Protein AF-0000000068417064 (afdb_homodimer)

Foldseek 3Di:
DQDDDDPDDDPPDPPPPPPPDCPPDDPDDDPDDPPPPPPPPPPPPPVVPVPVVVPFDDFQEKEAAQFFQVVVVVVVVLVVQQPVLQHFYEYLPDPVCVSVCVQAVHDSVQCLQWIKTGHHRNDIDTWQVRVLVSQCNGDPPSVVVNVCPVPDPVVRRVVRNVCSVCRCVVGHGHPDRPCLVVLVCLVRYPCNVVSVPPDD/DDDDDDDDDDDDDDDDDPPPDDDDDDPDDDDDDCPPPPPPPPPPPPVVPVPVVVPFDDFQEKEAAQFFQVVVVVVVVLVVQQPVLLHFYEYLPDPVCVSVCVQAVHDSVQCLQWIKTGHHRNDIDTWQVRVLVSQCNGDPPSVVVNVCPVPDPVVRRVVRNVCSVCRCVVGHGHPDRPCLVVLVCLVRYPCSVVSVPPDD

Secondary structure (DSSP, 8-state):
--------------------------------------------------------PPSSEEEE-TTBHHHHHHHHHHHHH-TT---EEEETTSGGGHHHHHHHT--HHHHHHS-EEEEETTEEEEHHHHHHHHHHTSPTTGGGGGGGGGS-HHHHHHHHHHHHHHHHHHH-B-SS-GGGG-GGGGGGBTTHHHHHTS--/--------------------------------------------------------PPSSEEEE-TTBHHHHHHHHHHHHH-TT---EEEETTSGGGHHHHHHHT--HHHHHHS-EEEEETTEEEEHHHHHHHHHHTSPTTGGGGGGGGGS-HHHHHHHHHHHHHHHHHHH-B-SS-GGGG-GGGGGGBTTHHHHHTS--

pLDDT: mean 75.97, std 31.96, range [15.4, 98.88]

Nearest PDB structures (foldseek):
  6g0i-assembly1_A  TM=4.050E-01  e=8.017E+00  Homo sapiens
  4or9-assembly1_A  TM=4.115E-01  e=8.017E+00  Homo sapiens
  6g0i-assembly1_A  TM=4.052E-01  e=6.468E+00  Homo sapiens
  4or9-assembly1_A  TM=4.111E-01  e=7.369E+00  Homo sapiens
  6ghm-assembly2_B  TM=3.878E-01  e=9.566E+00  Homo sapiens

InterPro domains:
  IPR007263 DCC1-like thiol-disulfide oxidoreductase family [PF04134] (62-173)
  IPR052927 DCC thiol-disulfide oxidoreductase [PTHR33639] (28-198)

Structure (mmCIF, N/CA/C/O backbone):
data_AF-0000000068417064-model_v1
#
loop_
_entity.id
_entity.type
_entity.pdbx_description
1 polymer 'Uncharacterized protein LOC101489149'
#
loop_
_atom_site.group_PDB
_atom_site.id
_atom_site.type_symbol
_atom_site.label_atom_id
_atom_site.label_alt_id
_atom_site.label_comp_id
_atom_site.label_asym_id
_atom_site.label_entity_id
_atom_site.label_seq_id
_atom_site.pdbx_PDB_ins_code
_atom_site.Cartn_x
_atom_site.Cartn_y
_atom_site.Cartn_z
_atom_site.occupancy
_atom_site.B_iso_or_equiv
_atom_site.auth_seq_id
_atom_site.auth_comp_id
_atom_site.auth_asym_id
_atom_site.auth_atom_id
_atom_site.pdbx_PDB_model_num
ATOM 1 N N . MET A 1 1 ? -15.055 -17.312 43.969 1 18.42 1 MET A N 1
ATOM 2 C CA . MET A 1 1 ? -16.125 -18.203 44.438 1 18.42 1 MET A CA 1
ATOM 3 C C . MET A 1 1 ? -16.391 -19.297 43.406 1 18.42 1 MET A C 1
ATOM 5 O O . MET A 1 1 ? -16.312 -19.047 42.188 1 18.42 1 MET A O 1
ATOM 9 N N . ASN A 1 2 ? -16.594 -20.656 43.812 1 17.2 2 ASN A N 1
ATOM 10 C CA . ASN A 1 2 ? -16.469 -22.062 43.469 1 17.2 2 ASN A CA 1
ATOM 11 C C . ASN A 1 2 ? -17.609 -22.5 42.531 1 17.2 2 ASN A C 1
ATOM 13 O O . ASN A 1 2 ? -18.047 -23.656 42.594 1 17.2 2 ASN A O 1
ATOM 17 N N . ILE A 1 3 ? -18.484 -21.641 42 1 18.42 3 ILE A N 1
ATOM 18 C CA . ILE A 1 3 ? -19.766 -22.266 41.75 1 18.42 3 ILE A CA 1
ATOM 19 C C . ILE A 1 3 ? -19.562 -23.516 40.875 1 18.42 3 ILE A C 1
ATOM 21 O O . ILE A 1 3 ? -18.969 -23.438 39.812 1 18.42 3 ILE A O 1
ATOM 25 N N . ILE A 1 4 ? -19.984 -24.609 41.281 1 17.22 4 ILE A N 1
ATOM 26 C CA . ILE A 1 4 ? -20.047 -26.062 41.406 1 17.22 4 ILE A CA 1
ATOM 27 C C . ILE A 1 4 ? -20.578 -26.641 40.094 1 17.22 4 ILE A C 1
ATOM 29 O O . ILE A 1 4 ? -20.359 -26.078 39 1 17.22 4 ILE A O 1
ATOM 33 N N . MET A 1 5 ? -21.844 -27.328 40.094 1 16.08 5 MET A N 1
ATOM 34 C CA . MET A 1 5 ? -22.172 -28.734 40.219 1 16.08 5 MET A CA 1
ATOM 35 C C . MET A 1 5 ? -22.609 -29.328 38.875 1 16.08 5 MET A C 1
ATOM 37 O O . MET A 1 5 ? -22.781 -28.609 37.906 1 16.08 5 MET A O 1
ATOM 41 N N . MET A 1 6 ? -23.875 -29.984 38.781 1 15.4 6 MET A N 1
ATOM 42 C CA . MET A 1 6 ? -24.344 -31.359 38.719 1 15.4 6 MET A CA 1
ATOM 43 C C . MET A 1 6 ? -25.016 -31.656 37.375 1 15.4 6 MET A C 1
ATOM 45 O O . MET A 1 6 ? -25.594 -32.719 37.188 1 15.4 6 MET A O 1
ATOM 49 N N . LYS A 1 7 ? -25.062 -30.781 36.375 1 18.84 7 LYS A N 1
ATOM 50 C CA . LYS A 1 7 ? -26.297 -31.094 35.656 1 18.84 7 LYS A CA 1
ATOM 51 C C . LYS A 1 7 ? -26.344 -32.562 35.25 1 18.84 7 LYS A C 1
ATOM 53 O O . LYS A 1 7 ? -25.438 -33.031 34.562 1 18.84 7 LYS A O 1
ATOM 58 N N . THR A 1 8 ? -27.312 -33.375 35.781 1 17.42 8 THR A N 1
ATOM 59 C CA . THR A 1 8 ? -27.797 -34.75 35.875 1 17.42 8 THR A CA 1
ATOM 60 C C . THR A 1 8 ? -27.984 -35.375 34.5 1 17.42 8 THR A C 1
ATOM 62 O O . THR A 1 8 ? -27.953 -34.656 33.5 1 17.42 8 THR A O 1
ATOM 65 N N . GLY A 1 9 ? -29.047 -36.281 34.344 1 16.02 9 GLY A N 1
ATOM 66 C CA . GLY A 1 9 ? -29.25 -37.719 34.312 1 16.02 9 GLY A CA 1
ATOM 67 C C . GLY A 1 9 ? -29.688 -38.25 32.969 1 16.02 9 GLY A C 1
ATOM 68 O O . GLY A 1 9 ? -29.312 -39.375 32.562 1 16.02 9 GLY A O 1
ATOM 69 N N . PHE A 1 10 ? -30.766 -37.531 32.219 1 17.59 10 PHE A N 1
ATOM 70 C CA . PHE A 1 10 ? -31.875 -38.438 31.906 1 17.59 10 PHE A CA 1
ATOM 71 C C . PHE A 1 10 ? -31.516 -39.312 30.703 1 17.59 10 PHE A C 1
ATOM 73 O O . PHE A 1 10 ? -31.062 -38.812 29.672 1 17.59 10 PHE A O 1
ATOM 80 N N . ALA A 1 11 ? -31.438 -40.688 30.922 1 16.89 11 ALA A N 1
ATOM 81 C CA . ALA A 1 11 ? -31.172 -42.031 30.391 1 16.89 11 ALA A CA 1
ATOM 82 C C . ALA A 1 11 ? -32.188 -42.406 29.312 1 16.89 11 ALA A C 1
ATOM 84 O O . ALA A 1 11 ? -32.156 -43.531 28.797 1 16.89 11 ALA A O 1
ATOM 85 N N . ARG A 1 12 ? -33.125 -41.469 28.797 1 18.03 12 ARG A N 1
ATOM 86 C CA . ARG A 1 12 ? -34.25 -42.281 28.391 1 18.03 12 ARG A CA 1
ATOM 87 C C . ARG A 1 12 ? -33.844 -43.344 27.359 1 18.03 12 ARG A C 1
ATOM 89 O O . ARG A 1 12 ? -33.094 -43.031 26.422 1 18.03 12 ARG A O 1
ATOM 96 N N . SER A 1 13 ? -34.188 -44.719 27.531 1 16.8 13 SER A N 1
ATOM 97 C CA . SER A 1 13 ? -34.031 -46.125 27.234 1 16.8 13 SER A CA 1
ATOM 98 C C . SER A 1 13 ? -34.656 -46.5 25.906 1 16.8 13 SER A C 1
ATOM 100 O O . SER A 1 13 ? -34.5 -47.625 25.438 1 16.8 13 SER A O 1
ATOM 102 N N . LEU A 1 14 ? -35.281 -45.5 25.031 1 19.38 14 LEU A N 1
ATOM 103 C CA . LEU A 1 14 ? -36.344 -46.25 24.359 1 19.38 14 LEU A CA 1
ATOM 104 C C . LEU A 1 14 ? -35.75 -47.344 23.453 1 19.38 14 LEU A C 1
ATOM 106 O O . LEU A 1 14 ? -34.844 -47.062 22.656 1 19.38 14 LEU A O 1
ATOM 110 N N . SER A 1 15 ? -35.969 -48.594 23.828 1 17 15 SER A N 1
ATOM 111 C CA . SER A 1 15 ? -35.625 -50 23.5 1 17 15 SER A CA 1
ATOM 112 C C . SER A 1 15 ? -36.188 -50.406 22.141 1 17 15 SER A C 1
ATOM 114 O O . SER A 1 15 ? -35.844 -51.438 21.609 1 17 15 SER A O 1
ATOM 116 N N . ASP A 1 16 ? -37.156 -49.625 21.438 1 18.23 16 ASP A N 1
ATOM 117 C CA . ASP A 1 16 ? -38.125 -50.594 20.875 1 18.23 16 ASP A CA 1
ATOM 118 C C . ASP A 1 16 ? -37.438 -51.438 19.781 1 18.23 16 ASP A C 1
ATOM 120 O O . ASP A 1 16 ? -36.656 -50.906 18.984 1 18.23 16 ASP A O 1
ATOM 124 N N . THR A 1 17 ? -37.5 -52.75 19.906 1 18.3 17 THR A N 1
ATOM 125 C CA . THR A 1 17 ? -37 -54 19.391 1 18.3 17 THR A CA 1
ATOM 126 C C . THR A 1 17 ? -37.562 -54.312 18.016 1 18.3 17 THR A C 1
ATOM 128 O O . THR A 1 17 ? -37.781 -55.469 17.672 1 18.3 17 THR A O 1
ATOM 131 N N . ALA A 1 18 ? -37.875 -53.25 17.156 1 19.83 18 ALA A N 1
ATOM 132 C CA . ALA A 1 18 ? -38.781 -53.781 16.109 1 19.83 18 ALA A CA 1
ATOM 133 C C . ALA A 1 18 ? -38.125 -54.938 15.391 1 19.83 18 ALA A C 1
ATOM 135 O O . ALA A 1 18 ? -36.938 -54.906 15.047 1 19.83 18 ALA A O 1
ATOM 136 N N . THR A 1 19 ? -38.75 -56.156 15.531 1 18.34 19 THR A N 1
ATOM 137 C CA . THR A 1 19 ? -38.594 -57.562 15.156 1 18.34 19 THR A CA 1
ATOM 138 C C . THR A 1 19 ? -38.594 -57.719 13.633 1 18.34 19 THR A C 1
ATOM 140 O O . THR A 1 19 ? -39.625 -57.469 12.984 1 18.34 19 THR A O 1
ATOM 143 N N . ILE A 1 20 ? -37.656 -57.094 12.898 1 19.92 20 ILE A N 1
ATOM 144 C CA . ILE A 1 20 ? -37.719 -57.219 11.445 1 19.92 20 ILE A CA 1
ATOM 145 C C . ILE A 1 20 ? -37.719 -58.719 11.078 1 19.92 20 ILE A C 1
ATOM 147 O O . ILE A 1 20 ? -36.781 -59.438 11.461 1 19.92 20 ILE A O 1
ATOM 151 N N . ARG A 1 21 ? -38.906 -59.156 10.906 1 18.64 21 ARG A N 1
ATOM 152 C CA . ARG A 1 21 ? -39.312 -60.5 10.516 1 18.64 21 ARG A CA 1
ATOM 153 C C . ARG A 1 21 ? -38.531 -60.969 9.289 1 18.64 21 ARG A C 1
ATOM 155 O O . ARG A 1 21 ? -38.312 -60.188 8.352 1 18.64 21 ARG A O 1
ATOM 162 N N . SER A 1 22 ? -37.75 -62.156 9.297 1 19.31 22 SER A N 1
ATOM 163 C CA . SER A 1 22 ? -36.781 -62.969 8.609 1 19.31 22 SER A CA 1
ATOM 164 C C . SER A 1 22 ? -37.344 -63.594 7.34 1 19.31 22 SER A C 1
ATOM 166 O O . SER A 1 22 ? -36.688 -64.375 6.672 1 19.31 22 SER A O 1
ATOM 168 N N . SER A 1 23 ? -38.469 -62.938 6.711 1 21.02 23 SER A N 1
ATOM 169 C CA . SER A 1 23 ? -39.062 -64 5.93 1 21.02 23 SER A CA 1
ATOM 170 C C . SER A 1 23 ? -38.094 -64.562 4.922 1 21.02 23 SER A C 1
ATOM 172 O O . SER A 1 23 ? -37.5 -63.844 4.125 1 21.02 23 SER A O 1
ATOM 174 N N . SER A 1 24 ? -37.5 -65.875 5.082 1 20.75 24 SER A N 1
ATOM 175 C CA . SER A 1 24 ? -36.406 -66.688 4.586 1 20.75 24 SER A CA 1
ATOM 176 C C . SER A 1 24 ? -36.688 -67.25 3.178 1 20.75 24 SER A C 1
ATOM 178 O O . SER A 1 24 ? -35.781 -67.688 2.479 1 20.75 24 SER A O 1
ATOM 180 N N . LEU A 1 25 ? -38 -67.125 2.602 1 21.88 25 LEU A N 1
ATOM 181 C CA . LEU A 1 25 ? -38.312 -68.438 2.047 1 21.88 25 LEU A CA 1
ATOM 182 C C . LEU A 1 25 ? -37.344 -68.812 0.926 1 21.88 25 LEU A C 1
ATOM 184 O O . LEU A 1 25 ? -36.719 -67.938 0.343 1 21.88 25 LEU A O 1
ATOM 188 N N . SER A 1 26 ? -37.688 -70 0.114 1 20.12 26 SER A N 1
ATOM 189 C CA . SER A 1 26 ? -37.281 -71.312 -0.386 1 20.12 26 SER A CA 1
ATOM 190 C C . SER A 1 26 ? -36.812 -71.25 -1.832 1 20.12 26 SER A C 1
ATOM 192 O O . SER A 1 26 ? -36.25 -72.188 -2.363 1 20.12 26 SER A O 1
ATOM 194 N N . LEU A 1 27 ? -37 -70.125 -2.596 1 23.16 27 LEU A N 1
ATOM 195 C CA . LEU A 1 27 ? -37.312 -70.562 -3.949 1 23.16 27 LEU A CA 1
ATOM 196 C C . LEU A 1 27 ? -36.062 -71.125 -4.629 1 23.16 27 LEU A C 1
ATOM 198 O O . LEU A 1 27 ? -35.125 -70.375 -4.941 1 23.16 27 LEU A O 1
ATOM 202 N N . LEU A 1 28 ? -35.688 -72.375 -4.379 1 21.8 28 LEU A N 1
ATOM 203 C CA . LEU A 1 28 ? -34.469 -73.125 -4.684 1 21.8 28 LEU A CA 1
ATOM 204 C C . LEU A 1 28 ? -34.281 -73.25 -6.188 1 21.8 28 LEU A C 1
ATOM 206 O O . LEU A 1 28 ? -33.156 -73.125 -6.68 1 21.8 28 LEU A O 1
ATOM 210 N N . ARG A 1 29 ? -35.375 -73.625 -6.906 1 20.84 29 ARG A N 1
ATOM 211 C CA . ARG A 1 29 ? -35.094 -74.875 -7.625 1 20.84 29 ARG A CA 1
ATOM 212 C C . ARG A 1 29 ? -34.188 -74.625 -8.828 1 20.84 29 ARG A C 1
ATOM 214 O O . ARG A 1 29 ? -33.25 -75.375 -9.086 1 20.84 29 ARG A O 1
ATOM 221 N N . LEU A 1 30 ? -34.719 -73.938 -9.844 1 23.5 30 LEU A N 1
ATOM 222 C CA . LEU A 1 30 ? -34.688 -74.562 -11.172 1 23.5 30 LEU A CA 1
ATOM 223 C C . LEU A 1 30 ? -33.375 -74.312 -11.875 1 23.5 30 LEU A C 1
ATOM 225 O O . LEU A 1 30 ? -33.062 -73.125 -12.227 1 23.5 30 LEU A O 1
ATOM 229 N N . LEU A 1 31 ? -32.312 -75.125 -11.695 1 25.39 31 LEU A N 1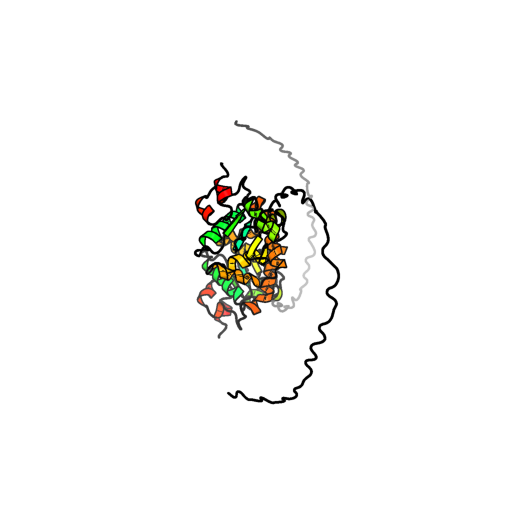
ATOM 230 C CA . LEU A 1 31 ? -30.891 -75.062 -11.961 1 25.39 31 LEU A CA 1
ATOM 231 C C . LEU A 1 31 ? -30.609 -75.25 -13.453 1 25.39 31 LEU A C 1
ATOM 233 O O . LEU A 1 31 ? -29.453 -75.312 -13.859 1 25.39 31 LEU A O 1
ATOM 237 N N . SER A 1 32 ? -31.688 -75.375 -14.336 1 24.66 32 SER A N 1
ATOM 238 C CA . SER A 1 32 ? -31.219 -76.25 -15.406 1 24.66 32 SER A CA 1
ATOM 239 C C . SER A 1 32 ? -30.016 -75.688 -16.125 1 24.66 32 SER A C 1
ATOM 241 O O . SER A 1 32 ? -29.75 -74.5 -16.047 1 24.66 32 SER A O 1
ATOM 243 N N . SER A 1 33 ? -29.375 -76.562 -17.062 1 27.64 33 SER A N 1
ATOM 244 C CA . SER A 1 33 ? -28.078 -76.938 -17.641 1 27.64 33 SER A CA 1
ATOM 245 C C . SER A 1 33 ? -27.703 -75.938 -18.766 1 27.64 33 SER A C 1
ATOM 247 O O . SER A 1 33 ? -26.703 -76.188 -19.453 1 27.64 33 SER A O 1
ATOM 249 N N . THR A 1 34 ? -28.344 -74.812 -18.938 1 28.25 34 THR A N 1
ATOM 250 C CA . THR A 1 34 ? -28.188 -74.312 -20.297 1 28.25 34 THR A CA 1
ATOM 251 C C . THR A 1 34 ? -26.719 -74.125 -20.625 1 28.25 34 THR A C 1
ATOM 253 O O . THR A 1 34 ? -26 -73.438 -19.859 1 28.25 34 THR A O 1
ATOM 256 N N . SER A 1 35 ? -26.156 -75 -21.469 1 29.91 35 SER A N 1
ATOM 257 C CA . SER A 1 35 ? -24.812 -75.062 -22.047 1 29.91 35 SER A CA 1
ATOM 258 C C . SER A 1 35 ? -24.391 -73.75 -22.688 1 29.91 35 SER A C 1
ATOM 260 O O . SER A 1 35 ? -24.969 -73.312 -23.688 1 29.91 35 SER A O 1
ATOM 262 N N . THR A 1 36 ? -24.469 -72.688 -22.016 1 28.81 36 THR A N 1
ATOM 263 C CA . THR A 1 36 ? -24.25 -71.375 -22.703 1 28.81 36 THR A CA 1
ATOM 264 C C . THR A 1 36 ? -22.859 -71.312 -23.312 1 28.81 36 THR A C 1
ATOM 266 O O . THR A 1 36 ? -21.859 -71.5 -22.609 1 28.81 36 THR A O 1
ATOM 269 N N . THR A 1 37 ? -22.781 -71.812 -24.594 1 33.38 37 THR A N 1
ATOM 270 C CA . THR A 1 37 ? -21.562 -71.625 -25.375 1 33.38 37 THR A CA 1
ATOM 271 C C . THR A 1 37 ? -21.016 -70.25 -25.188 1 33.38 37 THR A C 1
ATOM 273 O O . THR A 1 37 ? -21.703 -69.25 -25.469 1 33.38 37 THR A O 1
ATOM 276 N N . VAL A 1 38 ? -20.219 -70.062 -24.156 1 30.94 38 VAL A N 1
ATOM 277 C CA . VAL A 1 38 ? -19.656 -68.75 -23.828 1 30.94 38 VAL A CA 1
ATOM 278 C C . VAL A 1 38 ? -18.781 -68.25 -24.969 1 30.94 38 VAL A C 1
ATOM 280 O O . VAL A 1 38 ? -17.797 -68.938 -25.344 1 30.94 38 VAL A O 1
ATOM 283 N N . ALA A 1 39 ? -19.5 -67.875 -26.125 1 33.12 39 ALA A N 1
ATOM 284 C CA . ALA A 1 39 ? -18.703 -67.062 -27.078 1 33.12 39 ALA A CA 1
ATOM 285 C C . ALA A 1 39 ? -17.688 -66.188 -26.375 1 33.12 39 ALA A C 1
ATOM 287 O O . ALA A 1 39 ? -17.984 -65.625 -25.344 1 33.12 39 ALA A O 1
ATOM 288 N N . ASP A 1 40 ? -16.406 -66.625 -26.422 1 29.89 40 ASP A N 1
ATOM 289 C CA . ASP A 1 40 ? -15.242 -65.875 -25.938 1 29.89 40 ASP A CA 1
ATOM 290 C C . ASP A 1 40 ? -15.328 -64.375 -26.281 1 29.89 40 ASP A C 1
ATOM 292 O O . ASP A 1 40 ? -15.273 -64 -27.453 1 29.89 40 ASP A O 1
ATOM 296 N N . VAL A 1 41 ? -16.391 -63.719 -25.859 1 31.09 41 VAL A N 1
ATOM 297 C CA . VAL A 1 41 ? -16.344 -62.281 -26.078 1 31.09 41 VAL A CA 1
ATOM 298 C C . VAL A 1 41 ? -14.945 -61.75 -25.75 1 31.09 41 VAL A C 1
ATOM 300 O O . VAL A 1 41 ? -14.352 -62.125 -24.75 1 31.09 41 VAL A O 1
ATOM 303 N N . ASP A 1 42 ? -14.156 -61.594 -26.812 1 32.81 42 ASP A N 1
ATOM 304 C CA . ASP A 1 42 ? -12.914 -60.812 -26.719 1 32.81 42 ASP A CA 1
ATOM 305 C C . ASP A 1 42 ? -13.023 -59.719 -25.672 1 32.81 42 ASP A C 1
ATOM 307 O O . ASP A 1 42 ? -14.055 -59.062 -25.562 1 32.81 42 ASP A O 1
ATOM 311 N N . GLY A 1 43 ? -12.453 -60 -24.5 1 31.12 43 GLY A N 1
ATOM 312 C CA . GLY A 1 43 ? -12.391 -59.062 -23.391 1 31.12 43 GLY A CA 1
ATOM 313 C C . GLY A 1 43 ? -12.18 -57.625 -23.844 1 31.12 43 GLY A C 1
ATOM 314 O O . GLY A 1 43 ? -11.219 -57.344 -24.562 1 31.12 43 GLY A O 1
ATOM 315 N N . SER A 1 44 ? -13.281 -57 -24.359 1 30.72 44 SER A N 1
ATOM 316 C CA . SER A 1 44 ? -13.141 -55.562 -24.438 1 30.72 44 SER A CA 1
ATOM 317 C C . SER A 1 44 ? -12.203 -55.031 -23.359 1 30.72 44 SER A C 1
ATOM 319 O O . SER A 1 44 ? -12.414 -55.281 -22.172 1 30.72 44 SER A O 1
ATOM 321 N N . ALA A 1 45 ? -10.891 -55.094 -23.688 1 35.09 45 ALA A N 1
ATOM 322 C CA . ALA A 1 45 ? -9.969 -54.312 -22.859 1 35.09 45 ALA A CA 1
ATOM 323 C C . ALA A 1 45 ? -10.664 -53.125 -22.219 1 35.09 45 ALA A C 1
ATOM 325 O O . ALA A 1 45 ? -11.148 -52.219 -22.922 1 35.09 45 ALA A O 1
ATOM 326 N N . SER A 1 46 ? -11.641 -53.469 -21.312 1 33.81 46 SER A N 1
ATOM 327 C CA . SER A 1 46 ? -11.992 -52.281 -20.531 1 33.81 46 SER A CA 1
ATOM 328 C C . SER A 1 46 ? -10.812 -51.312 -20.422 1 33.81 46 SER A C 1
ATOM 330 O O . SER A 1 46 ? -9.742 -51.688 -19.953 1 33.81 46 SER A O 1
ATOM 332 N N . SER A 1 47 ? -10.625 -50.594 -21.484 1 35.56 47 SER A N 1
ATOM 333 C CA . SER A 1 47 ? -9.68 -49.5 -21.312 1 35.56 47 SER A CA 1
ATOM 334 C C . SER A 1 47 ? -9.758 -48.938 -19.891 1 35.56 47 SER A C 1
ATOM 336 O O . SER A 1 47 ? -10.789 -48.375 -19.5 1 35.56 47 SER A O 1
ATOM 338 N N . VAL A 1 48 ? -9.367 -49.719 -18.969 1 35.47 48 VAL A N 1
ATOM 3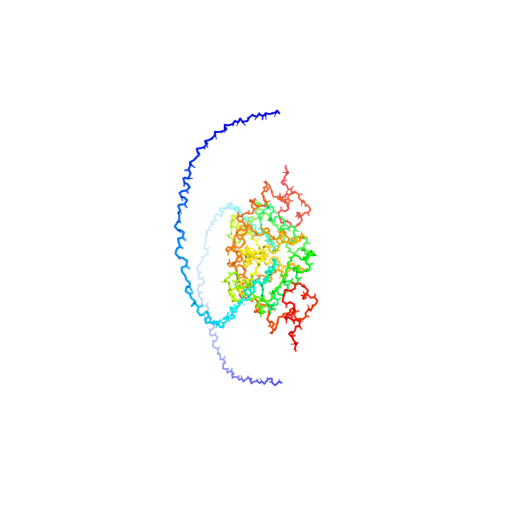39 C CA . VAL A 1 48 ? -9.148 -49.031 -17.688 1 35.47 48 VAL A CA 1
ATOM 340 C C . VAL A 1 48 ? -8.68 -47.625 -17.938 1 35.47 48 VAL A C 1
ATOM 342 O O . VAL A 1 48 ? -7.574 -47.375 -18.438 1 35.47 48 VAL A O 1
ATOM 345 N N . VAL A 1 49 ? -9.578 -46.844 -18.578 1 36.28 49 VAL A N 1
ATOM 346 C CA . VAL A 1 49 ? -9.227 -45.438 -18.391 1 36.28 49 VAL A CA 1
ATOM 347 C C . VAL A 1 49 ? -8.531 -45.25 -17.047 1 36.28 49 VAL A C 1
ATOM 349 O O . VAL A 1 49 ? -9.102 -45.562 -16 1 36.28 49 VAL A O 1
ATOM 352 N N . LYS A 1 50 ? -7.32 -45.75 -16.891 1 36.38 50 LYS A N 1
ATOM 353 C CA . LYS A 1 50 ? -6.574 -45.25 -15.742 1 36.38 50 LYS A CA 1
ATOM 354 C C . LYS A 1 50 ? -7.094 -43.906 -15.297 1 36.38 50 LYS A C 1
ATOM 356 O O . LYS A 1 50 ? -6.922 -42.906 -16 1 36.38 50 LYS A O 1
ATOM 361 N N . VAL A 1 51 ? -8.32 -43.938 -14.812 1 36 51 VAL A N 1
ATOM 362 C CA . VAL A 1 51 ? -8.609 -42.688 -14.109 1 36 51 VAL A CA 1
ATOM 363 C C . VAL A 1 51 ? -7.336 -42.156 -13.469 1 36 51 VAL A C 1
ATOM 365 O O . VAL A 1 51 ? -6.801 -42.75 -12.531 1 36 51 VAL A O 1
ATOM 368 N N . VAL A 1 52 ? -6.312 -41.844 -14.266 1 34.62 52 VAL A N 1
ATOM 369 C CA . VAL A 1 52 ? -5.289 -41.062 -13.602 1 34.62 52 VAL A CA 1
ATOM 370 C C . VAL A 1 52 ? -5.902 -40.312 -12.414 1 34.62 52 VAL A C 1
ATOM 372 O O . VAL A 1 52 ? -6.816 -39.5 -12.586 1 34.62 52 VAL A O 1
ATOM 375 N N . ILE A 1 53 ? -6.32 -41.094 -11.43 1 40.72 53 ILE A N 1
ATOM 376 C CA . ILE A 1 53 ? -6.598 -40.281 -10.25 1 40.72 53 ILE A CA 1
ATOM 377 C C . ILE A 1 53 ? -5.871 -38.938 -10.359 1 40.72 53 ILE A C 1
ATOM 379 O O . ILE A 1 53 ? -4.652 -38.906 -10.539 1 40.72 53 ILE A O 1
ATOM 383 N N . PRO A 1 54 ? -6.531 -37.938 -11 1 43.75 54 PRO A N 1
ATOM 384 C CA . PRO A 1 54 ? -5.816 -36.656 -11.133 1 43.75 54 PRO A CA 1
ATOM 385 C C . PRO A 1 54 ? -4.672 -36.531 -10.133 1 43.75 54 PRO A C 1
ATOM 387 O O . PRO A 1 54 ? -4.84 -36.812 -8.945 1 43.75 54 PRO A O 1
ATOM 390 N N . LYS A 1 55 ? -3.416 -36.938 -10.398 1 52.38 55 LYS A N 1
ATOM 391 C CA . LYS A 1 55 ? -2.246 -36.594 -9.594 1 52.38 55 LYS A CA 1
ATOM 392 C C . LYS A 1 55 ? -2.586 -35.531 -8.555 1 52.38 55 LYS A C 1
ATOM 394 O O . LYS A 1 55 ? -3.322 -34.562 -8.844 1 52.38 55 LYS A O 1
ATOM 399 N N . LEU A 1 56 ? -2.627 -35.844 -7.262 1 71.94 56 LEU A N 1
ATOM 400 C CA . LEU A 1 56 ? -2.885 -35.062 -6.047 1 71.94 56 LEU A CA 1
ATOM 401 C C . LEU A 1 56 ? -2.35 -33.656 -6.176 1 71.94 56 LEU A C 1
ATOM 403 O O . LEU A 1 56 ? -1.146 -33.438 -6.352 1 71.94 56 LEU A O 1
ATOM 407 N N . LEU A 1 57 ? -3.238 -32.844 -6.586 1 87.06 57 LEU A N 1
ATOM 408 C CA . LEU A 1 57 ? -2.865 -31.422 -6.656 1 87.06 57 LEU A CA 1
ATOM 409 C C . LEU A 1 57 ? -2.158 -30.984 -5.379 1 87.06 57 LEU A C 1
ATOM 411 O O . LEU A 1 57 ? -2.564 -31.359 -4.277 1 87.06 57 LEU A O 1
ATOM 415 N N . GLN A 1 58 ? -0.987 -30.453 -5.602 1 92.62 58 GLN A N 1
ATOM 416 C CA . GLN A 1 58 ? -0.273 -29.922 -4.445 1 92.62 58 GLN A CA 1
ATOM 417 C C . GLN A 1 58 ? -0.993 -28.703 -3.859 1 92.62 58 GLN A C 1
ATOM 419 O O . GLN A 1 58 ? -1.566 -27.906 -4.598 1 92.62 58 GLN A O 1
ATOM 424 N N . PRO A 1 59 ? -1.038 -28.656 -2.535 1 94.81 59 PRO A N 1
ATOM 425 C CA . PRO A 1 59 ? -1.67 -27.484 -1.919 1 94.81 59 PRO A CA 1
ATOM 426 C C . PRO A 1 59 ? -0.771 -26.25 -1.939 1 94.81 59 PRO A C 1
ATOM 428 O O . PRO A 1 59 ? 0.44 -26.359 -2.139 1 94.81 59 PRO A O 1
ATOM 431 N N . ARG A 1 60 ? -1.371 -25.094 -1.739 1 98.06 60 ARG A N 1
ATOM 432 C CA . ARG A 1 60 ? -0.691 -23.797 -1.61 1 98.06 60 ARG A CA 1
ATOM 433 C C . ARG A 1 60 ? 0.135 -23.484 -2.854 1 98.06 60 ARG A C 1
ATOM 435 O O . ARG A 1 60 ? 1.328 -23.203 -2.756 1 98.06 60 ARG A O 1
ATOM 442 N N . VAL A 1 61 ? -0.534 -23.547 -3.951 1 98.5 61 VAL A N 1
ATOM 443 C CA . VAL A 1 61 ? 0.069 -23.25 -5.246 1 98.5 61 VAL A CA 1
ATOM 444 C C . VAL A 1 61 ? -0.502 -21.938 -5.801 1 98.5 61 VAL A C 1
ATOM 446 O O . VAL A 1 61 ? -1.722 -21.766 -5.867 1 98.5 61 VAL A O 1
ATOM 449 N N . VAL A 1 62 ? 0.353 -21.031 -6.113 1 98.88 62 VAL A N 1
ATOM 450 C CA . VAL A 1 62 ? -0.016 -19.797 -6.781 1 98.88 62 VAL A CA 1
ATOM 451 C C . VAL A 1 62 ? 0.102 -19.969 -8.297 1 98.88 62 VAL A C 1
ATOM 453 O O . VAL A 1 62 ? 1.182 -20.266 -8.812 1 98.88 62 VAL A O 1
ATOM 456 N N . LEU A 1 63 ? -0.976 -19.891 -8.992 1 98.81 63 LEU A N 1
ATOM 457 C CA . LEU A 1 63 ? -0.978 -19.797 -10.453 1 98.81 63 LEU A CA 1
ATOM 458 C C . LEU A 1 63 ? -0.998 -18.344 -10.914 1 98.81 63 LEU A C 1
ATOM 460 O O . LEU A 1 63 ? -1.906 -17.594 -10.555 1 98.81 63 LEU A O 1
ATOM 464 N N . TYR A 1 64 ? -0.058 -17.938 -11.688 1 98.81 64 TYR A N 1
ATOM 465 C CA . TYR A 1 64 ? 0.067 -16.531 -12.023 1 98.81 64 TYR A CA 1
ATOM 466 C C . TYR A 1 64 ? 0.579 -16.344 -13.445 1 98.81 64 TYR A C 1
ATOM 468 O O . TYR A 1 64 ? 0.895 -17.328 -14.125 1 98.81 64 TYR A O 1
ATOM 476 N N . ASP A 1 65 ? 0.586 -15.109 -13.867 1 98.75 65 ASP A N 1
ATOM 477 C CA . ASP A 1 65 ? 1.083 -14.734 -15.188 1 98.75 65 ASP A CA 1
ATOM 478 C C . ASP A 1 65 ? 2.609 -14.719 -15.219 1 98.75 65 ASP A C 1
ATOM 480 O O . ASP A 1 65 ? 3.234 -13.719 -14.867 1 98.75 65 ASP A O 1
ATOM 484 N N . GLY A 1 66 ? 3.18 -15.797 -15.812 1 98.44 66 GLY A N 1
ATOM 485 C CA . GLY A 1 66 ? 4.613 -16.031 -15.75 1 98.44 66 GLY A CA 1
ATOM 486 C C . GLY A 1 66 ? 5.406 -15.117 -16.656 1 98.44 66 GLY A C 1
ATOM 487 O O . GLY A 1 66 ? 6.629 -15.016 -16.531 1 98.44 66 GLY A O 1
ATOM 488 N N . VAL A 1 67 ? 4.762 -14.398 -17.547 1 98.38 67 VAL A N 1
ATOM 489 C CA . VAL A 1 67 ? 5.484 -13.57 -18.5 1 98.38 67 VAL A CA 1
ATOM 490 C C . VAL A 1 67 ? 5.438 -12.109 -18.047 1 98.38 67 VAL A C 1
ATOM 492 O O . VAL A 1 67 ? 6.008 -11.234 -18.703 1 98.38 67 VAL A O 1
ATOM 495 N N . CYS A 1 68 ? 4.762 -11.805 -17.016 1 98.62 68 CYS A N 1
ATOM 496 C CA . CYS A 1 68 ? 4.617 -10.453 -16.484 1 98.62 68 CYS A CA 1
ATOM 497 C C . CYS A 1 68 ? 5.75 -10.117 -15.523 1 98.62 68 CYS A C 1
ATOM 499 O O . CYS A 1 68 ? 5.977 -10.836 -14.547 1 98.62 68 CYS A O 1
ATOM 501 N N . HIS A 1 69 ? 6.32 -8.977 -15.695 1 98.56 69 HIS A N 1
ATOM 502 C CA . HIS A 1 69 ? 7.465 -8.602 -14.875 1 98.56 69 HIS A CA 1
ATOM 503 C C . HIS A 1 69 ? 7.035 -8.273 -13.445 1 98.56 69 HIS A C 1
ATOM 505 O O . HIS A 1 69 ? 7.73 -8.617 -12.492 1 98.56 69 HIS A O 1
ATOM 511 N N . LEU A 1 70 ? 5.93 -7.582 -13.305 1 97.81 70 LEU A N 1
ATOM 512 C CA . LEU A 1 70 ? 5.441 -7.266 -11.969 1 97.81 70 LEU A CA 1
ATOM 513 C C . LEU A 1 70 ? 5.129 -8.539 -11.188 1 97.81 70 LEU A C 1
ATOM 515 O O . LEU A 1 70 ? 5.504 -8.656 -10.023 1 97.81 70 LEU A O 1
ATOM 519 N N . CYS A 1 71 ? 4.453 -9.438 -11.82 1 98.56 71 CYS A N 1
ATOM 520 C CA . CYS A 1 71 ? 4.094 -10.695 -11.172 1 98.56 71 CYS A CA 1
ATOM 521 C C . CYS A 1 71 ? 5.336 -11.469 -10.75 1 98.56 71 CYS A C 1
ATOM 523 O O . CYS A 1 71 ? 5.398 -12.008 -9.641 1 98.56 71 CYS A O 1
ATOM 525 N N . HIS A 1 72 ? 6.277 -11.516 -11.648 1 98.5 72 HIS A N 1
ATOM 526 C CA . HIS A 1 72 ? 7.504 -12.25 -11.367 1 98.5 72 HIS A CA 1
ATOM 527 C C . HIS A 1 72 ? 8.258 -11.641 -10.188 1 98.5 72 HIS A C 1
ATOM 529 O O . HIS A 1 72 ? 8.805 -12.367 -9.352 1 98.5 72 HIS A O 1
ATOM 535 N N . ARG A 1 73 ? 8.305 -10.359 -10.156 1 97.75 73 ARG A N 1
ATOM 536 C CA . ARG A 1 73 ? 8.922 -9.688 -9.016 1 97.75 73 ARG A CA 1
ATOM 537 C C . ARG A 1 73 ? 8.203 -10.047 -7.719 1 97.75 73 ARG A C 1
ATOM 539 O O . ARG A 1 73 ? 8.844 -10.258 -6.688 1 97.75 73 ARG A O 1
ATOM 546 N N . GLY A 1 74 ? 6.848 -10.047 -7.789 1 97.75 74 GLY A N 1
ATOM 547 C CA . GLY A 1 74 ? 6.074 -10.461 -6.625 1 97.75 74 GLY A CA 1
ATOM 548 C C . GLY A 1 74 ? 6.391 -11.867 -6.168 1 97.75 74 GLY A C 1
ATOM 549 O O . GLY A 1 74 ? 6.574 -12.117 -4.977 1 97.75 74 GLY A O 1
ATOM 550 N N . VAL A 1 75 ? 6.488 -12.742 -7.043 1 98.44 75 VAL A N 1
ATOM 551 C CA . VAL A 1 75 ? 6.801 -14.141 -6.758 1 98.44 75 VAL A CA 1
ATOM 552 C C . VAL A 1 75 ? 8.18 -14.242 -6.102 1 98.44 75 VAL A C 1
ATOM 554 O O . VAL A 1 75 ? 8.352 -14.945 -5.109 1 98.44 75 VAL A O 1
ATOM 557 N N . LYS A 1 76 ? 9.125 -13.523 -6.625 1 98.12 76 LYS A N 1
ATOM 558 C CA . LYS A 1 76 ? 10.469 -13.539 -6.055 1 98.12 76 LYS A CA 1
ATOM 559 C C . LYS A 1 76 ? 10.461 -13.039 -4.613 1 98.12 76 LYS A C 1
ATOM 561 O O . LYS A 1 76 ? 11.164 -13.578 -3.76 1 98.12 76 LYS A O 1
ATOM 566 N N . LEU A 1 77 ? 9.719 -12.023 -4.402 1 97.25 77 LEU A N 1
ATOM 567 C CA . LEU A 1 77 ? 9.594 -11.5 -3.047 1 97.25 77 LEU A CA 1
ATOM 568 C C . LEU A 1 77 ? 9.031 -12.562 -2.107 1 97.25 77 LEU A C 1
ATOM 570 O O . LEU A 1 77 ? 9.516 -12.727 -0.987 1 97.25 77 LEU A O 1
ATOM 574 N N . VAL A 1 78 ? 8 -13.258 -2.525 1 98.44 78 VAL A N 1
ATOM 575 C CA . VAL A 1 78 ? 7.387 -14.289 -1.701 1 98.44 78 VAL A CA 1
ATOM 576 C C . VAL A 1 78 ? 8.391 -15.406 -1.436 1 98.44 78 VAL A C 1
ATOM 578 O O . VAL A 1 78 ? 8.508 -15.883 -0.306 1 98.44 78 VAL A O 1
ATOM 581 N N . ILE A 1 79 ? 9.109 -15.797 -2.459 1 98.12 79 ILE A N 1
ATOM 582 C CA . ILE A 1 79 ? 10.078 -16.875 -2.328 1 98.12 79 ILE A CA 1
ATOM 583 C C . ILE A 1 79 ? 11.148 -16.484 -1.305 1 98.12 79 ILE A C 1
ATOM 585 O O . ILE A 1 79 ? 11.516 -17.297 -0.451 1 98.12 79 ILE A O 1
ATOM 589 N N . LYS A 1 80 ? 11.617 -15.297 -1.361 1 97.19 80 LYS A N 1
ATOM 590 C CA . LYS A 1 80 ? 12.641 -14.812 -0.439 1 97.19 80 LYS A CA 1
ATOM 591 C C . LYS A 1 80 ? 12.109 -14.758 0.99 1 97.19 80 LYS A C 1
ATOM 593 O O . LYS A 1 80 ? 12.828 -15.078 1.938 1 97.19 80 LYS A O 1
ATOM 598 N N . ALA A 1 81 ? 10.922 -14.414 1.095 1 97.38 81 ALA A N 1
ATOM 599 C CA . ALA A 1 81 ? 10.32 -14.25 2.416 1 97.38 81 ALA A CA 1
ATOM 600 C C . ALA A 1 81 ? 9.914 -15.602 3.002 1 97.38 81 ALA A C 1
ATOM 602 O O . ALA A 1 81 ? 9.938 -15.789 4.223 1 97.38 81 ALA A O 1
ATOM 603 N N . ASP A 1 82 ? 9.469 -16.453 2.205 1 97.56 82 ASP A N 1
ATOM 604 C CA . ASP A 1 82 ? 8.914 -17.734 2.607 1 97.56 82 ASP A CA 1
ATOM 605 C C . ASP A 1 82 ? 10.023 -18.75 2.918 1 97.56 82 ASP A C 1
ATOM 607 O O . ASP A 1 82 ? 10.148 -19.766 2.238 1 97.56 82 ASP A O 1
ATOM 611 N N . LYS A 1 83 ? 10.602 -18.609 4.027 1 93.69 83 LYS A N 1
ATOM 612 C CA . LYS A 1 83 ? 11.742 -19.438 4.402 1 93.69 83 LYS A CA 1
ATOM 613 C C . LYS A 1 83 ? 11.32 -20.875 4.652 1 93.69 83 LYS A C 1
ATOM 615 O O . LYS A 1 83 ? 12.094 -21.812 4.422 1 93.69 83 LYS A O 1
ATOM 620 N N . ASP A 1 84 ? 10.148 -21.109 5.008 1 95.31 84 ASP A N 1
ATOM 621 C CA . ASP A 1 84 ? 9.656 -22.453 5.305 1 95.31 84 ASP A CA 1
ATOM 622 C C . ASP A 1 84 ? 9.148 -23.141 4.039 1 95.31 84 ASP A C 1
ATOM 624 O O . ASP A 1 84 ? 8.641 -24.266 4.098 1 95.31 84 ASP A O 1
ATOM 628 N N . ARG A 1 85 ? 9.203 -22.453 2.92 1 96.5 85 ARG A N 1
ATOM 629 C CA . ARG A 1 85 ? 8.875 -23 1.61 1 96.5 85 ARG A CA 1
ATOM 630 C C . ARG A 1 85 ? 7.457 -23.547 1.593 1 96.5 85 ARG A C 1
ATOM 632 O O . ARG A 1 85 ? 7.23 -24.688 1.164 1 96.5 85 ARG A O 1
ATOM 639 N N . LYS A 1 86 ? 6.551 -22.766 2.08 1 97.38 86 LYS A N 1
ATOM 640 C CA . LYS A 1 86 ? 5.16 -23.188 2.227 1 97.38 86 LYS A CA 1
ATOM 641 C C . LYS A 1 86 ? 4.395 -23.031 0.916 1 97.38 86 LYS A C 1
ATOM 643 O O . LYS A 1 86 ? 3.404 -23.719 0.68 1 97.38 86 LYS A O 1
ATOM 648 N N . ILE A 1 87 ? 4.805 -22.156 0.137 1 98.38 87 ILE A N 1
ATOM 649 C CA . ILE A 1 87 ? 4.043 -21.797 -1.053 1 98.38 87 ILE A CA 1
ATOM 650 C C . ILE A 1 87 ? 4.801 -22.234 -2.305 1 98.38 87 ILE A C 1
ATOM 652 O O . ILE A 1 87 ? 6.02 -22.047 -2.396 1 98.38 87 ILE A O 1
ATOM 656 N N . LYS A 1 88 ? 4.082 -22.797 -3.221 1 98.44 88 LYS A N 1
ATOM 657 C CA . LYS A 1 88 ? 4.617 -23.188 -4.527 1 98.44 88 LYS A CA 1
ATOM 658 C C . LYS A 1 88 ? 3.992 -22.344 -5.641 1 98.44 88 LYS A C 1
ATOM 660 O O . LYS A 1 88 ? 2.982 -21.672 -5.426 1 98.44 88 LYS A O 1
ATOM 665 N N . PHE A 1 89 ? 4.633 -22.469 -6.801 1 98.69 89 PHE A N 1
ATOM 666 C CA . PHE A 1 89 ? 4.23 -21.578 -7.883 1 98.69 89 PHE A CA 1
ATOM 667 C C . PHE A 1 89 ? 4.078 -22.344 -9.188 1 98.69 89 PHE A C 1
ATOM 669 O O . PHE A 1 89 ? 4.652 -23.422 -9.352 1 98.69 89 PHE A O 1
ATOM 676 N N . CYS A 1 90 ? 3.291 -21.75 -10.086 1 98.44 90 CYS A N 1
ATOM 677 C CA . CYS A 1 90 ? 3.074 -22.297 -11.422 1 98.44 90 CYS A CA 1
ATOM 678 C C . CYS A 1 90 ? 2.705 -21.188 -12.406 1 98.44 90 CYS A C 1
ATOM 680 O O . CYS A 1 90 ? 1.846 -20.359 -12.117 1 98.44 90 CYS A O 1
ATOM 682 N N . CYS A 1 91 ? 3.449 -21.203 -13.508 1 98.38 91 CYS A N 1
ATOM 683 C CA . CYS A 1 91 ? 3.047 -20.281 -14.562 1 98.38 91 CYS A CA 1
ATOM 684 C C . CYS A 1 91 ? 1.762 -20.75 -15.234 1 98.38 91 CYS A C 1
ATOM 686 O O . CYS A 1 91 ? 1.642 -21.922 -15.602 1 98.38 91 CYS A O 1
ATOM 688 N N . VAL A 1 92 ? 0.864 -19.812 -15.406 1 98.56 92 VAL A N 1
ATOM 689 C CA . VAL A 1 92 ? -0.422 -20.188 -15.977 1 98.56 92 VAL A CA 1
ATOM 690 C C . VAL A 1 92 ? -0.232 -20.641 -17.422 1 98.56 92 VAL A C 1
ATOM 692 O O . VAL A 1 92 ? -1.062 -21.375 -17.969 1 98.56 92 VAL A O 1
ATOM 695 N N . GLN A 1 93 ? 0.841 -20.219 -18.031 1 97.06 93 GLN A N 1
ATOM 696 C CA . GLN A 1 93 ? 1.176 -20.562 -19.406 1 97.06 93 GLN A CA 1
ATOM 697 C C . GLN A 1 93 ? 1.578 -22.031 -19.531 1 97.06 93 GLN A C 1
ATOM 699 O O . GLN A 1 93 ? 1.625 -22.578 -20.641 1 97.06 93 GLN A O 1
ATOM 704 N N . SER A 1 94 ? 1.883 -22.719 -18.453 1 96.12 94 SER A N 1
ATOM 705 C CA . SER A 1 94 ? 2.379 -24.094 -18.469 1 96.12 94 SER A CA 1
ATOM 706 C C . SER A 1 94 ? 1.23 -25.094 -18.531 1 96.12 94 SER A C 1
ATOM 708 O O . SER A 1 94 ? 0.118 -24.797 -18.094 1 96.12 94 SER A O 1
ATOM 710 N N . ASN A 1 95 ? 1.592 -26.328 -19.047 1 95.75 95 ASN A N 1
ATOM 711 C CA . ASN A 1 95 ? 0.638 -27.422 -19.031 1 95.75 95 ASN A CA 1
ATOM 712 C C . ASN A 1 95 ? 0.328 -27.891 -17.609 1 95.75 95 ASN A C 1
ATOM 714 O O . ASN A 1 95 ? -0.776 -28.359 -17.344 1 95.75 95 ASN A O 1
ATOM 718 N N . ALA A 1 96 ? 1.258 -27.672 -16.75 1 96.06 96 ALA A N 1
ATOM 719 C CA . ALA A 1 96 ? 1.102 -28.094 -15.367 1 96.06 96 ALA A CA 1
ATOM 720 C C . ALA A 1 96 ? -0.033 -27.344 -14.688 1 96.06 96 ALA A C 1
ATOM 722 O O . ALA A 1 96 ? -0.507 -27.75 -13.625 1 96.06 96 ALA A O 1
ATOM 723 N N . ALA A 1 97 ? -0.474 -26.25 -15.312 1 97.5 97 ALA A N 1
ATOM 724 C CA . ALA A 1 97 ? -1.554 -25.453 -14.742 1 97.5 97 ALA A CA 1
ATOM 725 C C . ALA A 1 97 ? -2.912 -26.094 -15 1 97.5 97 ALA A C 1
ATOM 727 O O . ALA A 1 97 ? -3.883 -25.812 -14.289 1 97.5 97 ALA A O 1
ATOM 728 N N . GLU A 1 98 ? -2.992 -26.953 -15.961 1 97.12 98 GLU A N 1
ATOM 729 C CA . GLU A 1 98 ? -4.258 -27.453 -16.484 1 97.12 98 GLU A CA 1
ATOM 730 C C . GLU A 1 98 ? -5.047 -28.188 -15.414 1 97.12 98 GLU A C 1
ATOM 732 O O . GLU A 1 98 ? -6.238 -27.938 -15.227 1 97.12 98 GLU A O 1
ATOM 737 N N . PRO A 1 99 ? -4.398 -29.141 -14.688 1 95.75 99 PRO A N 1
ATOM 738 C CA . PRO A 1 99 ? -5.176 -29.828 -13.664 1 95.75 99 PRO A CA 1
ATOM 739 C C . PRO A 1 99 ? -5.754 -28.891 -12.609 1 95.75 99 PRO A C 1
ATOM 741 O O . PRO A 1 99 ? -6.848 -29.125 -12.094 1 95.75 99 PRO A O 1
ATOM 744 N N . TYR A 1 100 ? -5.078 -27.828 -12.266 1 96.56 100 TYR A N 1
ATOM 745 C CA . TYR A 1 100 ? -5.559 -26.859 -11.289 1 96.56 100 TYR A CA 1
ATOM 746 C C . TYR A 1 100 ? -6.727 -26.047 -11.852 1 96.56 100 TYR A C 1
ATOM 748 O O . TYR A 1 100 ? -7.707 -25.797 -11.141 1 96.56 100 TYR A O 1
ATOM 756 N N . LEU A 1 101 ? -6.605 -25.656 -13.094 1 97.31 101 LEU A N 1
ATOM 757 C CA . LEU A 1 101 ? -7.684 -24.938 -13.758 1 97.31 101 LEU A CA 1
ATOM 758 C C . LEU A 1 101 ? -8.945 -25.797 -13.836 1 97.31 101 LEU A C 1
ATOM 760 O O . LEU A 1 101 ? -10.039 -25.312 -13.547 1 97.31 101 LEU A O 1
ATOM 764 N N . ARG A 1 102 ? -8.758 -27.031 -14.156 1 95.5 102 ARG A N 1
ATOM 765 C CA . ARG A 1 102 ? -9.891 -27.938 -14.227 1 95.5 102 ARG A CA 1
ATOM 766 C C . ARG A 1 102 ? -10.539 -28.125 -12.859 1 95.5 102 ARG A C 1
ATOM 768 O O . ARG A 1 102 ? -11.773 -28.109 -12.742 1 95.5 102 ARG A O 1
ATOM 775 N N . ALA A 1 103 ? -9.711 -28.25 -11.875 1 94.62 103 ALA A N 1
ATOM 776 C CA . ALA A 1 103 ? -10.211 -28.484 -10.523 1 94.62 103 ALA A CA 1
ATOM 777 C C . ALA A 1 103 ? -11.008 -27.297 -10.016 1 94.62 103 ALA A C 1
ATOM 779 O O . ALA A 1 103 ? -11.938 -27.438 -9.219 1 94.62 103 ALA A O 1
ATOM 780 N N . THR A 1 104 ? -10.734 -26.094 -10.492 1 96.06 104 THR A N 1
ATOM 781 C CA . THR A 1 104 ? -11.375 -24.875 -9.977 1 96.06 104 THR A CA 1
ATOM 782 C C . THR A 1 104 ? -12.469 -24.406 -10.93 1 96.06 104 THR A C 1
ATOM 784 O O . THR A 1 104 ? -13.258 -23.531 -10.578 1 96.06 104 THR A O 1
ATOM 787 N N . GLY A 1 105 ? -12.523 -24.891 -12.055 1 96.5 105 GLY A N 1
ATOM 788 C CA . GLY A 1 105 ? -13.5 -24.484 -13.047 1 96.5 105 GLY A CA 1
ATOM 789 C C . GLY A 1 105 ? -13.164 -23.156 -13.695 1 96.5 105 GLY A C 1
ATOM 790 O O . GLY A 1 105 ? -14.039 -22.5 -14.273 1 96.5 105 GLY A O 1
ATOM 791 N N . LEU A 1 106 ? -11.93 -22.781 -13.523 1 97.75 106 LEU A N 1
ATOM 792 C CA . LEU A 1 106 ? -11.484 -21.516 -14.086 1 97.75 106 LEU A CA 1
ATOM 793 C C . LEU A 1 106 ? -10.734 -21.734 -15.391 1 97.75 106 LEU A C 1
ATOM 795 O O . LEU A 1 106 ? -10.242 -22.828 -15.656 1 97.75 106 LEU A O 1
ATOM 799 N N . GLU A 1 107 ? -10.727 -20.641 -16.188 1 98.31 107 GLU A N 1
ATOM 800 C CA . GLU A 1 107 ? -9.945 -20.625 -17.422 1 98.31 107 GLU A CA 1
ATOM 801 C C . GLU A 1 107 ? -8.656 -19.828 -17.234 1 98.31 107 GLU A C 1
ATOM 803 O O . GLU A 1 107 ? -8.516 -19.078 -16.281 1 98.31 107 GLU A O 1
ATOM 808 N N . ARG A 1 108 ? -7.727 -20.062 -18.188 1 98.44 108 ARG A N 1
ATOM 809 C CA . ARG A 1 108 ? -6.449 -19.359 -18.141 1 98.44 108 ARG A CA 1
ATOM 810 C C . ARG A 1 108 ? -6.656 -17.859 -18.125 1 98.44 108 ARG A C 1
ATOM 812 O O . ARG A 1 108 ? -5.941 -17.125 -17.438 1 98.44 108 ARG A O 1
ATOM 819 N N . GLU A 1 109 ? -7.625 -17.391 -18.844 1 98.19 109 GLU A N 1
ATOM 820 C CA . GLU A 1 109 ? -7.91 -15.953 -18.922 1 98.19 109 GLU A CA 1
ATOM 821 C C . GLU A 1 109 ? -8.336 -15.398 -17.578 1 98.19 109 GLU A C 1
ATOM 823 O O . GLU A 1 109 ? -8.031 -14.25 -17.25 1 98.19 109 GLU A O 1
ATOM 828 N N . ASP A 1 110 ? -9.055 -16.188 -16.875 1 98.5 110 ASP A N 1
ATOM 829 C CA . ASP A 1 110 ? -9.461 -15.773 -15.531 1 98.5 110 ASP A CA 1
ATOM 830 C C . ASP A 1 110 ? -8.242 -15.539 -14.633 1 98.5 110 ASP A C 1
ATOM 832 O O . ASP A 1 110 ? -8.211 -14.578 -13.867 1 98.5 110 ASP A O 1
ATOM 836 N N . VAL A 1 111 ? -7.293 -16.438 -14.797 1 98.69 111 VAL A N 1
ATOM 837 C CA . VAL A 1 111 ? -6.086 -16.344 -13.977 1 98.69 111 VAL A CA 1
ATOM 838 C C . VAL A 1 111 ? -5.242 -15.156 -14.43 1 98.69 111 VAL A C 1
ATOM 840 O O . VAL A 1 111 ? -4.598 -14.5 -13.609 1 98.69 111 VAL A O 1
ATOM 843 N N . LEU A 1 112 ? -5.273 -14.875 -15.727 1 98.5 112 LEU A N 1
ATOM 844 C CA . LEU A 1 112 ? -4.551 -13.711 -16.234 1 98.5 112 LEU A CA 1
ATOM 845 C C . LEU A 1 112 ? -5.168 -12.422 -15.719 1 98.5 112 LEU A C 1
ATOM 847 O O . LEU A 1 112 ? -4.465 -11.43 -15.516 1 98.5 112 LEU A O 1
ATOM 851 N N . ARG A 1 113 ? -6.398 -12.453 -15.461 1 98.31 113 ARG A N 1
ATOM 852 C CA . ARG A 1 113 ? -7.074 -11.289 -14.906 1 98.31 113 ARG A CA 1
ATOM 853 C C . ARG A 1 113 ? -6.812 -11.172 -13.406 1 98.31 113 ARG A C 1
ATOM 855 O O . ARG A 1 113 ? -6.539 -10.086 -12.898 1 98.31 113 ARG A O 1
ATOM 862 N N . ARG A 1 114 ? -7 -12.227 -12.734 1 98.75 114 ARG A N 1
ATOM 863 C CA . ARG A 1 114 ? -6.75 -12.352 -11.305 1 98.75 114 ARG A CA 1
ATOM 864 C C . ARG A 1 114 ? -6.016 -13.656 -10.992 1 98.75 114 ARG A C 1
ATOM 866 O O . ARG A 1 114 ? -6.531 -14.742 -11.25 1 98.75 114 ARG A O 1
ATOM 873 N N . PHE A 1 115 ? -4.777 -13.492 -10.422 1 98.81 115 PHE A N 1
ATOM 874 C CA . PHE A 1 115 ? -4.035 -14.719 -10.188 1 98.81 115 PHE A CA 1
ATOM 875 C C . PHE A 1 115 ? -4.762 -15.609 -9.18 1 98.81 115 PHE A C 1
ATOM 877 O O . PHE A 1 115 ? -5.645 -15.141 -8.461 1 98.81 115 PHE A O 1
ATOM 884 N N . LEU A 1 116 ? -4.402 -16.844 -9.195 1 98.81 116 LEU A N 1
ATOM 885 C CA . LEU A 1 116 ? -5.117 -17.891 -8.453 1 98.81 116 LEU A CA 1
ATOM 886 C C . LEU A 1 116 ? -4.223 -18.5 -7.379 1 98.81 116 LEU A C 1
ATOM 888 O O . LEU A 1 116 ? -3.053 -18.797 -7.633 1 98.81 116 LEU A O 1
ATOM 892 N N . PHE A 1 117 ? -4.766 -18.547 -6.203 1 98.88 117 PHE A N 1
ATOM 893 C CA . PHE A 1 117 ? -4.09 -19.25 -5.109 1 98.88 117 PHE A CA 1
ATOM 894 C C . PHE A 1 117 ? -4.922 -20.422 -4.629 1 98.88 117 PHE A C 1
ATOM 896 O O . PHE A 1 117 ? -6.031 -20.25 -4.129 1 98.88 117 PHE A O 1
ATOM 903 N N . ILE A 1 118 ? -4.34 -21.625 -4.762 1 98.25 118 ILE A N 1
ATOM 904 C CA . ILE A 1 118 ? -5.02 -22.844 -4.352 1 98.25 118 ILE A CA 1
ATOM 905 C C . ILE A 1 118 ? -4.426 -23.344 -3.039 1 98.25 118 ILE A C 1
ATOM 907 O O . ILE A 1 118 ? -3.264 -23.766 -2.992 1 98.25 118 ILE A O 1
ATOM 911 N N . GLU A 1 119 ? -5.168 -23.312 -2.047 1 97.19 119 GLU A N 1
ATOM 912 C CA . GLU A 1 119 ? -4.691 -23.719 -0.725 1 97.19 119 GLU A CA 1
ATOM 913 C C . GLU A 1 119 ? -4.984 -25.188 -0.455 1 97.19 119 GLU A C 1
ATOM 915 O O . GLU A 1 119 ? -4.297 -25.828 0.348 1 97.19 119 GLU A O 1
ATOM 920 N N . GLY A 1 120 ? -6.012 -25.688 -1.072 1 91.12 120 GLY A N 1
ATOM 921 C CA . GLY A 1 120 ? -6.441 -27.078 -0.959 1 91.12 120 GLY A CA 1
ATOM 922 C C . GLY A 1 120 ? -7.566 -27.422 -1.913 1 91.12 120 GLY A C 1
ATOM 923 O O . GLY A 1 120 ? -7.863 -26.672 -2.84 1 91.12 120 GLY A O 1
ATOM 924 N N . LEU A 1 121 ? -8.016 -28.656 -1.69 1 85.31 121 LEU A N 1
ATOM 925 C CA . LEU A 1 121 ? -9.102 -29.109 -2.561 1 85.31 121 LEU A CA 1
ATOM 926 C C . LEU A 1 121 ? -10.328 -28.219 -2.4 1 85.31 121 LEU A C 1
ATOM 928 O O . LEU A 1 121 ? -10.859 -28.078 -1.295 1 85.31 121 LEU A O 1
ATOM 932 N N . ASN A 1 122 ? -10.703 -27.562 -3.387 1 87.38 122 ASN A N 1
ATOM 933 C CA . ASN A 1 122 ? -11.875 -26.703 -3.479 1 87.38 122 ASN A CA 1
ATOM 934 C C . ASN A 1 122 ? -11.719 -25.453 -2.609 1 87.38 122 ASN A C 1
ATOM 936 O O . ASN A 1 122 ? -12.711 -24.859 -2.188 1 87.38 122 ASN A O 1
ATOM 940 N N . VAL A 1 123 ? -10.609 -25.234 -2.096 1 96.38 123 VAL A N 1
ATOM 941 C CA . VAL A 1 123 ? -10.305 -24.016 -1.353 1 96.38 123 VAL A CA 1
ATOM 942 C C . VAL A 1 123 ? -9.32 -23.156 -2.146 1 96.38 123 VAL A C 1
ATOM 944 O O . VAL A 1 123 ? -8.125 -23.453 -2.193 1 96.38 123 VAL A O 1
ATOM 947 N N . PHE A 1 124 ? -9.891 -22.141 -2.789 1 98 124 PHE A N 1
ATOM 948 C CA . PHE A 1 124 ? -9.039 -21.281 -3.604 1 98 124 PHE A CA 1
ATOM 949 C C . PHE A 1 124 ? -9.562 -19.859 -3.604 1 98 124 PHE A C 1
ATOM 951 O O . PHE A 1 124 ? -10.711 -19.609 -3.234 1 98 124 PHE A O 1
ATOM 958 N N . SER A 1 125 ? -8.711 -18.922 -3.838 1 98.5 125 SER A N 1
ATOM 959 C CA . SER A 1 125 ? -9.023 -17.5 -3.916 1 98.5 125 SER A CA 1
ATOM 960 C C . SER A 1 125 ? -8.344 -16.844 -5.117 1 98.5 125 SER A C 1
ATOM 962 O O . SER A 1 125 ? -7.426 -17.422 -5.707 1 98.5 125 SER A O 1
ATOM 964 N N . GLN A 1 126 ? -8.836 -15.664 -5.512 1 98.56 126 GLN A N 1
ATOM 965 C CA . GLN A 1 126 ? -8.273 -14.922 -6.629 1 98.56 126 GLN A CA 1
ATOM 966 C C . GLN A 1 126 ? -8.039 -13.461 -6.254 1 98.56 126 GLN A C 1
ATOM 968 O O . GLN A 1 126 ? -8.594 -12.969 -5.27 1 98.56 126 GLN A O 1
ATOM 973 N N . GLY A 1 127 ? -7.211 -12.852 -7.02 1 98.19 127 GLY A N 1
ATOM 974 C CA . GLY A 1 127 ? -7.051 -11.414 -6.938 1 98.19 127 GLY A CA 1
ATOM 975 C C . GLY A 1 127 ? -6.531 -10.945 -5.59 1 98.19 127 GLY A C 1
ATOM 976 O O . GLY A 1 127 ? -5.559 -11.5 -5.066 1 98.19 127 GLY A O 1
ATOM 977 N N . SER A 1 128 ? -7.223 -9.906 -5.141 1 98.06 128 SER A N 1
ATOM 978 C CA . SER A 1 128 ? -6.77 -9.297 -3.893 1 98.06 128 SER A CA 1
ATOM 979 C C . SER A 1 128 ? -6.906 -10.266 -2.725 1 98.06 128 SER A C 1
ATOM 981 O O . SER A 1 128 ? -6.066 -10.281 -1.822 1 98.06 128 SER A O 1
ATOM 983 N N . THR A 1 129 ? -7.93 -11.055 -2.709 1 98.38 129 THR A N 1
ATOM 984 C CA . THR A 1 129 ? -8.125 -12.039 -1.65 1 98.38 129 THR A CA 1
ATOM 985 C C . THR A 1 129 ? -7.008 -13.07 -1.659 1 98.38 129 THR A C 1
ATOM 987 O O . THR A 1 129 ? -6.477 -13.43 -0.605 1 98.38 129 THR A O 1
ATOM 990 N N . ALA A 1 130 ? -6.648 -13.438 -2.854 1 98.75 130 ALA A N 1
ATOM 991 C CA . ALA A 1 130 ? -5.539 -14.383 -2.982 1 98.75 130 ALA A CA 1
ATOM 992 C C . ALA A 1 130 ? -4.238 -13.773 -2.465 1 98.75 130 ALA A C 1
ATOM 994 O O . ALA A 1 130 ? -3.475 -14.43 -1.76 1 98.75 130 ALA A O 1
ATOM 995 N N . ALA A 1 131 ? -4.023 -12.555 -2.824 1 98.44 131 ALA A N 1
ATOM 996 C CA . ALA A 1 131 ? -2.82 -11.867 -2.371 1 98.44 131 ALA A CA 1
ATOM 997 C C . ALA A 1 131 ? -2.748 -11.828 -0.847 1 98.44 131 ALA A C 1
ATOM 999 O O . ALA A 1 131 ? -1.703 -12.125 -0.261 1 98.44 131 ALA A O 1
ATOM 1000 N N . LEU A 1 132 ? -3.83 -11.508 -0.21 1 97.88 132 LEU A N 1
ATOM 1001 C CA . LEU A 1 132 ? -3.857 -11.43 1.246 1 97.88 132 LEU A CA 1
ATOM 1002 C C . LEU A 1 132 ? -3.68 -12.805 1.873 1 97.88 132 LEU A C 1
ATOM 1004 O O . LEU A 1 132 ? -3.027 -12.938 2.912 1 97.88 132 LEU A O 1
ATOM 1008 N N . ARG A 1 133 ? -4.234 -13.812 1.271 1 97.88 133 ARG A N 1
ATOM 1009 C CA . ARG A 1 133 ? -4.07 -15.172 1.765 1 97.88 133 ARG A CA 1
ATOM 1010 C C . ARG A 1 133 ? -2.617 -15.625 1.659 1 97.88 133 ARG A C 1
ATOM 1012 O O . ARG A 1 133 ? -2.078 -16.219 2.594 1 97.88 133 ARG A O 1
ATOM 1019 N N . VAL A 1 134 ? -2.002 -15.312 0.579 1 98.44 134 VAL A N 1
ATOM 1020 C CA . VAL A 1 134 ? -0.585 -15.625 0.418 1 98.44 134 VAL A CA 1
ATOM 1021 C C . VAL A 1 134 ? 0.223 -14.953 1.526 1 98.44 134 VAL A C 1
ATOM 1023 O O . VAL A 1 134 ? 1.04 -15.602 2.186 1 98.44 134 VAL A O 1
ATOM 1026 N N . LEU A 1 135 ? -0.066 -13.695 1.729 1 97.62 135 LEU A N 1
ATOM 1027 C CA . LEU A 1 135 ? 0.66 -12.922 2.729 1 97.62 135 LEU A CA 1
ATOM 1028 C C . LEU A 1 135 ? 0.485 -13.523 4.117 1 97.62 135 LEU A C 1
ATOM 1030 O O . LEU A 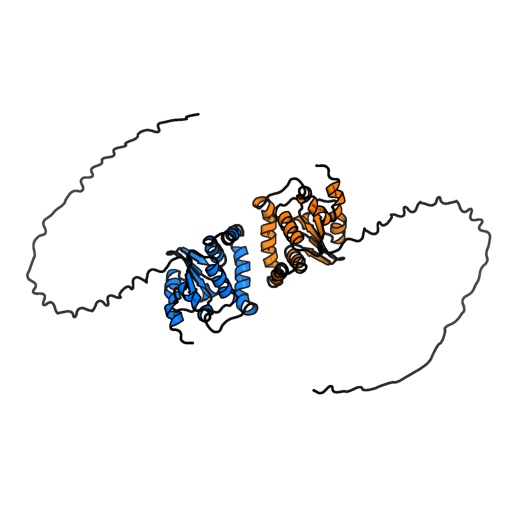1 135 ? 1.397 -13.469 4.945 1 97.62 135 LEU A O 1
ATOM 1034 N N . SER A 1 136 ? -0.636 -14.117 4.371 1 96.12 136 SER A N 1
ATOM 1035 C CA . SER A 1 136 ? -0.935 -14.656 5.691 1 96.12 136 SER A CA 1
ATOM 1036 C C . SER A 1 136 ? -0.055 -15.867 6.004 1 96.12 136 SER A C 1
ATOM 1038 O O . SER A 1 136 ? 0.081 -16.25 7.168 1 96.12 136 SER A O 1
ATOM 1040 N N . TYR A 1 137 ? 0.559 -16.422 5.012 1 96.75 137 TYR A N 1
ATOM 1041 C CA . TYR A 1 137 ? 1.426 -17.578 5.207 1 96.75 137 TYR A CA 1
ATOM 1042 C C . TYR A 1 137 ? 2.869 -17.156 5.438 1 96.75 137 TYR A C 1
ATOM 1044 O O . TYR A 1 137 ? 3.723 -17.969 5.781 1 96.75 137 TYR A O 1
ATOM 1052 N N . LEU A 1 138 ? 3.207 -15.93 5.254 1 97.19 138 LEU A N 1
ATOM 1053 C CA . LEU A 1 138 ? 4.574 -15.438 5.352 1 97.19 138 LEU A CA 1
ATOM 1054 C C . LEU A 1 138 ? 4.879 -14.945 6.762 1 97.19 138 LEU A C 1
ATOM 1056 O O . LEU A 1 138 ? 3.963 -14.633 7.523 1 97.19 138 LEU A O 1
ATOM 1060 N N . PRO A 1 139 ? 6.129 -14.945 7.086 1 95.75 139 PRO A N 1
ATOM 1061 C CA . PRO A 1 139 ? 6.473 -14.43 8.414 1 95.75 139 PRO A CA 1
ATOM 1062 C C . PRO A 1 139 ? 6.336 -12.914 8.508 1 95.75 139 PRO A C 1
ATOM 1064 O O . PRO A 1 139 ? 6.207 -12.234 7.484 1 95.75 139 PRO A O 1
ATOM 1067 N N . PHE A 1 140 ? 6.441 -12.547 9.82 1 91.94 140 PHE A N 1
ATOM 1068 C CA . PHE A 1 140 ? 6.48 -11.102 10.023 1 91.94 140 PHE A CA 1
ATOM 1069 C C . PHE A 1 140 ? 7.699 -10.492 9.344 1 91.94 140 PHE A C 1
ATOM 1071 O O . PHE A 1 140 ? 8.773 -11.094 9.336 1 91.94 140 PHE A O 1
ATOM 10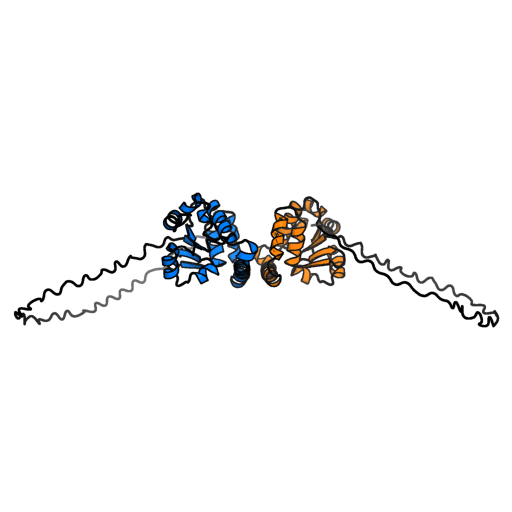78 N N . PRO A 1 141 ? 7.469 -9.297 8.688 1 91.88 141 PRO A N 1
ATOM 1079 C CA . PRO A 1 141 ? 6.383 -8.32 8.75 1 91.88 141 PRO A CA 1
ATOM 1080 C C . PRO A 1 141 ? 5.375 -8.484 7.609 1 91.88 141 PRO A C 1
ATOM 1082 O O . PRO A 1 141 ? 4.359 -7.781 7.574 1 91.88 141 PRO A O 1
ATOM 1085 N N . TYR A 1 142 ? 5.555 -9.414 6.762 1 92.69 142 TYR A N 1
ATOM 1086 C CA . TYR A 1 142 ? 4.711 -9.539 5.578 1 92.69 142 TYR A CA 1
ATOM 1087 C C . TYR A 1 142 ? 3.295 -9.953 5.961 1 92.69 142 TYR A C 1
ATOM 1089 O O . TYR A 1 142 ? 2.324 -9.492 5.352 1 92.69 142 TYR A O 1
ATOM 1097 N N . SER A 1 143 ? 3.27 -10.734 6.965 1 92.38 143 SER A N 1
ATOM 1098 C CA . SER A 1 143 ? 1.952 -11.211 7.383 1 92.38 143 SER A CA 1
ATOM 1099 C C . SER A 1 143 ? 1.104 -10.062 7.926 1 92.38 143 SER A C 1
ATOM 1101 O O . SER A 1 143 ? -0.126 -10.141 7.922 1 92.38 143 SER A O 1
ATOM 1103 N N . ALA A 1 144 ? 1.741 -8.992 8.422 1 90 144 ALA A N 1
ATOM 1104 C CA . ALA A 1 144 ? 1.009 -7.844 8.945 1 90 144 ALA A CA 1
ATOM 1105 C C . ALA A 1 144 ? 0.206 -7.16 7.84 1 90 144 ALA A C 1
ATOM 1107 O O . ALA A 1 144 ? -0.834 -6.551 8.109 1 90 144 ALA A O 1
ATOM 1108 N N . LEU A 1 145 ? 0.659 -7.281 6.633 1 90.75 145 LEU A N 1
ATOM 1109 C CA . LEU A 1 145 ? -0.036 -6.676 5.5 1 90.75 145 LEU A CA 1
ATOM 1110 C C . LEU A 1 145 ? -1.364 -7.375 5.242 1 90.75 145 LEU A C 1
ATOM 1112 O O . LEU A 1 145 ? -2.23 -6.836 4.551 1 90.75 145 LEU A O 1
ATOM 1116 N N . SER A 1 146 ? -1.427 -8.508 5.797 1 89.12 146 SER A N 1
ATOM 1117 C CA . SER A 1 146 ? -2.695 -9.219 5.66 1 89.12 146 SER A CA 1
ATOM 1118 C C . SER A 1 146 ? -3.807 -8.523 6.438 1 89.12 146 SER A C 1
ATOM 1120 O O . SER A 1 146 ? -4.988 -8.797 6.227 1 89.12 146 SER A O 1
ATOM 1122 N N . SER A 1 147 ? -3.461 -7.504 7.25 1 87.19 147 SER A N 1
ATOM 1123 C CA . SER A 1 147 ? -4.461 -6.711 7.957 1 87.19 147 SER A CA 1
ATOM 1124 C C . SER A 1 147 ? -5.289 -5.875 6.988 1 87.19 147 SER A C 1
ATOM 1126 O O . SER A 1 147 ? -6.332 -5.336 7.363 1 87.19 147 SER A O 1
ATOM 1128 N N . LEU A 1 148 ? -4.898 -5.859 5.797 1 92.44 148 LEU A N 1
ATOM 1129 C CA . LEU A 1 148 ? -5.664 -5.148 4.777 1 92.44 148 LEU A CA 1
ATOM 1130 C C . LEU A 1 148 ? -6.996 -5.848 4.516 1 92.44 148 LEU A C 1
ATOM 1132 O O . LEU A 1 148 ? -7.816 -5.352 3.742 1 92.44 148 LEU A O 1
ATOM 1136 N N . TRP A 1 149 ? -7.199 -6.906 5.262 1 92.31 149 TRP A N 1
ATOM 1137 C CA . TRP A 1 149 ? -8.484 -7.59 5.238 1 92.31 149 TRP A CA 1
ATOM 1138 C C . TRP A 1 149 ? -9.609 -6.641 5.645 1 92.31 149 TRP A C 1
ATOM 1140 O O . TRP A 1 149 ? -10.766 -6.84 5.266 1 92.31 149 TRP A O 1
ATOM 1150 N N . VAL A 1 150 ? -9.258 -5.621 6.371 1 91.75 150 VAL A N 1
ATOM 1151 C CA . VAL A 1 150 ? -10.25 -4.691 6.895 1 91.75 150 VAL A CA 1
ATOM 1152 C C . VAL A 1 150 ? -10.828 -3.855 5.754 1 91.75 150 VAL A C 1
ATOM 1154 O O . VAL A 1 150 ? -11.914 -3.283 5.887 1 91.75 150 VAL A O 1
ATOM 1157 N N . ILE A 1 151 ? -10.102 -3.742 4.648 1 94.44 151 ILE A N 1
ATOM 1158 C CA . ILE A 1 151 ? -10.609 -3.035 3.477 1 94.44 151 ILE A CA 1
ATOM 1159 C C . ILE A 1 151 ? -11.555 -3.943 2.695 1 94.44 151 ILE A C 1
ATOM 1161 O O . ILE A 1 151 ? -11.203 -5.07 2.348 1 94.44 151 ILE A O 1
ATOM 1165 N N . PRO A 1 152 ? -12.672 -3.41 2.412 1 96.62 152 PRO A N 1
ATOM 1166 C CA . PRO A 1 152 ? -13.648 -4.242 1.705 1 96.62 152 PRO A CA 1
ATOM 1167 C C . PRO A 1 152 ? -13.133 -4.738 0.355 1 96.62 152 PRO A C 1
ATOM 1169 O O . PRO A 1 152 ? -12.422 -4.012 -0.34 1 96.62 152 PRO A O 1
ATOM 1172 N N . THR A 1 153 ? -13.539 -5.93 -0.004 1 97.38 153 THR A N 1
ATOM 1173 C CA . THR A 1 153 ? -13.055 -6.633 -1.188 1 97.38 153 THR A CA 1
ATOM 1174 C C . THR A 1 153 ? -13.289 -5.797 -2.443 1 97.38 153 THR A C 1
ATOM 1176 O O . THR A 1 153 ? -12.398 -5.676 -3.289 1 97.38 153 THR A O 1
ATOM 1179 N N . PRO A 1 154 ? -14.461 -5.133 -2.598 1 97.31 154 PRO A N 1
ATOM 1180 C CA . PRO A 1 154 ? -14.648 -4.371 -3.834 1 97.31 154 PRO A CA 1
ATOM 1181 C C . PRO A 1 154 ? -13.625 -3.252 -4 1 97.31 154 PRO A C 1
ATOM 1183 O O . PRO A 1 154 ? -13.227 -2.941 -5.125 1 97.31 154 PRO A O 1
ATOM 1186 N N . ILE A 1 155 ? -13.234 -2.723 -2.914 1 95.69 155 ILE A N 1
ATOM 1187 C CA . ILE A 1 155 ? -12.242 -1.65 -2.975 1 95.69 155 ILE A CA 1
ATOM 1188 C C . ILE A 1 155 ? -10.867 -2.232 -3.279 1 95.69 155 ILE A C 1
ATOM 1190 O O . ILE A 1 155 ? -10.148 -1.729 -4.145 1 95.69 155 ILE A O 1
ATOM 1194 N N . ARG A 1 156 ? -10.609 -3.252 -2.574 1 96.75 156 ARG A N 1
ATOM 1195 C CA . ARG A 1 156 ? -9.336 -3.916 -2.842 1 96.75 156 ARG A CA 1
ATOM 1196 C C . ARG A 1 156 ? -9.258 -4.391 -4.289 1 96.75 156 ARG A C 1
ATOM 1198 O O . ARG A 1 156 ? -8.234 -4.215 -4.953 1 96.75 156 ARG A O 1
ATOM 1205 N N . ASP A 1 157 ? -10.297 -4.93 -4.73 1 97.56 157 ASP A N 1
ATOM 1206 C CA . ASP A 1 157 ? -10.312 -5.496 -6.078 1 97.56 157 ASP A CA 1
ATOM 1207 C C . ASP A 1 157 ? -10.258 -4.398 -7.137 1 97.56 157 ASP A C 1
ATOM 1209 O O . ASP A 1 157 ? -9.711 -4.602 -8.219 1 97.56 157 ASP A O 1
ATOM 1213 N N . ALA A 1 158 ? -10.789 -3.295 -6.801 1 96.38 158 ALA A N 1
ATOM 1214 C CA . ALA A 1 158 ? -10.68 -2.188 -7.746 1 96.38 158 ALA A CA 1
ATOM 1215 C C . ALA A 1 158 ? -9.227 -1.798 -7.973 1 96.38 158 ALA A C 1
ATOM 1217 O O . ALA A 1 158 ? -8.805 -1.583 -9.117 1 96.38 158 ALA A O 1
ATOM 1218 N N . VAL A 1 159 ? -8.5 -1.685 -6.902 1 96.31 159 VAL A N 1
ATOM 1219 C CA . VAL A 1 159 ? -7.078 -1.379 -6.992 1 96.31 159 VAL A CA 1
ATOM 1220 C C . VAL A 1 159 ? -6.359 -2.494 -7.746 1 96.31 159 VAL A C 1
ATOM 1222 O O . VAL A 1 159 ? -5.582 -2.229 -8.672 1 96.31 159 VAL A O 1
ATOM 1225 N N . TYR A 1 160 ? -6.66 -3.686 -7.383 1 97.5 160 TYR A N 1
ATOM 1226 C CA . TYR A 1 160 ? -6.031 -4.848 -8 1 97.5 160 TYR A CA 1
ATOM 1227 C C . TYR A 1 160 ? -6.27 -4.859 -9.508 1 97.5 160 TYR A C 1
ATOM 1229 O O . TYR A 1 160 ? -5.328 -4.98 -10.289 1 97.5 160 TYR A O 1
ATOM 1237 N N . ASP A 1 161 ? -7.484 -4.758 -9.844 1 98.25 161 ASP A N 1
ATOM 1238 C CA . ASP A 1 161 ? -7.867 -4.855 -11.242 1 98.25 161 ASP A CA 1
ATOM 1239 C C . ASP A 1 161 ? -7.23 -3.736 -12.07 1 98.25 161 ASP A C 1
ATOM 1241 O O . ASP A 1 161 ? -6.852 -3.943 -13.219 1 98.25 161 ASP A O 1
ATOM 1245 N N . TYR A 1 162 ? -7.168 -2.627 -11.453 1 97.5 162 TYR A N 1
ATOM 1246 C CA . TYR A 1 162 ? -6.547 -1.51 -12.156 1 97.5 162 TYR A CA 1
ATOM 1247 C C . TYR A 1 162 ? -5.082 -1.797 -12.453 1 97.5 162 TYR A C 1
ATOM 1249 O O . TYR A 1 162 ? -4.605 -1.561 -13.57 1 97.5 162 TYR A O 1
ATOM 1257 N N . ILE A 1 163 ? -4.367 -2.242 -11.508 1 97 163 ILE A N 1
ATOM 1258 C CA . ILE A 1 163 ? -2.961 -2.586 -11.68 1 97 163 ILE A CA 1
ATOM 1259 C C . ILE A 1 163 ? -2.828 -3.721 -12.695 1 97 163 ILE A C 1
ATOM 1261 O O . ILE A 1 163 ? -1.987 -3.662 -13.594 1 97 163 ILE A O 1
ATOM 1265 N N . ALA A 1 164 ? -3.672 -4.699 -12.484 1 98.25 164 ALA A N 1
ATOM 1266 C CA . ALA A 1 164 ? -3.641 -5.863 -13.375 1 98.25 164 ALA A CA 1
ATOM 1267 C C . ALA A 1 164 ? -3.855 -5.453 -14.828 1 98.25 164 ALA A C 1
ATOM 1269 O O . ALA A 1 164 ? -3.191 -5.969 -15.727 1 98.25 164 ALA A O 1
ATOM 1270 N N . LYS A 1 165 ? -4.734 -4.59 -15.055 1 97.62 165 LYS A N 1
ATOM 1271 C CA . LYS A 1 165 ? -5.082 -4.145 -16.391 1 97.62 165 LYS A CA 1
ATOM 1272 C C . LYS A 1 165 ? -3.92 -3.395 -17.047 1 97.62 165 LYS A C 1
ATOM 1274 O O . LYS A 1 165 ? -3.744 -3.445 -18.266 1 97.62 165 LYS A O 1
ATOM 1279 N N . ASN A 1 166 ? -3.105 -2.746 -16.266 1 97.19 166 ASN A N 1
ATOM 1280 C CA . ASN A 1 166 ? -2.059 -1.88 -16.797 1 97.19 166 ASN A CA 1
ATOM 1281 C C . ASN A 1 166 ? -0.674 -2.494 -16.609 1 97.19 166 ASN A C 1
ATOM 1283 O O . ASN A 1 166 ? 0.336 -1.865 -16.922 1 97.19 166 ASN A O 1
ATOM 1287 N N . ARG A 1 167 ? -0.581 -3.645 -16.188 1 97.75 167 ARG A N 1
ATOM 1288 C CA . ARG A 1 167 ? 0.657 -4.277 -15.742 1 97.75 167 ARG A CA 1
ATOM 1289 C C . ARG A 1 167 ? 1.668 -4.363 -16.875 1 97.75 167 ARG A C 1
ATOM 1291 O O . ARG A 1 167 ? 2.863 -4.145 -16.672 1 97.75 167 ARG A O 1
ATOM 1298 N N . TYR A 1 168 ? 1.224 -4.672 -18.031 1 97.94 168 TYR A N 1
ATOM 1299 C CA . TYR A 1 168 ? 2.139 -4.824 -19.156 1 97.94 168 TYR A CA 1
ATOM 1300 C C . TYR A 1 168 ? 2.684 -3.471 -19.594 1 97.94 168 TYR A C 1
ATOM 1302 O O . TYR A 1 168 ? 3.869 -3.344 -19.906 1 97.94 168 TYR A O 1
ATOM 1310 N N . GLU A 1 169 ? 1.85 -2.477 -19.625 1 96.75 169 GLU A N 1
ATOM 1311 C CA . GLU A 1 169 ? 2.266 -1.133 -20.016 1 96.75 169 GLU A CA 1
ATOM 1312 C C . GLU A 1 169 ? 3.262 -0.552 -19.016 1 96.75 169 GLU A C 1
ATOM 1314 O O . GLU A 1 169 ? 4.207 0.14 -19.391 1 96.75 169 GLU A O 1
ATOM 1319 N N . TRP A 1 170 ? 3.066 -0.903 -17.812 1 95.19 170 TRP A N 1
ATOM 1320 C CA . TRP A 1 170 ? 3.85 -0.27 -16.75 1 95.19 170 TRP A CA 1
ATOM 1321 C C . TRP A 1 170 ? 5.133 -1.052 -16.484 1 95.19 170 TRP A C 1
ATOM 1323 O O . TRP A 1 170 ? 6.184 -0.462 -16.219 1 95.19 170 TRP A O 1
ATOM 1333 N N . PHE A 1 171 ? 5.078 -2.299 -16.562 1 96.44 171 PHE A N 1
ATOM 1334 C CA . PHE A 1 171 ? 6.191 -3.072 -16.016 1 96.44 171 PHE A CA 1
ATOM 1335 C C . PHE A 1 171 ? 6.805 -3.957 -17.094 1 96.44 171 PHE A C 1
ATOM 1337 O O . PHE A 1 171 ? 7.895 -4.504 -16.906 1 96.44 171 PHE A O 1
ATOM 1344 N N . GLY A 1 172 ? 6.059 -4.191 -18.125 1 97.38 172 GLY A N 1
ATOM 1345 C CA . GLY A 1 172 ? 6.594 -4.957 -19.234 1 97.38 172 GLY A CA 1
ATOM 1346 C C . GLY A 1 172 ? 6.121 -6.398 -19.25 1 97.38 172 GLY A C 1
ATOM 1347 O O . GLY A 1 172 ? 5.652 -6.914 -18.234 1 97.38 172 GLY A O 1
ATOM 1348 N N . LYS A 1 173 ? 6.258 -6.98 -20.422 1 98.12 173 LYS A N 1
ATOM 1349 C CA . LYS A 1 173 ? 5.898 -8.359 -20.719 1 98.12 173 LYS A CA 1
ATOM 1350 C C . LYS A 1 173 ? 7.051 -9.094 -21.406 1 98.12 173 LYS A C 1
ATOM 1352 O O . LYS A 1 173 ? 7.625 -8.594 -22.375 1 98.12 173 LYS A O 1
ATOM 1357 N N . ALA A 1 174 ? 7.348 -10.258 -20.859 1 97.75 174 ALA A N 1
ATOM 1358 C CA . ALA A 1 174 ? 8.398 -11.062 -21.469 1 97.75 174 ALA A CA 1
ATOM 1359 C C . ALA A 1 174 ? 7.82 -11.961 -22.562 1 97.75 174 ALA A C 1
ATOM 1361 O O . ALA A 1 174 ? 6.605 -12.156 -22.641 1 97.75 174 ALA A O 1
ATOM 1362 N N . ASN A 1 175 ? 8.719 -12.484 -23.391 1 95.75 175 ASN A N 1
ATOM 1363 C CA . ASN A 1 175 ? 8.305 -13.375 -24.469 1 95.75 175 ASN A CA 1
ATOM 1364 C C . ASN A 1 175 ? 8.031 -14.781 -23.953 1 95.75 175 ASN A C 1
ATOM 1366 O O . ASN A 1 175 ? 7.344 -15.562 -24.609 1 95.75 175 ASN A O 1
ATOM 1370 N N . ASP A 1 176 ? 8.711 -15.062 -22.859 1 96 176 ASP A N 1
ATOM 1371 C CA . ASP A 1 176 ? 8.531 -16.344 -22.188 1 96 176 ASP A CA 1
ATOM 1372 C C . ASP A 1 176 ? 8.531 -16.172 -20.672 1 96 176 ASP A C 1
ATOM 1374 O O . ASP A 1 176 ? 8.812 -15.086 -20.172 1 96 176 ASP A O 1
ATOM 1378 N N . CYS A 1 177 ? 8.156 -17.312 -20 1 96.75 177 CYS A N 1
ATOM 1379 C CA . CYS A 1 177 ? 8.102 -17.25 -18.547 1 96.75 177 CYS A CA 1
ATOM 1380 C C . CYS A 1 177 ? 9.422 -16.75 -17.969 1 96.75 177 CYS A C 1
ATOM 1382 O O . CYS A 1 177 ? 10.484 -17.297 -18.281 1 96.75 177 CYS A O 1
ATOM 1384 N N . LEU A 1 178 ? 9.367 -15.828 -17.094 1 96.12 178 LEU A N 1
ATOM 1385 C CA . LEU A 1 178 ? 10.539 -15.117 -16.594 1 96.12 178 LEU A CA 1
ATOM 1386 C C . LEU A 1 178 ? 11.383 -16.016 -15.695 1 96.12 178 LEU A C 1
ATOM 1388 O O . LEU A 1 178 ? 12.586 -15.812 -15.562 1 96.12 178 LEU A O 1
ATOM 1392 N N . VAL A 1 179 ? 10.719 -17.047 -15.141 1 95.94 179 VAL A N 1
ATOM 1393 C CA . VAL A 1 179 ? 11.43 -17.938 -14.227 1 95.94 179 VAL A CA 1
ATOM 1394 C C . VAL A 1 179 ? 12.5 -18.703 -14.992 1 95.94 179 VAL A C 1
ATOM 1396 O O . VAL A 1 179 ? 13.461 -19.203 -14.398 1 95.94 179 VAL A O 1
ATOM 1399 N N . LEU A 1 180 ? 12.336 -18.812 -16.266 1 93.44 180 LEU A N 1
ATOM 1400 C CA . LEU A 1 180 ? 13.305 -19.5 -17.109 1 93.44 180 LEU A CA 1
ATOM 1401 C C . LEU A 1 180 ? 14.656 -18.797 -17.078 1 93.44 180 LEU A C 1
ATOM 1403 O O . LEU A 1 180 ? 15.688 -19.391 -17.391 1 93.44 180 LEU A O 1
ATOM 1407 N N . GLN A 1 181 ? 14.68 -17.531 -16.734 1 93.31 181 GLN A N 1
ATOM 1408 C CA . GLN A 1 181 ? 15.898 -16.734 -16.641 1 93.31 181 GLN A CA 1
ATOM 1409 C C . GLN A 1 181 ? 16.547 -16.875 -15.266 1 93.31 181 GLN A C 1
ATOM 1411 O O . GLN A 1 181 ? 17.656 -16.391 -15.047 1 93.31 181 GLN A O 1
ATOM 1416 N N . GLU A 1 182 ? 15.906 -17.484 -14.375 1 94.25 182 GLU A N 1
ATOM 1417 C CA . GLU A 1 182 ? 16.391 -17.688 -13.008 1 94.25 182 GLU A CA 1
ATOM 1418 C C . GLU A 1 182 ? 16.125 -19.109 -12.539 1 94.25 182 GLU A C 1
ATOM 1420 O O . GLU A 1 182 ? 15.359 -19.344 -11.609 1 94.25 182 GLU A O 1
ATOM 1425 N N . LYS A 1 183 ? 16.859 -19.984 -13.016 1 89.75 183 LYS A N 1
ATOM 1426 C CA . LYS A 1 183 ? 16.594 -21.422 -12.891 1 89.75 183 LYS A CA 1
ATOM 1427 C C . LYS A 1 183 ? 16.703 -21.875 -11.438 1 89.75 183 LYS A C 1
ATOM 1429 O O . LYS A 1 183 ? 16.125 -22.891 -11.047 1 89.75 183 LYS A O 1
ATOM 1434 N N . GLU A 1 184 ? 17.406 -21.141 -10.578 1 93.38 184 GLU A N 1
ATOM 1435 C CA . GLU A 1 184 ? 17.531 -21.484 -9.164 1 93.38 184 GLU A CA 1
ATOM 1436 C C . GLU A 1 184 ? 16.188 -21.406 -8.461 1 93.38 184 GLU A C 1
ATOM 1438 O O . GLU A 1 184 ? 15.992 -22.031 -7.41 1 93.38 184 GLU A O 1
ATOM 1443 N N . LEU A 1 185 ? 15.281 -20.734 -9.039 1 96.38 185 LEU A N 1
ATOM 1444 C CA . LEU A 1 185 ? 13.969 -20.562 -8.438 1 96.38 185 LEU A CA 1
ATOM 1445 C C . LEU A 1 185 ? 13.055 -21.734 -8.773 1 96.38 185 LEU A C 1
ATOM 1447 O O . LEU A 1 185 ? 12.016 -21.922 -8.148 1 96.38 185 LEU A O 1
ATOM 1451 N N . LEU A 1 186 ? 13.414 -22.609 -9.734 1 95.5 186 LEU A N 1
ATOM 1452 C CA . LEU A 1 186 ? 12.531 -23.609 -10.305 1 95.5 186 LEU A CA 1
ATOM 1453 C C . LEU A 1 186 ? 12.195 -24.688 -9.273 1 95.5 186 LEU A C 1
ATOM 1455 O O . LEU A 1 186 ? 11.188 -25.391 -9.406 1 95.5 186 LEU A O 1
ATOM 1459 N N . GLU A 1 187 ? 12.977 -24.75 -8.234 1 95.44 187 GLU A N 1
ATOM 1460 C CA . GLU A 1 187 ? 12.695 -25.734 -7.184 1 95.44 187 GLU A CA 1
ATOM 1461 C C . GLU A 1 187 ? 11.367 -25.422 -6.492 1 95.44 187 GLU A C 1
ATOM 1463 O O . GLU A 1 187 ? 10.758 -26.312 -5.891 1 95.44 187 GLU A O 1
ATOM 1468 N N . ARG A 1 188 ? 10.93 -24.188 -6.547 1 97.56 188 ARG A N 1
ATOM 1469 C CA . ARG A 1 188 ? 9.688 -23.781 -5.906 1 97.56 188 ARG A CA 1
ATOM 1470 C C . ARG A 1 188 ? 8.516 -23.875 -6.879 1 97.56 188 ARG A C 1
ATOM 1472 O O . ARG A 1 188 ? 7.371 -23.609 -6.504 1 97.56 188 ARG A O 1
ATOM 1479 N N . PHE A 1 189 ? 8.781 -24.297 -8.055 1 97.62 189 PHE A N 1
ATOM 1480 C CA . PHE A 1 189 ? 7.762 -24.328 -9.102 1 97.62 189 PHE A CA 1
ATOM 1481 C C . PHE A 1 189 ? 7.305 -25.75 -9.383 1 97.62 189 PHE A C 1
ATOM 1483 O O . PHE A 1 189 ? 8.125 -26.641 -9.625 1 97.62 189 PHE A O 1
ATOM 1490 N N . ILE A 1 190 ? 5.973 -25.938 -9.453 1 95.88 190 ILE A N 1
ATOM 1491 C CA . ILE A 1 190 ? 5.449 -27.281 -9.688 1 95.88 190 ILE A CA 1
ATOM 1492 C C . ILE A 1 190 ? 5.645 -27.656 -11.148 1 95.88 190 ILE A C 1
ATOM 1494 O O . ILE A 1 190 ? 5.578 -28.844 -11.5 1 95.88 190 ILE A O 1
ATOM 1498 N N . ASP A 1 191 ? 5.832 -26.641 -11.938 1 92.88 191 ASP A N 1
ATOM 1499 C CA . ASP A 1 191 ? 6.043 -26.906 -13.359 1 92.88 191 ASP A CA 1
ATOM 1500 C C . ASP A 1 191 ? 7.531 -26.938 -13.695 1 92.88 191 ASP A C 1
ATOM 1502 O O . ASP A 1 191 ? 7.922 -26.734 -14.844 1 92.88 191 ASP A O 1
ATOM 1506 N N . ARG A 1 192 ? 8.328 -27.203 -12.781 1 93.88 192 ARG A N 1
ATOM 1507 C CA . ARG A 1 192 ? 9.781 -27.188 -12.945 1 93.88 192 ARG A CA 1
ATOM 1508 C C . ARG A 1 192 ? 10.227 -28.109 -14.062 1 93.88 192 ARG A C 1
ATOM 1510 O O . ARG A 1 192 ? 11.062 -27.75 -14.891 1 93.88 192 ARG A O 1
ATOM 1517 N N . ASP A 1 193 ? 9.703 -29.312 -14.156 1 90.94 193 ASP A N 1
ATOM 1518 C CA . ASP A 1 193 ? 10.125 -30.281 -15.164 1 90.94 193 ASP A CA 1
ATOM 1519 C C . ASP A 1 193 ? 9.789 -29.797 -16.578 1 90.94 193 ASP A C 1
ATOM 1521 O O . ASP A 1 193 ? 10.602 -29.938 -17.484 1 90.94 193 ASP A O 1
ATOM 1525 N N . GLU A 1 194 ? 8.664 -29.297 -16.656 1 91.88 194 GLU A N 1
ATOM 1526 C CA . GLU A 1 194 ? 8.266 -28.734 -17.938 1 91.88 194 GLU A CA 1
ATOM 1527 C C . GLU A 1 194 ? 9.156 -27.562 -18.344 1 91.88 194 GLU A C 1
ATOM 1529 O O . GLU A 1 194 ? 9.555 -27.453 -19.5 1 91.88 194 GLU A O 1
ATOM 1534 N N . MET A 1 195 ? 9.469 -26.688 -17.391 1 89.25 195 MET A N 1
ATOM 1535 C CA . MET A 1 195 ? 10.289 -25.516 -17.641 1 89.25 195 MET A CA 1
ATOM 1536 C C . MET A 1 195 ? 11.719 -25.906 -18 1 89.25 195 MET A C 1
ATOM 1538 O O . MET A 1 195 ? 12.336 -25.297 -18.875 1 89.25 195 MET A O 1
ATOM 1542 N N . MET A 1 196 ? 12.195 -26.875 -17.344 1 87.5 196 MET A N 1
ATOM 1543 C CA . MET A 1 196 ? 13.562 -27.328 -17.578 1 87.5 196 MET A CA 1
ATOM 1544 C C . MET A 1 196 ? 13.703 -27.938 -18.969 1 87.5 196 MET A C 1
ATOM 1546 O O . MET A 1 196 ? 14.789 -27.906 -19.562 1 87.5 196 MET A O 1
ATOM 1550 N N . ASN A 1 197 ? 12.68 -28.5 -19.438 1 83.56 197 ASN A N 1
ATOM 1551 C CA . ASN A 1 197 ? 12.727 -29.156 -20.734 1 83.56 197 ASN A CA 1
ATOM 1552 C C . ASN A 1 197 ? 12.469 -28.172 -21.875 1 83.56 197 ASN A C 1
ATOM 1554 O O . ASN A 1 197 ? 12.562 -28.516 -23.047 1 83.56 197 ASN A O 1
ATOM 1558 N N . ARG A 1 198 ? 12.07 -27.031 -21.531 1 75.31 198 ARG A N 1
ATOM 1559 C CA . ARG A 1 198 ? 11.828 -26 -22.547 1 75.31 198 ARG A CA 1
ATOM 1560 C C . ARG A 1 198 ? 13.141 -25.375 -23.016 1 75.31 198 ARG A C 1
ATOM 1562 O O . ARG A 1 198 ? 14.016 -25.078 -22.188 1 75.31 198 ARG A O 1
ATOM 1569 N N . ASP A 1 199 ? 13.883 -26 -23.906 1 57.19 199 ASP A N 1
ATOM 1570 C CA . ASP A 1 199 ? 15.125 -25.516 -24.5 1 57.19 199 ASP A CA 1
ATOM 1571 C C . ASP A 1 199 ? 15.023 -24.047 -24.859 1 57.19 199 ASP A C 1
ATOM 1573 O O . ASP A 1 199 ? 14.023 -23.609 -25.438 1 57.19 199 ASP A O 1
ATOM 1577 N N . PRO A 1 200 ? 15.898 -23.141 -24.312 1 49.66 200 PRO A N 1
ATOM 1578 C CA . PRO A 1 200 ? 15.844 -21.844 -25 1 49.66 200 PRO A CA 1
ATOM 1579 C C . PRO A 1 200 ? 15.922 -21.984 -26.516 1 49.66 200 PRO A C 1
ATOM 1581 O O . PRO A 1 200 ? 16.469 -22.953 -27.031 1 49.66 200 PRO A O 1
ATOM 1584 N N . MET B 1 1 ? 21.531 16.719 -40.281 1 18.16 1 MET B N 1
ATOM 1585 C CA . MET B 1 1 ? 22.312 17.938 -40.375 1 18.16 1 MET B CA 1
ATOM 1586 C C . MET B 1 1 ? 21.406 19.156 -40.469 1 18.16 1 MET B C 1
ATOM 1588 O O . MET B 1 1 ? 21.562 20.125 -39.719 1 18.16 1 MET B O 1
ATOM 1592 N N . ASN B 1 2 ? 20.984 19.578 -41.688 1 16.33 2 ASN B N 1
ATOM 1593 C CA . ASN B 1 2 ? 20.859 20.938 -42.156 1 16.33 2 ASN B CA 1
ATOM 1594 C C . ASN B 1 2 ? 19.594 21.609 -41.656 1 16.33 2 ASN B C 1
ATOM 1596 O O . ASN B 1 2 ? 18.516 21 -41.656 1 16.33 2 ASN B O 1
ATOM 1600 N N . ILE B 1 3 ? 19.656 22.953 -41.125 1 18.5 3 ILE B N 1
ATOM 1601 C CA . ILE B 1 3 ? 19.422 24.219 -40.438 1 18.5 3 ILE B CA 1
ATOM 1602 C C . ILE B 1 3 ? 18.422 25.062 -41.219 1 18.5 3 ILE B C 1
ATOM 1604 O O . ILE B 1 3 ? 18.125 26.203 -40.812 1 18.5 3 ILE B O 1
ATOM 1608 N N . ILE B 1 4 ? 17.953 24.625 -42.344 1 16.69 4 ILE B N 1
ATOM 1609 C CA . ILE B 1 4 ? 17.859 25.719 -43.312 1 16.69 4 ILE B CA 1
ATOM 1610 C C . ILE B 1 4 ? 16.906 26.797 -42.781 1 16.69 4 ILE B C 1
ATOM 1612 O O . ILE B 1 4 ? 15.945 26.484 -42.062 1 16.69 4 ILE B O 1
ATOM 1616 N N . MET B 1 5 ? 16.5 27.906 -43.5 1 15.9 5 MET B N 1
ATOM 1617 C CA . MET B 1 5 ? 16.781 29.312 -43.781 1 15.9 5 MET B CA 1
ATOM 1618 C C . MET B 1 5 ? 15.578 30.188 -43.469 1 15.9 5 MET B C 1
ATOM 1620 O O . MET B 1 5 ? 15.711 31.219 -42.812 1 15.9 5 MET B O 1
ATOM 1624 N N . MET B 1 6 ? 14.398 30.219 -44.25 1 16.28 6 MET B N 1
ATOM 1625 C CA . MET B 1 6 ? 14.266 31.453 -45.031 1 16.28 6 MET B CA 1
ATOM 1626 C C . MET B 1 6 ? 13.539 32.5 -44.219 1 16.28 6 MET B C 1
ATOM 1628 O O . MET B 1 6 ? 12.547 32.219 -43.531 1 16.28 6 MET B O 1
ATOM 1632 N N . LYS B 1 7 ? 13.992 33.844 -44.156 1 18.3 7 LYS B N 1
ATOM 1633 C CA . LYS B 1 7 ? 14.211 35.188 -43.625 1 18.3 7 LYS B CA 1
ATOM 1634 C C . LYS B 1 7 ? 13.008 36.062 -43.906 1 18.3 7 LYS B C 1
ATOM 1636 O O . LYS B 1 7 ? 12.875 37.156 -43.281 1 18.3 7 LYS B O 1
ATOM 1641 N N . THR B 1 8 ? 12.156 35.969 -45.062 1 17.69 8 THR B N 1
ATOM 1642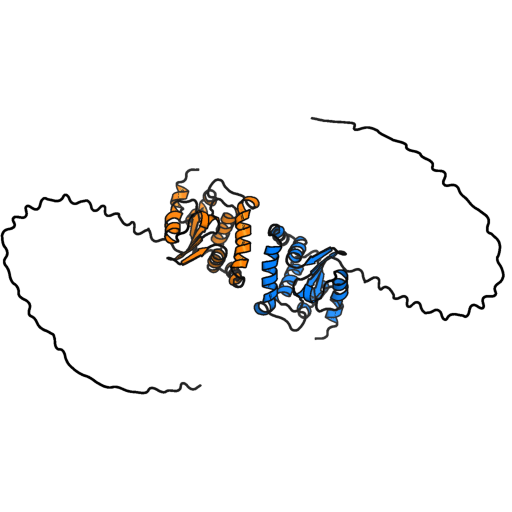 C CA . THR B 1 8 ? 12.102 37.219 -45.781 1 17.69 8 THR B CA 1
ATOM 1643 C C . THR B 1 8 ? 11.391 38.312 -44.969 1 17.69 8 THR B C 1
ATOM 1645 O O . THR B 1 8 ? 10.68 38 -44 1 17.69 8 THR B O 1
ATOM 1648 N N . GLY B 1 9 ? 10.734 39.406 -45.656 1 15.66 9 GLY B N 1
ATOM 1649 C CA . GLY B 1 9 ? 10.992 40.812 -45.938 1 15.66 9 GLY B CA 1
ATOM 1650 C C . GLY B 1 9 ? 10.141 41.781 -45.156 1 15.66 9 GLY B C 1
ATOM 1651 O O . GLY B 1 9 ? 10.664 42.719 -44.531 1 15.66 9 GLY B O 1
ATOM 1652 N N . PHE B 1 10 ? 8.82 42.188 -45.625 1 16.66 10 PHE B N 1
ATOM 1653 C CA . PHE B 1 10 ? 8.609 43.531 -46.188 1 16.66 10 PHE B CA 1
ATOM 1654 C C . PHE B 1 10 ? 8.242 44.5 -45.094 1 16.66 10 PHE B C 1
ATOM 1656 O O . PHE B 1 10 ? 7.492 44.156 -44.156 1 16.66 10 PHE B O 1
ATOM 1663 N N . ALA B 1 11 ? 8.625 45.844 -45.281 1 16.05 11 ALA B N 1
ATOM 1664 C CA . ALA B 1 11 ? 9.055 47.156 -44.75 1 16.05 11 ALA B CA 1
ATOM 1665 C C . ALA B 1 11 ? 7.867 47.969 -44.219 1 16.05 11 ALA B C 1
ATOM 1667 O O . ALA B 1 11 ? 7.934 48.531 -43.156 1 16.05 11 ALA B O 1
ATOM 1668 N N . ARG B 1 12 ? 6.902 48.438 -45.188 1 16.06 12 ARG B N 1
ATOM 1669 C CA . ARG B 1 12 ? 7.055 49.875 -45.469 1 16.06 12 ARG B CA 1
ATOM 1670 C C . ARG B 1 12 ? 6.539 50.719 -44.312 1 16.06 12 ARG B C 1
ATOM 1672 O O . ARG B 1 12 ? 7.25 51.594 -43.812 1 16.06 12 ARG B O 1
ATOM 1679 N N . SER B 1 13 ? 5.379 51.625 -44.562 1 16.16 13 SER B N 1
ATOM 1680 C CA . SER B 1 13 ? 5.336 53.094 -44.656 1 16.16 13 SER B CA 1
ATOM 1681 C C . SER B 1 13 ? 4.996 53.719 -43.312 1 16.16 13 SER B C 1
ATOM 1683 O O . SER B 1 13 ? 4.367 53.094 -42.469 1 16.16 13 SER B O 1
ATOM 1685 N N . LEU B 1 14 ? 5.223 55.094 -43.219 1 17.7 14 LEU B N 1
ATOM 1686 C CA . LEU B 1 14 ? 5.789 56.188 -42.469 1 17.7 14 LEU B CA 1
ATOM 1687 C C . LEU B 1 14 ? 4.75 56.781 -41.531 1 17.7 14 LEU B C 1
ATOM 1689 O O . LEU B 1 14 ? 5.012 56.938 -40.312 1 17.7 14 LEU B O 1
ATOM 1693 N N . SER B 1 15 ? 3.768 57.594 -42.125 1 16.47 15 SER B N 1
ATOM 1694 C CA . SER B 1 15 ? 3.857 59 -41.844 1 16.47 15 SER B CA 1
ATOM 1695 C C . SER B 1 15 ? 3.23 59.375 -40.5 1 16.47 15 SER B C 1
ATOM 1697 O O . SER B 1 15 ? 2.568 58.531 -39.875 1 16.47 15 SER B O 1
ATOM 1699 N N . ASP B 1 16 ? 2.352 60.5 -40.531 1 16.33 16 ASP B N 1
ATOM 1700 C CA . ASP B 1 16 ? 2.527 61.875 -40.125 1 16.33 16 ASP B CA 1
ATOM 1701 C C . ASP B 1 16 ? 1.858 62.156 -38.781 1 16.33 16 ASP B C 1
ATOM 1703 O O . ASP B 1 16 ? 2.482 62.75 -37.906 1 16.33 16 ASP B O 1
ATOM 1707 N N . THR B 1 17 ? 0.471 62.406 -38.812 1 18.59 17 THR B N 1
ATOM 1708 C CA . THR B 1 17 ? -0.026 63.75 -38.469 1 18.59 17 THR B CA 1
ATOM 1709 C C . THR B 1 17 ? -0.324 63.812 -36.969 1 18.59 17 THR B C 1
ATOM 1711 O O . THR B 1 17 ? -1.054 63 -36.438 1 18.59 17 THR B O 1
ATOM 1714 N N . ALA B 1 18 ? 0.492 64.688 -36.25 1 20.86 18 ALA B N 1
ATOM 1715 C CA . ALA B 1 18 ? 0.719 65.062 -34.875 1 20.86 18 ALA B CA 1
ATOM 1716 C C . ALA B 1 18 ? -0.502 65.812 -34.312 1 20.86 18 ALA B C 1
ATOM 1718 O O . ALA B 1 18 ? -0.51 66.188 -33.156 1 20.86 18 ALA B O 1
ATOM 1719 N N . THR B 1 19 ? -1.679 65.875 -35.125 1 19.14 19 THR B N 1
ATOM 1720 C CA . THR B 1 19 ? -2.32 67.125 -34.75 1 19.14 19 THR B CA 1
ATOM 1721 C C . THR B 1 19 ? -2.715 67.125 -33.281 1 19.14 19 THR B C 1
ATOM 1723 O O . THR B 1 19 ? -3.521 66.312 -32.844 1 19.14 19 THR B O 1
ATOM 1726 N N . ILE B 1 20 ? -1.828 67.688 -32.469 1 20.06 20 ILE B N 1
ATOM 1727 C CA . ILE B 1 20 ? -1.896 67.938 -31.047 1 20.06 20 ILE B CA 1
ATOM 1728 C C . ILE B 1 20 ? -3.098 68.812 -30.734 1 20.06 20 ILE B C 1
ATOM 1730 O O . ILE B 1 20 ? -3.152 70 -31.172 1 20.06 20 ILE B O 1
ATOM 1734 N N . ARG B 1 21 ? -4.203 68.188 -30.984 1 18.31 21 ARG B N 1
ATOM 1735 C CA . ARG B 1 21 ? -5.406 69 -30.781 1 18.31 21 ARG B CA 1
ATOM 1736 C C . ARG B 1 21 ? -5.277 69.875 -29.547 1 18.31 21 ARG B C 1
ATOM 1738 O O . ARG B 1 21 ? -4.621 69.5 -28.578 1 18.31 21 ARG B O 1
ATOM 1745 N N . SER B 1 22 ? -5.965 71 -29.594 1 17.53 22 SER B N 1
ATOM 1746 C CA . SER B 1 22 ? -6.133 72.375 -29.125 1 17.53 22 SER B CA 1
ATOM 1747 C C . SER B 1 22 ? -6.418 72.438 -27.625 1 17.53 22 SER B C 1
ATOM 1749 O O . SER B 1 22 ? -6.953 71.438 -27.062 1 17.53 22 SER B O 1
ATOM 1751 N N . SER B 1 23 ? -5.895 73.562 -27 1 20.16 23 SER B N 1
ATOM 1752 C CA . SER B 1 23 ? -5.449 74.375 -25.875 1 20.16 23 SER B CA 1
ATOM 1753 C C . SER B 1 23 ? -6.625 74.812 -25.016 1 20.16 23 SER B C 1
ATOM 1755 O O . SER B 1 23 ? -6.43 75.375 -23.922 1 20.16 23 SER B O 1
ATOM 1757 N N . SER B 1 24 ? -7.98 74.75 -25.531 1 18.36 24 SER B N 1
ATOM 1758 C CA . SER B 1 24 ? -8.5 76.125 -25.188 1 18.36 24 SER B CA 1
ATOM 1759 C C . SER B 1 24 ? -8.805 76.188 -23.703 1 18.36 24 SER B C 1
ATOM 1761 O O . SER B 1 24 ? -8.539 77.25 -23.078 1 18.36 24 SER B O 1
ATOM 1763 N N . LEU B 1 25 ? -9.672 75.312 -23.109 1 22.12 25 LEU B N 1
ATOM 1764 C CA . LEU B 1 25 ? -10.867 76 -22.578 1 22.12 25 LEU B CA 1
ATOM 1765 C C . LEU B 1 25 ? -10.523 76.812 -21.344 1 22.12 25 LEU B C 1
ATOM 1767 O O . LEU B 1 25 ? -9.586 76.5 -20.609 1 22.12 25 LEU B O 1
ATOM 1771 N N . SER B 1 26 ? -11.469 77.875 -21.016 1 19.7 26 SER B N 1
ATOM 1772 C CA . SER B 1 26 ? -11.727 79.125 -20.375 1 19.7 26 SER B CA 1
ATOM 1773 C C . SER B 1 26 ? -11.703 79 -18.844 1 19.7 26 SER B C 1
ATOM 1775 O O . SER B 1 26 ? -12.297 78.062 -18.297 1 19.7 26 SER B O 1
ATOM 1777 N N . LEU B 1 27 ? -10.758 79.75 -18.125 1 22.34 27 LEU B N 1
ATOM 1778 C CA . LEU B 1 27 ? -10.141 80 -16.828 1 22.34 27 LEU B CA 1
ATOM 1779 C C . LEU B 1 27 ? -11.172 80.562 -15.836 1 22.34 27 LEU B C 1
ATOM 1781 O O . LEU B 1 27 ? -10.805 81.062 -14.766 1 22.34 27 LEU B O 1
ATOM 1785 N N . LEU B 1 28 ? -12.5 80.625 -16.172 1 20.52 28 LEU B N 1
ATOM 1786 C CA . LEU B 1 28 ? -13.055 81.875 -15.57 1 20.52 28 LEU B CA 1
ATOM 1787 C C . LEU B 1 28 ? -12.891 81.812 -14.055 1 20.52 28 LEU B C 1
ATOM 1789 O O . LEU B 1 28 ? -12.383 82.75 -13.461 1 20.52 28 LEU B O 1
ATOM 1793 N N . ARG B 1 29 ? -14.125 81.875 -13.391 1 21.16 29 ARG B N 1
ATOM 1794 C CA . ARG B 1 29 ? -14.648 82.875 -12.484 1 21.16 29 ARG B CA 1
ATOM 1795 C C . ARG B 1 29 ? -14.117 82.688 -11.062 1 21.16 29 ARG B C 1
ATOM 1797 O O . ARG B 1 29 ? -13.844 81.562 -10.656 1 21.16 29 ARG B O 1
ATOM 1804 N N . LEU B 1 30 ? -13.953 83.75 -10.305 1 21.56 30 LEU B N 1
ATOM 1805 C CA . LEU B 1 30 ? -13.367 84.438 -9.156 1 21.56 30 LEU B CA 1
ATOM 1806 C C . LEU B 1 30 ? -13.703 83.75 -7.863 1 21.56 30 LEU B C 1
ATOM 1808 O O . LEU B 1 30 ? -14.734 83.062 -7.773 1 21.56 30 LEU B O 1
ATOM 1812 N N . LEU B 1 31 ? -13.086 84 -6.688 1 24.86 31 LEU B N 1
ATOM 1813 C CA . LEU B 1 31 ? -12.344 83.625 -5.488 1 24.86 31 LEU B CA 1
ATOM 1814 C C . LEU B 1 31 ? -13.242 83.688 -4.258 1 24.86 31 LEU B C 1
ATOM 1816 O O . LEU B 1 31 ? -12.797 83.375 -3.143 1 24.86 31 LEU B O 1
ATOM 1820 N N . SER B 1 32 ? -14.539 84.188 -4.328 1 23.25 32 SER B N 1
ATOM 1821 C CA . SER B 1 32 ? -14.703 85 -3.109 1 23.25 32 SER B CA 1
ATOM 1822 C C . SER B 1 32 ? -14.562 84.125 -1.865 1 23.25 32 SER B C 1
ATOM 1824 O O . SER B 1 32 ? -14.523 82.875 -1.963 1 23.25 32 SER B O 1
ATOM 1826 N N . SER B 1 33 ? -15.398 84.5 -0.741 1 27.73 33 SER B N 1
ATOM 1827 C CA . SER B 1 33 ? -15.242 84.812 0.665 1 27.73 33 SER B CA 1
ATOM 1828 C C . SER B 1 33 ? -15.438 83.625 1.569 1 27.73 33 SER B C 1
ATOM 1830 O O . SER B 1 33 ? -15.484 83.75 2.793 1 27.73 33 SER B O 1
ATOM 1832 N N . THR B 1 34 ? -15.477 82.438 1.162 1 27.31 34 THR B N 1
ATOM 1833 C CA . THR B 1 34 ? -16.234 81.5 1.994 1 27.31 34 THR B CA 1
ATOM 1834 C C . THR B 1 34 ? -15.469 81.188 3.285 1 27.31 34 THR B C 1
ATOM 1836 O O . THR B 1 34 ? -14.352 80.688 3.252 1 27.31 34 THR B O 1
ATOM 1839 N N . SER B 1 35 ? -15.617 82 4.359 1 29.69 35 SER B N 1
ATOM 1840 C CA . SER B 1 35 ? -14.984 81.812 5.66 1 29.69 35 SER B CA 1
ATOM 1841 C C . SER B 1 35 ? -15.281 80.438 6.207 1 29.69 35 SER B C 1
ATOM 1843 O O . SER B 1 35 ? -16.422 80.125 6.527 1 29.69 35 SER B O 1
ATOM 1845 N N . THR B 1 36 ? -14.969 79.375 5.562 1 29.05 36 THR B N 1
ATOM 1846 C CA . THR B 1 36 ? -15.391 78 5.98 1 29.05 36 THR B CA 1
ATOM 1847 C C . THR B 1 36 ? -14.82 77.688 7.352 1 29.05 36 THR B C 1
ATOM 1849 O O . THR B 1 36 ? -13.602 77.625 7.531 1 29.05 36 THR B O 1
ATOM 1852 N N . THR B 1 37 ? -15.484 78.188 8.445 1 31.97 37 THR B N 1
ATOM 1853 C CA . THR B 1 37 ? -15.102 77.75 9.781 1 31.97 37 THR B CA 1
ATOM 1854 C C . THR B 1 37 ? -14.891 76.25 9.805 1 31.97 37 THR B C 1
ATOM 1856 O O . THR B 1 37 ? -15.805 75.5 9.469 1 31.97 37 THR B O 1
ATOM 1859 N N . VAL B 1 38 ? -13.672 75.75 9.586 1 31.09 38 VAL B N 1
ATOM 1860 C CA . VAL B 1 38 ? -13.266 74.375 9.539 1 31.09 38 VAL B CA 1
ATOM 1861 C C . VAL B 1 38 ? -13.516 73.688 10.898 1 31.09 38 VAL B C 1
ATOM 1863 O O . VAL B 1 38 ? -12.938 74.125 11.906 1 31.09 38 VAL B O 1
ATOM 1866 N N . ALA B 1 39 ? -14.836 73.5 11.211 1 32.59 39 ALA B N 1
ATOM 1867 C CA . ALA B 1 39 ? -15.062 72.625 12.367 1 32.59 39 ALA B CA 1
ATOM 1868 C C . ALA B 1 39 ? -14.086 71.438 12.375 1 32.59 39 ALA B C 1
ATOM 1870 O O . ALA B 1 39 ? -13.836 70.875 11.336 1 32.59 39 ALA B O 1
ATOM 1871 N N . ASP B 1 40 ? -13.07 71.5 13.258 1 30.2 40 ASP B N 1
ATOM 1872 C CA . ASP B 1 40 ? -12.094 70.438 13.547 1 30.2 40 ASP B CA 1
ATOM 1873 C C . ASP B 1 40 ? -12.773 69.062 13.641 1 30.2 40 ASP B C 1
ATOM 1875 O O . ASP B 1 40 ? -13.602 68.875 14.516 1 30.2 40 ASP B O 1
ATOM 1879 N N . VAL B 1 41 ? -13.305 68.562 12.547 1 31.7 41 VAL B N 1
ATOM 1880 C CA . VAL B 1 41 ? -13.758 67.188 12.578 1 31.7 41 VAL B CA 1
ATOM 1881 C C . VAL B 1 41 ? -12.734 66.312 13.305 1 31.7 41 VAL B C 1
ATOM 1883 O O . VAL B 1 41 ? -11.531 66.438 13.086 1 31.7 41 VAL B O 1
ATOM 1886 N N . ASP B 1 42 ? -12.992 66.062 14.562 1 33.09 42 ASP B N 1
ATOM 1887 C CA . ASP B 1 42 ? -12.266 65.062 15.32 1 33.09 42 ASP B CA 1
ATOM 1888 C C . ASP B 1 42 ? -11.875 63.875 14.43 1 33.09 42 ASP B C 1
ATOM 1890 O O . ASP B 1 42 ? -12.641 63.469 13.555 1 33.09 42 ASP B O 1
ATOM 1894 N N . GLY B 1 43 ? -10.57 63.812 14.094 1 31.8 43 GLY B N 1
ATOM 1895 C CA . GLY B 1 43 ? -9.938 62.75 13.344 1 31.8 43 GLY B CA 1
ATOM 1896 C C . GLY B 1 43 ? -10.5 61.375 13.672 1 31.8 43 GLY B C 1
ATOM 1897 O O . GLY B 1 43 ? -10.445 60.938 14.82 1 31.8 43 GLY B O 1
ATOM 1898 N N . SER B 1 44 ? -11.711 61.062 13.172 1 31.11 44 SER B N 1
ATOM 1899 C CA . SER B 1 44 ? -12.062 59.625 13.203 1 31.11 44 SER B CA 1
ATOM 1900 C C . SER B 1 44 ? -10.828 58.75 13.078 1 31.11 44 SER B C 1
ATOM 1902 O O . SER B 1 44 ? -10.039 58.906 12.141 1 31.11 44 SER B O 1
ATOM 1904 N N . ALA B 1 45 ? -10.227 58.469 14.211 1 35.12 45 ALA B N 1
ATOM 1905 C CA . ALA B 1 45 ? -9.242 57.406 14.227 1 35.12 45 ALA B CA 1
ATOM 1906 C C . ALA B 1 45 ? -9.578 56.344 13.188 1 35.12 45 ALA B C 1
ATOM 1908 O O . ALA B 1 45 ? -10.625 55.688 13.266 1 35.12 45 ALA B O 1
ATOM 1909 N N . SER B 1 46 ? -9.469 56.781 11.898 1 34.12 46 SER B N 1
ATOM 1910 C CA . SER B 1 46 ? -9.453 55.625 11.008 1 34.12 46 SER B CA 1
ATOM 1911 C C . SER B 1 46 ? -8.852 54.406 11.688 1 34.12 46 SER B C 1
ATOM 1913 O O . SER B 1 46 ? -7.699 54.438 12.125 1 34.12 46 SER B O 1
ATOM 1915 N N . SER B 1 47 ? -9.648 53.75 12.492 1 36.03 47 SER B N 1
ATOM 1916 C CA . SER B 1 47 ? -9.164 52.469 12.93 1 36.03 47 SER B CA 1
ATOM 1917 C C . SER B 1 47 ? -8.383 51.75 11.82 1 36.03 47 SER B C 1
ATOM 1919 O O . SER B 1 47 ? -8.93 51.438 10.766 1 36.03 47 SER B O 1
ATOM 1921 N N . VAL B 1 48 ? -7.254 52.281 11.523 1 35.56 48 VAL B N 1
ATOM 1922 C CA . VAL B 1 48 ? -6.387 51.438 10.711 1 35.56 48 VAL B CA 1
ATOM 1923 C C . VAL B 1 48 ? -6.613 49.969 11.07 1 35.56 48 VAL B C 1
ATOM 1925 O O . VAL B 1 48 ? -6.293 49.531 12.18 1 35.56 48 VAL B O 1
ATOM 1928 N N . VAL B 1 49 ? -7.859 49.5 10.789 1 36.09 49 VAL B N 1
ATOM 1929 C CA . VAL B 1 49 ? -7.859 48.031 10.766 1 36.09 49 VAL B CA 1
ATOM 1930 C C . VAL B 1 49 ? -6.504 47.531 10.281 1 36.09 49 VAL B C 1
ATOM 1932 O O . VAL B 1 49 ? -6.066 47.875 9.18 1 36.09 49 VAL B O 1
ATOM 1935 N N . LYS B 1 50 ? -5.453 47.656 11.062 1 36.56 50 LYS B N 1
ATOM 1936 C CA . LYS B 1 50 ? -4.273 46.875 10.719 1 36.56 50 LYS B CA 1
ATOM 1937 C C . LYS B 1 50 ? -4.652 45.656 9.898 1 36.56 50 LYS B C 1
ATOM 1939 O O . LYS B 1 50 ? -5.293 44.719 10.406 1 36.56 50 LYS B O 1
ATOM 1944 N N . VAL B 1 51 ? -5.113 45.938 8.68 1 35.94 51 VAL B N 1
ATOM 1945 C CA . VAL B 1 51 ? -5.129 44.75 7.844 1 35.94 51 VAL B CA 1
ATOM 1946 C C . VAL B 1 51 ? -3.967 43.844 8.219 1 35.94 51 VAL B C 1
ATOM 1948 O O . VAL B 1 51 ? -2.803 44.188 8.016 1 35.94 51 VAL B O 1
ATOM 1951 N N . VAL B 1 52 ? -3.924 43.375 9.461 1 34.88 52 VAL B N 1
ATOM 1952 C CA . VAL B 1 52 ? -2.979 42.25 9.609 1 34.88 52 VAL B CA 1
ATOM 1953 C C . VAL B 1 52 ? -2.746 41.594 8.258 1 34.88 52 VAL B C 1
ATOM 1955 O O . VAL B 1 52 ? -3.682 41.062 7.648 1 34.88 52 VAL B O 1
ATOM 1958 N N . ILE B 1 53 ? -2.139 42.344 7.348 1 41.09 53 ILE B N 1
ATOM 1959 C CA . ILE B 1 53 ? -1.699 41.5 6.223 1 41.09 53 ILE B CA 1
ATOM 1960 C C . ILE B 1 53 ? -1.629 40.031 6.648 1 41.09 53 ILE B C 1
ATOM 1962 O O . ILE B 1 53 ? -0.956 39.719 7.625 1 41.09 53 ILE B O 1
ATOM 1966 N N . PRO B 1 54 ? -2.766 39.312 6.52 1 43.94 54 PRO B N 1
ATOM 1967 C CA . PRO B 1 54 ? -2.705 37.938 6.961 1 43.94 54 PRO B CA 1
ATOM 1968 C C . PRO B 1 54 ? -1.275 37.406 7.039 1 43.94 54 PRO B C 1
ATOM 1970 O O . PRO B 1 54 ? -0.485 37.594 6.113 1 43.94 54 PRO B O 1
ATOM 1973 N N . LYS B 1 55 ? -0.51 37.5 8.148 1 52.34 55 LYS B N 1
ATOM 1974 C CA . LYS B 1 55 ? 0.755 36.781 8.359 1 52.34 55 LYS B CA 1
ATOM 1975 C C . LYS B 1 55 ? 0.996 35.75 7.281 1 52.34 55 LYS B C 1
ATOM 1977 O O . LYS B 1 55 ? 0.069 35.031 6.875 1 52.34 55 LYS B O 1
ATOM 1982 N N . LEU B 1 56 ? 1.954 35.906 6.359 1 71.56 56 LEU B N 1
ATOM 1983 C CA . LEU B 1 56 ? 2.443 35.125 5.246 1 71.56 56 LEU B CA 1
ATOM 1984 C C . LEU B 1 56 ? 2.359 33.625 5.57 1 71.56 56 LEU B C 1
ATOM 1986 O O . LEU B 1 56 ? 2.988 33.156 6.52 1 71.56 56 LEU B O 1
ATOM 1990 N N . LEU B 1 57 ? 1.268 33.094 5.152 1 86.62 57 LEU B N 1
ATOM 1991 C CA . LEU B 1 57 ? 1.124 31.672 5.324 1 86.62 57 LEU B CA 1
ATOM 1992 C C . LEU B 1 57 ? 2.389 30.938 4.883 1 86.62 57 LEU B C 1
ATOM 1994 O O . LEU B 1 57 ? 2.984 31.281 3.859 1 86.62 57 LEU B O 1
ATOM 1998 N N . GLN B 1 58 ? 2.891 30.156 5.797 1 92.5 58 GLN B N 1
ATOM 1999 C CA . GLN B 1 58 ? 4.059 29.359 5.438 1 92.5 58 GLN B CA 1
ATOM 2000 C C . GLN B 1 58 ? 3.699 28.297 4.398 1 92.5 58 GLN B C 1
ATOM 2002 O O . GLN B 1 58 ? 2.602 27.75 4.43 1 92.5 58 GLN B O 1
ATOM 2007 N N . PRO B 1 59 ? 4.59 28.125 3.451 1 94.81 59 PRO B N 1
ATOM 2008 C CA . PRO B 1 59 ? 4.324 27.078 2.457 1 94.81 59 PRO B CA 1
ATOM 2009 C C . PRO B 1 59 ? 4.609 25.672 2.98 1 94.81 59 PRO B C 1
ATOM 2011 O O . PRO B 1 59 ? 5.309 25.516 3.986 1 94.81 59 PRO B O 1
ATOM 2014 N N . ARG B 1 60 ? 4.07 24.688 2.301 1 98.12 60 ARG B N 1
ATOM 2015 C CA . ARG B 1 60 ? 4.309 23.266 2.562 1 98.12 60 ARG B CA 1
ATOM 2016 C C . ARG B 1 60 ? 3.904 22.906 3.986 1 98.12 60 ARG B C 1
ATOM 2018 O O . ARG B 1 60 ? 4.699 22.328 4.734 1 98.12 60 ARG B O 1
ATOM 2025 N N . VAL B 1 61 ? 2.695 23.219 4.281 1 98.5 61 VAL B N 1
ATOM 2026 C CA . VAL B 1 61 ? 2.111 22.922 5.586 1 98.5 61 VAL B CA 1
ATOM 2027 C C . VAL B 1 61 ? 1.027 21.859 5.438 1 98.5 61 VAL B C 1
ATOM 2029 O O . VAL B 1 61 ? 0.125 21.984 4.609 1 98.5 61 VAL B O 1
ATOM 2032 N N . VAL B 1 62 ? 1.163 20.812 6.168 1 98.88 62 VAL B N 1
ATOM 2033 C CA . VAL B 1 62 ? 0.148 19.766 6.25 1 98.88 62 VAL B CA 1
ATOM 2034 C C . VAL B 1 62 ? -0.803 20.062 7.406 1 98.88 62 VAL B C 1
ATOM 2036 O O . VAL B 1 62 ? -0.377 20.141 8.562 1 98.88 62 VAL B O 1
ATOM 2039 N N . LEU B 1 63 ? -2.041 20.312 7.129 1 98.81 63 LEU B N 1
ATOM 2040 C CA . LEU B 1 63 ? -3.092 20.375 8.141 1 98.81 63 LEU B CA 1
ATOM 2041 C C . LEU B 1 63 ? -3.775 19.016 8.297 1 98.81 63 LEU B C 1
ATOM 2043 O O . LEU B 1 63 ? -4.312 18.469 7.332 1 98.81 63 LEU B O 1
ATOM 2047 N N . TYR B 1 64 ? -3.783 18.484 9.461 1 98.81 64 TYR B N 1
ATOM 2048 C CA . TYR B 1 64 ? -4.277 17.125 9.641 1 98.81 64 TYR B CA 1
ATOM 2049 C C . TYR B 1 64 ? -4.984 16.969 10.984 1 98.81 64 TYR B C 1
ATOM 2051 O O . TYR B 1 64 ? -5.027 17.906 11.773 1 98.81 64 TYR B O 1
ATOM 2059 N N . ASP B 1 65 ? -5.57 15.812 11.156 1 98.75 65 ASP B N 1
ATOM 2060 C CA . ASP B 1 65 ? -6.262 15.469 12.391 1 98.75 65 ASP B CA 1
ATOM 2061 C C . ASP B 1 65 ? -5.273 15.094 13.492 1 98.75 65 ASP B C 1
ATOM 2063 O O . ASP B 1 65 ? -4.852 13.938 13.586 1 98.75 65 ASP B O 1
ATOM 2067 N N . GLY B 1 66 ? -5.062 16.062 14.414 1 98.44 66 GLY B N 1
ATOM 2068 C CA . GLY B 1 66 ? -4.008 15.938 15.414 1 98.44 66 GLY B CA 1
ATOM 2069 C C . GLY B 1 66 ? -4.348 14.961 16.516 1 98.44 66 GLY B C 1
ATOM 2070 O O . GLY B 1 66 ? -3.473 14.562 17.297 1 98.44 66 GLY B O 1
ATOM 2071 N N . VAL B 1 67 ? -5.578 14.508 16.609 1 98.38 67 VAL B N 1
ATOM 2072 C CA . VAL B 1 67 ? -5.969 13.633 17.703 1 98.38 67 VAL B CA 1
ATOM 2073 C C . VAL B 1 67 ? -6.043 12.188 17.203 1 98.38 67 VAL B C 1
ATOM 2075 O O . VAL B 1 67 ? -6.336 11.273 17.984 1 98.38 67 VAL B O 1
ATOM 2078 N N . CYS B 1 68 ? -5.816 11.938 15.977 1 98.62 68 CYS B N 1
ATOM 2079 C CA . CYS B 1 68 ? -5.867 10.617 15.367 1 98.62 68 CYS B CA 1
ATOM 2080 C C . CYS B 1 68 ? -4.512 9.922 15.461 1 98.62 68 CYS B C 1
ATOM 2082 O O . CYS B 1 68 ? -3.5 10.461 15.008 1 98.62 68 CYS B O 1
ATOM 2084 N N . HIS B 1 69 ? -4.539 8.703 15.867 1 98.62 69 HIS B N 1
ATOM 2085 C CA . HIS B 1 69 ? -3.285 7.98 16.062 1 98.62 69 HIS B CA 1
ATOM 2086 C C . HIS B 1 69 ? -2.641 7.625 14.727 1 98.62 69 HIS B C 1
ATOM 2088 O O . HIS B 1 69 ? -1.418 7.695 14.586 1 98.62 69 HIS B O 1
ATOM 2094 N N . LEU B 1 70 ? -3.439 7.207 13.781 1 97.88 70 LEU B N 1
ATOM 2095 C CA . LEU B 1 70 ? -2.893 6.879 12.469 1 97.88 70 LEU B CA 1
ATOM 2096 C C . LEU B 1 70 ? -2.244 8.102 11.828 1 97.88 70 LEU B C 1
ATOM 2098 O O . LEU B 1 70 ? -1.142 8.016 11.281 1 97.88 70 LEU B O 1
ATOM 2102 N N . CYS B 1 71 ? -2.92 9.203 11.883 1 98.56 71 CYS B N 1
ATOM 2103 C CA . CYS B 1 71 ? -2.404 10.438 11.305 1 98.56 71 CYS B CA 1
ATOM 2104 C C . CYS B 1 71 ? -1.094 10.844 11.961 1 98.56 71 CYS B C 1
ATOM 2106 O O . CYS B 1 71 ? -0.143 11.234 11.281 1 98.56 71 CYS B O 1
ATOM 2108 N N . HIS B 1 72 ? -1.091 10.75 13.266 1 98.44 72 HIS B N 1
ATOM 2109 C CA . HIS B 1 72 ? 0.103 11.141 14.008 1 98.44 72 HIS B CA 1
ATOM 2110 C C . HIS B 1 72 ? 1.289 10.25 13.648 1 98.44 72 HIS B C 1
ATOM 2112 O O . HIS B 1 72 ? 2.416 10.734 13.523 1 98.44 72 HIS B O 1
ATOM 2118 N N . ARG B 1 73 ? 1.032 9 13.539 1 97.75 73 ARG B N 1
ATOM 2119 C CA . ARG B 1 73 ? 2.09 8.094 13.109 1 97.75 73 ARG B CA 1
ATOM 2120 C C . ARG B 1 73 ? 2.611 8.469 11.727 1 97.75 73 ARG B C 1
ATOM 2122 O O . ARG B 1 73 ? 3.818 8.414 11.477 1 97.75 73 ARG B O 1
ATOM 2129 N N . GLY B 1 74 ? 1.672 8.805 10.812 1 97.75 74 GLY B N 1
ATOM 2130 C CA . GLY B 1 74 ? 2.08 9.266 9.5 1 97.75 74 GLY B CA 1
ATOM 2131 C C . GLY B 1 74 ? 2.949 10.508 9.539 1 97.75 74 GLY B C 1
ATOM 2132 O O . GLY B 1 74 ? 3.973 10.578 8.859 1 97.75 74 GLY B O 1
ATOM 2133 N N . VAL B 1 75 ? 2.602 11.422 10.312 1 98.44 75 VAL B N 1
ATOM 2134 C CA . VAL B 1 75 ? 3.348 12.664 10.469 1 98.44 75 VAL B CA 1
ATOM 2135 C C . VAL B 1 75 ? 4.75 12.367 10.992 1 98.44 75 VAL B C 1
ATOM 2137 O O . VAL B 1 75 ? 5.738 12.906 10.492 1 98.44 75 VAL B O 1
ATOM 2140 N N . LYS B 1 76 ? 4.836 11.5 11.969 1 98.12 76 LYS B N 1
ATOM 2141 C CA . LYS B 1 76 ? 6.137 11.141 12.516 1 98.12 76 LYS B CA 1
ATOM 2142 C C . LYS B 1 76 ? 7.031 10.508 11.453 1 98.12 76 LYS B C 1
ATOM 2144 O O . LYS B 1 76 ? 8.234 10.773 11.406 1 98.12 76 LYS B O 1
ATOM 2149 N N . LEU B 1 77 ? 6.453 9.688 10.672 1 97.25 77 LEU B N 1
ATOM 2150 C CA . LEU B 1 77 ? 7.203 9.078 9.578 1 97.25 77 LEU B CA 1
ATOM 2151 C C . LEU B 1 77 ? 7.742 10.141 8.625 1 97.25 77 LEU B C 1
ATOM 2153 O O . LEU B 1 77 ? 8.898 10.062 8.203 1 97.25 77 LEU B O 1
ATOM 2157 N N . VAL B 1 78 ? 6.922 11.102 8.266 1 98.44 78 VAL B N 1
ATOM 2158 C CA . VAL B 1 78 ? 7.344 12.156 7.359 1 98.44 78 VAL B CA 1
ATOM 2159 C C . VAL B 1 78 ? 8.469 12.977 7.996 1 98.44 78 VAL B C 1
ATOM 2161 O O . VAL B 1 78 ? 9.461 13.297 7.34 1 98.44 78 VAL B O 1
ATOM 2164 N N . ILE B 1 79 ? 8.312 13.281 9.266 1 98.06 79 ILE B N 1
ATOM 2165 C CA . ILE B 1 79 ? 9.312 14.078 9.969 1 98.06 79 ILE B CA 1
ATOM 2166 C C . ILE B 1 79 ? 10.648 13.344 9.969 1 98.06 79 ILE B C 1
ATOM 2168 O O . ILE B 1 79 ? 11.695 13.945 9.719 1 98.06 79 ILE B O 1
ATOM 2172 N N . LYS B 1 80 ? 10.641 12.078 10.227 1 97.25 80 LYS B N 1
ATOM 2173 C CA . LYS B 1 80 ? 11.859 11.273 10.258 1 97.25 80 LYS B CA 1
ATOM 2174 C C . LYS B 1 80 ? 12.5 11.195 8.875 1 97.25 80 LYS B C 1
ATOM 2176 O O . LYS B 1 80 ? 13.727 11.25 8.75 1 97.25 80 LYS B O 1
ATOM 2181 N N . ALA B 1 81 ? 11.703 11.141 7.918 1 97.38 81 ALA B N 1
ATOM 2182 C CA . ALA B 1 81 ? 12.195 11 6.555 1 97.38 81 ALA B CA 1
ATOM 2183 C C . ALA B 1 81 ? 12.664 12.336 5.992 1 97.38 81 ALA B C 1
ATOM 2185 O O . ALA B 1 81 ? 13.586 12.391 5.176 1 97.38 81 ALA B O 1
ATOM 2186 N N . ASP B 1 82 ? 11.992 13.344 6.32 1 97.56 82 ASP B N 1
ATOM 2187 C CA . ASP B 1 82 ? 12.219 14.68 5.773 1 97.56 82 ASP B CA 1
ATOM 2188 C C . ASP B 1 82 ? 13.414 15.352 6.445 1 97.56 82 ASP B C 1
ATOM 2190 O O . ASP B 1 82 ? 13.258 16.375 7.109 1 97.56 82 ASP B O 1
ATOM 2194 N N . LYS B 1 83 ? 14.555 14.977 6.078 1 93.81 83 LYS B N 1
ATOM 2195 C CA . LYS B 1 83 ? 15.773 15.461 6.711 1 93.81 83 LYS B CA 1
ATOM 2196 C C . LYS B 1 83 ? 16.016 16.938 6.383 1 93.81 83 LYS B C 1
ATOM 2198 O O . LYS B 1 83 ? 16.594 17.672 7.188 1 93.81 83 LYS B O 1
ATOM 2203 N N . ASP B 1 84 ? 15.555 17.391 5.324 1 95.38 84 ASP B N 1
ATOM 2204 C CA . ASP B 1 84 ? 15.758 18.781 4.898 1 95.38 84 ASP B CA 1
ATOM 2205 C C . ASP B 1 84 ? 14.695 19.703 5.492 1 95.38 84 ASP B C 1
ATOM 2207 O O . ASP B 1 84 ? 14.672 20.891 5.203 1 95.38 84 ASP B O 1
ATOM 2211 N N . ARG B 1 85 ? 13.766 19.141 6.238 1 96.56 85 ARG B N 1
ATOM 2212 C CA . ARG B 1 85 ? 12.75 19.891 6.973 1 96.56 85 ARG B CA 1
ATOM 2213 C C . ARG B 1 85 ? 11.93 20.766 6.035 1 96.56 85 ARG B C 1
ATOM 2215 O O . ARG B 1 85 ? 11.758 21.953 6.281 1 96.56 85 ARG B O 1
ATOM 2222 N N . LYS B 1 86 ? 11.492 20.156 4.977 1 97.38 86 LYS B N 1
ATOM 2223 C CA . LYS B 1 86 ? 10.773 20.891 3.936 1 97.38 86 LYS B CA 1
ATOM 2224 C C . LYS B 1 86 ? 9.297 21.047 4.297 1 97.38 86 LYS B C 1
ATOM 2226 O O . LYS B 1 86 ? 8.641 21.984 3.828 1 97.38 86 LYS B O 1
ATOM 2231 N N . ILE B 1 87 ? 8.805 20.188 5.047 1 98.38 87 ILE B N 1
ATOM 2232 C CA . ILE B 1 87 ? 7.371 20.141 5.305 1 98.38 87 ILE B CA 1
ATOM 2233 C C . ILE B 1 87 ? 7.102 20.516 6.762 1 98.38 87 ILE B C 1
ATOM 2235 O O . ILE B 1 87 ? 7.801 20.047 7.668 1 98.38 87 ILE B O 1
ATOM 2239 N N . LYS B 1 88 ? 6.113 21.328 6.965 1 98.44 88 LYS B N 1
ATOM 2240 C CA . LYS B 1 88 ? 5.641 21.703 8.289 1 98.44 88 LYS B CA 1
ATOM 2241 C C . LYS B 1 88 ? 4.238 21.156 8.547 1 98.44 88 LYS B C 1
ATOM 2243 O O . LYS B 1 88 ? 3.555 20.719 7.617 1 98.44 88 LYS B O 1
ATOM 2248 N N . PHE B 1 89 ? 3.873 21.234 9.82 1 98.69 89 PHE B N 1
ATOM 2249 C CA . PHE B 1 89 ? 2.627 20.578 10.203 1 98.69 89 PHE B CA 1
ATOM 2250 C C . PHE B 1 89 ? 1.784 21.484 11.086 1 98.69 89 PHE B C 1
ATOM 2252 O O . PHE B 1 89 ? 2.309 22.406 11.711 1 98.69 89 PHE B O 1
ATOM 2259 N N . CYS B 1 90 ? 0.486 21.188 11.102 1 98.44 90 CYS B N 1
ATOM 2260 C CA . CYS B 1 90 ? -0.472 21.906 11.938 1 98.44 90 CYS B CA 1
ATOM 2261 C C . CYS B 1 90 ? -1.679 21.031 12.258 1 98.44 90 CYS B C 1
ATOM 2263 O O . CYS B 1 90 ? -2.246 20.406 11.359 1 98.44 90 CYS B O 1
ATOM 2265 N N . CYS B 1 91 ? -1.958 20.969 13.531 1 98.38 91 CYS B N 1
ATOM 2266 C CA . CYS B 1 91 ? -3.195 20.297 13.898 1 98.38 91 CYS B CA 1
ATOM 2267 C C . CYS B 1 91 ? -4.41 21.125 13.508 1 98.38 91 CYS B C 1
ATOM 2269 O O . CYS B 1 91 ? -4.469 22.328 13.797 1 98.38 91 CYS B O 1
ATOM 2271 N N . VAL B 1 92 ? -5.355 20.438 12.898 1 98.56 92 VAL B N 1
ATOM 2272 C CA . VAL B 1 92 ? -6.52 21.172 12.422 1 98.56 92 VAL B CA 1
ATOM 2273 C C . VAL B 1 92 ? -7.309 21.719 13.617 1 98.56 92 VAL B C 1
ATOM 2275 O O . VAL B 1 92 ? -8.07 22.672 13.484 1 98.56 92 VAL B O 1
ATOM 2278 N N . GLN B 1 93 ? -7.121 21.125 14.766 1 97.06 93 GLN B N 1
ATOM 2279 C CA . GLN B 1 93 ? -7.793 21.516 16 1 97.06 93 GLN B CA 1
ATOM 2280 C C . GLN B 1 93 ? -7.258 22.844 16.516 1 97.06 93 GLN B C 1
ATOM 2282 O O . GLN B 1 93 ? -7.875 23.484 17.375 1 97.06 93 GLN B O 1
ATOM 2287 N N . SER B 1 94 ? -6.133 23.344 16.062 1 96.12 94 SER B N 1
ATOM 2288 C CA . SER B 1 94 ? -5.48 24.547 16.547 1 96.12 94 SER B CA 1
ATOM 2289 C C . SER B 1 94 ? -6.051 25.797 15.883 1 96.12 94 SER B C 1
ATOM 2291 O O . SER B 1 94 ? -6.547 25.734 14.758 1 96.12 94 SER B O 1
ATOM 2293 N N . ASN B 1 95 ? -5.875 26.922 16.625 1 95.62 95 ASN B N 1
ATOM 2294 C CA . ASN B 1 95 ? -6.242 28.219 16.062 1 95.62 95 ASN B CA 1
ATOM 2295 C C . ASN B 1 95 ? -5.332 28.594 14.891 1 95.62 95 ASN B C 1
ATOM 2297 O O . ASN B 1 95 ? -5.758 29.297 13.969 1 95.62 95 ASN B O 1
ATOM 2301 N N . ALA B 1 96 ? -4.152 28.094 14.922 1 96 96 ALA B N 1
ATOM 2302 C CA . ALA B 1 96 ? -3.174 28.391 13.891 1 96 96 ALA B CA 1
ATOM 2303 C C . ALA B 1 96 ? -3.627 27.875 12.531 1 96 96 ALA B C 1
ATOM 2305 O O . ALA B 1 96 ? -3.094 28.266 11.492 1 96 96 ALA B O 1
ATOM 2306 N N . ALA B 1 97 ? -4.629 26.984 12.547 1 97.5 97 ALA B N 1
ATOM 2307 C CA . ALA B 1 97 ? -5.137 26.406 11.297 1 97.5 97 ALA B CA 1
ATOM 2308 C C . ALA B 1 97 ? -6.066 27.391 10.586 1 97.5 97 ALA B C 1
ATOM 2310 O O . ALA B 1 97 ? -6.281 27.281 9.375 1 97.5 97 ALA B O 1
ATOM 2311 N N . GLU B 1 98 ? -6.598 28.344 11.281 1 97.12 98 GLU B N 1
ATOM 2312 C CA . GLU B 1 98 ? -7.691 29.172 10.805 1 97.12 98 GLU B CA 1
ATOM 2313 C C . GLU B 1 98 ? -7.281 29.969 9.57 1 97.12 98 GLU B C 1
ATOM 2315 O O . GLU B 1 98 ? -8.008 29.984 8.57 1 97.12 98 GLU B O 1
ATOM 2320 N N . PRO B 1 99 ? -6.113 30.641 9.617 1 95.75 99 PRO B N 1
ATOM 2321 C CA . PRO B 1 99 ? -5.742 31.406 8.422 1 95.75 99 PRO B CA 1
ATOM 2322 C C . PRO B 1 99 ? -5.609 30.516 7.184 1 95.75 99 PRO B C 1
ATOM 2324 O O . PRO B 1 99 ? -5.914 30.953 6.07 1 95.75 99 PRO B O 1
ATOM 2327 N N . TYR B 1 100 ? -5.168 29.297 7.309 1 96.62 100 TYR B N 1
ATOM 2328 C CA . TYR B 1 100 ? -5.027 28.375 6.191 1 96.62 100 TYR B CA 1
ATOM 2329 C C . TYR B 1 100 ? -6.395 27.938 5.676 1 96.62 100 TYR B C 1
ATOM 2331 O O . TYR B 1 100 ? -6.609 27.844 4.461 1 96.62 100 TYR B O 1
ATOM 2339 N N . LEU B 1 101 ? -7.273 27.656 6.602 1 97.31 101 LEU B N 1
ATOM 2340 C CA . LEU B 1 101 ? -8.633 27.281 6.23 1 97.31 101 LEU B CA 1
ATOM 2341 C C . LEU B 1 101 ? -9.328 28.406 5.484 1 97.31 101 LEU B C 1
ATOM 2343 O O . LEU B 1 101 ? -9.969 28.188 4.453 1 97.31 101 LEU B O 1
ATOM 2347 N N . ARG B 1 102 ? -9.148 29.609 5.949 1 95.44 102 ARG B N 1
ATOM 2348 C CA . ARG B 1 102 ? -9.734 30.766 5.289 1 95.44 102 ARG B CA 1
ATOM 2349 C C . ARG B 1 102 ? -9.156 30.953 3.889 1 95.44 102 ARG B C 1
ATOM 2351 O O . ARG B 1 102 ? -9.898 31.219 2.939 1 95.44 102 ARG B O 1
ATOM 2358 N N . ALA B 1 103 ? -7.871 30.781 3.793 1 94.5 103 ALA B N 1
ATOM 2359 C CA . ALA B 1 103 ? -7.191 31 2.518 1 94.5 103 ALA B CA 1
ATOM 2360 C C . ALA B 1 103 ? -7.648 29.969 1.48 1 94.5 103 ALA B C 1
ATOM 2362 O O . ALA B 1 103 ? -7.672 30.266 0.281 1 94.5 103 ALA B O 1
ATOM 2363 N N . THR B 1 104 ? -8.078 28.797 1.88 1 96 104 THR B N 1
ATOM 2364 C CA . THR B 1 104 ? -8.43 27.719 0.95 1 96 104 THR B CA 1
ATOM 2365 C C . THR B 1 104 ? -9.945 27.625 0.795 1 96 104 THR B C 1
ATOM 2367 O O . THR B 1 104 ? -10.438 26.922 -0.095 1 96 104 THR B O 1
ATOM 2370 N N . GLY B 1 105 ? -10.672 28.219 1.605 1 96.5 105 GLY B N 1
ATOM 2371 C CA . GLY B 1 105 ? -12.125 28.156 1.572 1 96.5 105 GLY B CA 1
ATOM 2372 C C . GLY B 1 105 ? -12.672 26.859 2.125 1 96.5 105 GLY B C 1
ATOM 2373 O O . GLY B 1 105 ? -13.812 26.5 1.841 1 96.5 105 GLY B O 1
ATOM 2374 N N . LEU B 1 106 ? -11.828 26.203 2.844 1 97.69 106 LEU B N 1
ATOM 2375 C CA . LEU B 1 106 ? -12.234 24.922 3.422 1 97.69 106 LEU B CA 1
ATOM 2376 C C . LEU B 1 106 ? -12.617 25.094 4.891 1 97.69 106 LEU B C 1
ATOM 2378 O O . LEU B 1 106 ? -12.211 26.062 5.535 1 97.69 106 LEU B O 1
ATOM 2382 N N . GLU B 1 107 ? -13.414 24.109 5.352 1 98.31 107 GLU B N 1
ATOM 2383 C CA . GLU B 1 107 ? -13.766 24.031 6.766 1 98.31 107 GLU B CA 1
ATOM 2384 C C . GLU B 1 107 ? -12.969 22.938 7.473 1 98.31 107 GLU B C 1
ATOM 2386 O O . GLU B 1 107 ? -12.383 22.078 6.824 1 98.31 107 GLU B O 1
ATOM 2391 N N . ARG B 1 108 ? -12.977 23.047 8.805 1 98.38 108 ARG B N 1
ATOM 2392 C CA . ARG B 1 108 ? -12.266 22.047 9.609 1 98.38 108 ARG B CA 1
ATOM 2393 C C . ARG B 1 108 ? -12.758 20.641 9.297 1 98.38 108 ARG B C 1
ATOM 2395 O O . ARG B 1 108 ? -11.961 19.703 9.25 1 98.38 108 ARG B O 1
ATOM 2402 N N . GLU B 1 109 ? -14.023 20.5 9.07 1 98.19 109 GLU B N 1
ATOM 2403 C CA . GLU B 1 109 ? -14.617 19.203 8.781 1 98.19 109 GLU B CA 1
ATOM 2404 C C . GLU B 1 109 ? -14.07 18.625 7.477 1 98.19 109 GLU B C 1
ATOM 2406 O O . GLU B 1 109 ? -13.906 17.406 7.344 1 98.19 109 GLU B O 1
ATOM 2411 N N . ASP B 1 110 ? -13.852 19.484 6.555 1 98.5 110 ASP B N 1
ATOM 2412 C CA . ASP B 1 110 ? -13.273 19.031 5.289 1 98.5 110 ASP B CA 1
ATOM 2413 C C . ASP B 1 110 ? -11.891 18.422 5.5 1 98.5 110 ASP B C 1
ATOM 2415 O O . ASP B 1 110 ? -11.555 17.406 4.891 1 98.5 110 ASP B O 1
ATOM 2419 N N . VAL B 1 111 ? -11.156 19.078 6.375 1 98.69 111 VAL B N 1
ATOM 2420 C CA . VAL B 1 111 ? -9.797 18.625 6.652 1 98.69 111 VAL B CA 1
ATOM 2421 C C . VAL B 1 111 ? -9.844 17.312 7.441 1 98.69 111 VAL B C 1
ATOM 2423 O O . VAL B 1 111 ? -8.992 16.438 7.258 1 98.69 111 VAL B O 1
ATOM 2426 N N . LEU B 1 112 ? -10.859 17.188 8.289 1 98.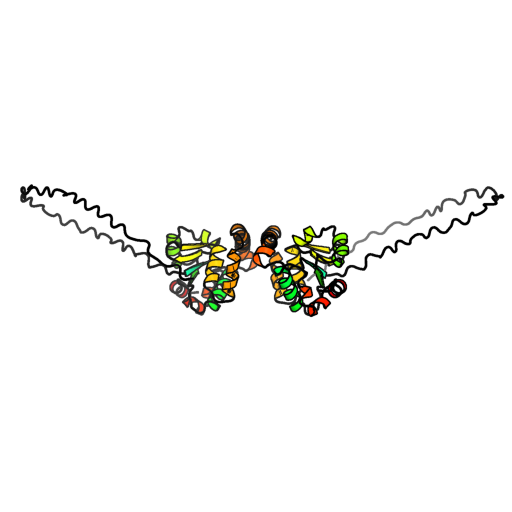5 112 LEU B N 1
ATOM 2427 C CA . LEU B 1 112 ? -11.023 15.938 9.039 1 98.5 112 LEU B CA 1
ATOM 2428 C C . LEU B 1 112 ? -11.383 14.781 8.109 1 98.5 112 LEU B C 1
ATOM 2430 O O . LEU B 1 112 ? -11.016 13.633 8.367 1 98.5 112 LEU B O 1
ATOM 2434 N N . ARG B 1 113 ? -12.008 15.102 7.066 1 98.38 113 ARG B N 1
ATOM 2435 C CA . ARG B 1 113 ? -12.336 14.078 6.078 1 98.38 113 ARG B CA 1
ATOM 2436 C C . ARG B 1 113 ? -11.133 13.75 5.203 1 98.38 113 ARG B C 1
ATOM 2438 O O . ARG B 1 113 ? -10.859 12.578 4.922 1 98.38 113 ARG B O 1
ATOM 2445 N N . ARG B 1 114 ? -10.531 14.742 4.707 1 98.75 114 ARG B N 1
ATOM 2446 C CA . ARG B 1 114 ? -9.32 14.664 3.891 1 98.75 114 ARG B CA 1
ATOM 2447 C C . ARG B 1 114 ? -8.297 15.711 4.324 1 98.75 114 ARG B C 1
ATOM 2449 O O . ARG B 1 114 ? -8.562 16.906 4.25 1 98.75 114 ARG B O 1
ATOM 2456 N N . PHE B 1 115 ? -7.113 15.188 4.785 1 98.81 115 PHE B N 1
ATOM 2457 C CA . PHE B 1 115 ? -6.152 16.172 5.27 1 98.81 115 PHE B CA 1
ATOM 2458 C C . PHE B 1 115 ? -5.707 17.094 4.141 1 98.81 115 PHE B C 1
ATOM 2460 O O . PHE B 1 115 ? -5.898 16.781 2.963 1 98.81 115 PHE B O 1
ATOM 2467 N N . LEU B 1 116 ? -5.184 18.219 4.516 1 98.81 116 LEU B N 1
ATOM 2468 C CA . LEU B 1 116 ? -4.883 19.312 3.598 1 98.81 116 LEU B CA 1
ATOM 2469 C C . LEU B 1 116 ? -3.383 19.578 3.543 1 98.81 116 LEU B C 1
ATOM 2471 O O . LEU B 1 116 ? -2.715 19.609 4.578 1 98.81 116 LEU B O 1
ATOM 2475 N N . PHE B 1 117 ? -2.883 19.641 2.344 1 98.88 117 PHE B N 1
ATOM 2476 C CA . PHE B 1 117 ? -1.496 20.031 2.129 1 98.88 117 PHE B CA 1
ATOM 2477 C C . PHE B 1 117 ? -1.419 21.328 1.322 1 98.88 117 PHE B C 1
ATOM 2479 O O . PHE B 1 117 ? -1.844 21.375 0.166 1 98.88 117 PHE B O 1
ATOM 2486 N N . ILE B 1 118 ? -0.869 22.359 1.953 1 98.25 118 ILE B N 1
ATOM 2487 C CA . ILE B 1 118 ? -0.733 23.672 1.31 1 98.25 118 ILE B CA 1
ATOM 2488 C C . ILE B 1 118 ? 0.713 23.875 0.863 1 98.25 118 ILE B C 1
ATOM 2490 O O . ILE B 1 118 ? 1.615 23.984 1.695 1 98.25 118 ILE B O 1
ATOM 2494 N N . GLU B 1 119 ? 0.918 23.906 -0.363 1 97.19 119 GLU B N 1
ATOM 2495 C CA . GLU B 1 119 ? 2.264 24.047 -0.909 1 97.19 119 GLU B CA 1
ATOM 2496 C C . GLU B 1 119 ? 2.613 25.5 -1.151 1 97.19 119 GLU B C 1
ATOM 2498 O O . GLU B 1 119 ? 3.789 25.875 -1.16 1 97.19 119 GLU B O 1
ATOM 2503 N N . GLY B 1 120 ? 1.617 26.297 -1.389 1 91.06 120 GLY B N 1
ATOM 2504 C CA . GLY B 1 120 ? 1.744 27.719 -1.625 1 91.06 120 GLY B CA 1
ATOM 2505 C C . GLY B 1 120 ? 0.406 28.438 -1.718 1 91.06 120 GLY B C 1
ATOM 2506 O O . GLY B 1 120 ? -0.629 27.875 -1.358 1 91.06 120 GLY B O 1
ATOM 2507 N N . LEU B 1 121 ? 0.562 29.719 -2.092 1 85.06 121 LEU B N 1
ATOM 2508 C CA . LEU B 1 121 ? -0.667 30.5 -2.203 1 85.06 121 LEU B CA 1
ATOM 2509 C C . LEU B 1 121 ? -1.588 29.906 -3.268 1 85.06 121 LEU B C 1
ATOM 2511 O O . LEU B 1 121 ? -1.194 29.766 -4.43 1 85.06 121 LEU B O 1
ATOM 2515 N N . ASN B 1 122 ? -2.684 29.469 -2.902 1 87.38 122 ASN B N 1
ATOM 2516 C CA . ASN B 1 122 ? -3.74 28.922 -3.748 1 87.38 122 ASN B CA 1
ATOM 2517 C C . ASN B 1 122 ? -3.328 27.594 -4.371 1 87.38 122 ASN B C 1
ATOM 2519 O O . ASN B 1 122 ? -3.84 27.203 -5.422 1 87.38 122 ASN B O 1
ATOM 2523 N N . VAL B 1 123 ? -2.275 27.062 -3.973 1 96.31 123 VAL B N 1
ATOM 2524 C CA . VAL B 1 123 ? -1.838 25.734 -4.398 1 96.31 123 VAL B CA 1
ATOM 2525 C C . VAL B 1 123 ? -1.952 24.75 -3.232 1 96.31 123 VAL B C 1
ATOM 2527 O O . VAL B 1 123 ? -1.116 24.766 -2.324 1 96.31 123 VAL B O 1
ATOM 2530 N N . PHE B 1 124 ? -3.031 23.984 -3.309 1 97.94 124 PHE B N 1
ATOM 2531 C CA . PHE B 1 124 ? -3.248 23.031 -2.225 1 97.94 124 PHE B CA 1
ATOM 2532 C C . PHE B 1 124 ? -3.945 21.781 -2.738 1 97.94 124 PHE B C 1
ATOM 2534 O O . PHE B 1 124 ? -4.512 21.781 -3.834 1 97.94 124 PHE B O 1
ATOM 2541 N N . SER B 1 125 ? -3.768 20.688 -2.047 1 98.5 125 SER B N 1
ATOM 2542 C CA . SER B 1 125 ? -4.375 19.391 -2.355 1 98.5 125 SER B CA 1
ATOM 2543 C C . SER B 1 125 ? -4.922 18.734 -1.1 1 98.5 125 SER B C 1
ATOM 2545 O O . SER B 1 125 ? -4.594 19.125 0.018 1 98.5 125 SER B O 1
ATOM 2547 N N . GLN B 1 126 ? -5.812 17.75 -1.304 1 98.56 126 GLN B N 1
ATOM 2548 C CA . GLN B 1 126 ? -6.41 17.016 -0.197 1 98.56 126 GLN B CA 1
ATOM 2549 C C . GLN B 1 126 ? -6.332 15.508 -0.437 1 98.56 126 GLN B C 1
ATOM 2551 O O . GLN B 1 126 ? -6.125 15.062 -1.568 1 98.56 126 GLN B O 1
ATOM 2556 N N . GLY B 1 127 ? -6.473 14.805 0.621 1 98.19 127 GLY B N 1
ATOM 2557 C CA . GLY B 1 127 ? -6.652 13.359 0.536 1 98.19 127 GLY B CA 1
ATOM 2558 C C . GLY B 1 127 ? -5.469 12.648 -0.09 1 98.19 127 GLY B C 1
ATOM 2559 O O . GLY B 1 127 ? -4.32 12.891 0.281 1 98.19 127 GLY B O 1
ATOM 2560 N N . SER B 1 128 ? -5.855 11.758 -0.994 1 98.12 128 SER B N 1
ATOM 2561 C CA . SER B 1 128 ? -4.82 10.93 -1.611 1 98.12 128 SER B CA 1
ATOM 2562 C C . SER B 1 128 ? -3.855 11.781 -2.434 1 98.12 128 SER B C 1
ATOM 2564 O O . SER B 1 128 ? -2.654 11.5 -2.471 1 98.12 128 SER B O 1
ATOM 2566 N N . THR B 1 129 ? -4.348 12.773 -3.08 1 98.38 129 THR B N 1
ATOM 2567 C CA . THR B 1 129 ? -3.494 13.664 -3.863 1 98.38 129 THR B CA 1
ATOM 2568 C C . THR B 1 129 ? -2.506 14.398 -2.963 1 98.38 129 THR B C 1
ATOM 2570 O O . THR B 1 129 ? -1.321 14.508 -3.289 1 98.38 129 THR B O 1
ATOM 2573 N N . ALA B 1 130 ? -3.02 14.805 -1.837 1 98.75 130 ALA B N 1
ATOM 2574 C CA . ALA B 1 130 ? -2.145 15.461 -0.872 1 98.75 130 ALA B CA 1
ATOM 2575 C C . ALA B 1 130 ? -1.061 14.508 -0.374 1 98.75 130 ALA B C 1
ATOM 2577 O O . ALA B 1 130 ? 0.107 14.891 -0.262 1 98.75 130 ALA B O 1
ATOM 2578 N N . ALA B 1 131 ? -1.465 13.32 -0.094 1 98.44 131 ALA B N 1
ATOM 2579 C CA . ALA B 1 131 ? -0.509 12.32 0.372 1 98.44 131 ALA B CA 1
ATOM 2580 C C . ALA B 1 131 ? 0.607 12.109 -0.647 1 98.44 131 ALA B C 1
ATOM 2582 O O . ALA B 1 131 ? 1.787 12.086 -0.29 1 98.44 131 ALA B O 1
ATOM 2583 N N . LEU B 1 132 ? 0.257 12 -1.888 1 97.88 132 LEU B N 1
ATOM 2584 C CA . LEU B 1 132 ? 1.246 11.773 -2.936 1 97.88 132 LEU B CA 1
ATOM 2585 C C . LEU B 1 132 ? 2.139 12.992 -3.111 1 97.88 132 LEU B C 1
ATOM 2587 O O . LEU B 1 132 ? 3.34 12.859 -3.365 1 97.88 132 LEU B O 1
ATOM 2591 N N . ARG B 1 133 ? 1.582 14.156 -2.986 1 97.81 133 ARG B N 1
ATOM 2592 C CA . ARG B 1 133 ? 2.367 15.383 -3.084 1 97.81 133 ARG B CA 1
ATOM 2593 C C . ARG B 1 133 ? 3.367 15.484 -1.938 1 97.81 133 ARG B C 1
ATOM 2595 O O . ARG B 1 133 ? 4.527 15.836 -2.148 1 97.81 133 ARG B O 1
ATOM 2602 N N . VAL B 1 134 ? 2.949 15.148 -0.764 1 98.44 134 VAL B N 1
ATOM 2603 C CA . VAL B 1 134 ? 3.854 15.133 0.381 1 98.44 134 VAL B CA 1
ATOM 2604 C C . VAL B 1 134 ? 5.016 14.18 0.111 1 98.44 134 VAL B C 1
ATOM 2606 O O . VAL B 1 134 ? 6.18 14.539 0.289 1 98.44 134 VAL B O 1
ATOM 2609 N N . LEU B 1 135 ? 4.668 13.008 -0.364 1 97.62 135 LEU B N 1
ATOM 2610 C CA . LEU B 1 135 ? 5.672 11.984 -0.626 1 97.62 135 LEU B CA 1
ATOM 2611 C C . LEU B 1 135 ? 6.684 12.469 -1.66 1 97.62 135 LEU B C 1
ATOM 2613 O O . LEU B 1 135 ? 7.863 12.109 -1.599 1 97.62 135 LEU B O 1
ATOM 2617 N N . SER B 1 136 ? 6.254 13.273 -2.568 1 96.06 136 SER B N 1
ATOM 2618 C CA . SER B 1 136 ? 7.117 13.734 -3.65 1 96.06 136 SER B CA 1
ATOM 2619 C C . SER B 1 136 ? 8.211 14.656 -3.127 1 96.06 136 SER B C 1
ATOM 2621 O O . SER B 1 136 ? 9.219 14.891 -3.805 1 96.06 136 SER B O 1
ATOM 2623 N N . TYR B 1 137 ? 8.062 15.164 -1.944 1 96.69 137 TYR B N 1
ATOM 2624 C CA . TYR B 1 137 ? 9.055 16.062 -1.353 1 96.69 137 TYR B CA 1
ATOM 2625 C C . TYR B 1 137 ? 10.07 15.266 -0.538 1 96.69 137 TYR B C 1
ATOM 2627 O O . TYR B 1 137 ? 11.078 15.82 -0.09 1 96.69 137 TYR B O 1
ATOM 2635 N N . LEU B 1 138 ? 9.867 14.031 -0.314 1 97.25 138 LEU B N 1
ATOM 2636 C CA . LEU B 1 138 ? 10.727 13.211 0.542 1 97.25 138 LEU B CA 1
ATOM 2637 C C . LEU B 1 138 ? 11.812 12.523 -0.276 1 97.25 138 LEU B C 1
ATOM 2639 O O . LEU B 1 138 ? 11.672 12.359 -1.49 1 97.25 138 LEU B O 1
ATOM 2643 N N . PRO B 1 139 ? 12.875 12.188 0.375 1 95.81 139 PRO B N 1
ATOM 2644 C CA . PRO B 1 139 ? 13.914 11.477 -0.36 1 95.81 139 PRO B CA 1
ATOM 2645 C C . PRO B 1 139 ? 13.531 10.031 -0.675 1 95.81 139 PRO B C 1
ATOM 2647 O O . PRO B 1 139 ? 12.562 9.508 -0.116 1 95.81 139 PRO B O 1
ATOM 2650 N N . PHE B 1 140 ? 14.43 9.508 -1.537 1 92.06 140 PHE B N 1
ATOM 2651 C CA . PHE B 1 140 ? 14.258 8.086 -1.804 1 92.06 140 PHE B CA 1
ATOM 2652 C C . PHE B 1 140 ? 14.438 7.27 -0.528 1 92.06 140 PHE B C 1
ATOM 2654 O O . PHE B 1 140 ? 15.281 7.59 0.308 1 92.06 140 PHE B O 1
ATOM 2661 N N . PRO B 1 141 ? 13.547 6.238 -0.368 1 92.12 141 PRO B N 1
ATOM 2662 C CA . PRO B 1 141 ? 12.625 5.555 -1.279 1 92.12 141 PRO B CA 1
ATOM 2663 C C . PRO B 1 141 ? 11.195 6.074 -1.173 1 92.12 141 PRO B C 1
ATOM 2665 O O . PRO B 1 141 ? 10.32 5.648 -1.931 1 92.12 141 PRO B O 1
ATOM 2668 N N . TYR B 1 142 ? 10.938 7.016 -0.341 1 92.88 142 TYR B N 1
ATOM 2669 C CA . TYR B 1 142 ? 9.57 7.461 -0.094 1 92.88 142 TYR B CA 1
ATOM 2670 C C . TYR B 1 142 ? 8.992 8.156 -1.321 1 92.88 142 TYR B C 1
ATOM 2672 O O . TYR B 1 142 ? 7.809 8.008 -1.629 1 92.88 142 TYR B O 1
ATOM 2680 N N . SER B 1 143 ? 9.883 8.812 -1.979 1 92.44 143 SER B N 1
ATOM 2681 C CA . SER B 1 143 ? 9.414 9.531 -3.158 1 92.44 143 SER B CA 1
ATOM 2682 C C . SER B 1 143 ? 8.953 8.57 -4.25 1 92.44 143 SER B C 1
ATOM 2684 O O . SER B 1 143 ? 8.148 8.938 -5.109 1 92.44 143 SER B O 1
ATOM 2686 N N . ALA B 1 144 ? 9.469 7.344 -4.258 1 90.31 144 ALA B N 1
ATOM 2687 C CA . ALA B 1 144 ? 9.07 6.352 -5.254 1 90.31 144 ALA B CA 1
ATOM 2688 C C . ALA B 1 144 ? 7.594 5.996 -5.113 1 90.31 144 ALA B C 1
ATOM 2690 O O . ALA B 1 144 ? 6.945 5.629 -6.094 1 90.31 144 ALA B O 1
ATOM 2691 N N . LEU B 1 145 ? 7.074 6.121 -3.928 1 90.88 145 LEU B N 1
ATOM 2692 C CA . LEU B 1 145 ? 5.668 5.82 -3.682 1 90.88 145 LEU B CA 1
ATOM 2693 C C . LEU B 1 145 ? 4.766 6.844 -4.367 1 90.88 145 LEU B C 1
ATOM 2695 O O . LEU B 1 145 ? 3.57 6.602 -4.551 1 90.88 145 LEU B O 1
ATOM 2699 N N . SER B 1 146 ? 5.391 7.906 -4.691 1 89.44 146 SER B N 1
ATOM 2700 C CA . SER B 1 146 ? 4.613 8.906 -5.418 1 89.44 146 SER B CA 1
ATOM 2701 C C . SER B 1 146 ? 4.258 8.422 -6.82 1 89.44 146 SER B C 1
ATOM 2703 O O . SER B 1 146 ? 3.389 9 -7.48 1 89.44 146 SER B O 1
ATOM 2705 N N . SER B 1 147 ? 4.82 7.27 -7.242 1 87.62 147 SER B N 1
ATOM 2706 C CA . SER B 1 147 ? 4.465 6.672 -8.523 1 87.62 147 SER B CA 1
ATOM 2707 C C . SER B 1 147 ? 3.029 6.16 -8.516 1 87.62 147 SER B C 1
ATOM 2709 O O . SER B 1 147 ? 2.471 5.848 -9.57 1 87.62 147 SER B O 1
ATOM 2711 N N . LEU B 1 148 ? 2.443 6.164 -7.418 1 92.56 148 LEU B N 1
ATOM 2712 C CA . LEU B 1 148 ? 1.042 5.773 -7.316 1 92.56 148 LEU B CA 1
ATOM 2713 C C . LEU B 1 148 ? 0.141 6.793 -8 1 92.56 148 LEU B C 1
ATOM 2715 O O . LEU B 1 148 ? -1.073 6.598 -8.086 1 92.56 148 LEU B O 1
ATOM 2719 N N . TRP B 1 149 ? 0.777 7.793 -8.555 1 92.38 149 TRP B N 1
ATOM 2720 C CA . TRP B 1 149 ? 0.07 8.766 -9.391 1 92.38 149 TRP B CA 1
ATOM 2721 C C . TRP B 1 149 ? -0.622 8.078 -10.562 1 92.38 149 TRP B C 1
ATOM 2723 O O . TRP B 1 149 ? -1.614 8.586 -11.086 1 92.38 149 TRP B O 1
ATOM 2733 N N . VAL B 1 150 ? -0.118 6.922 -10.93 1 92 150 VAL B N 1
ATOM 2734 C CA . VAL B 1 150 ? -0.634 6.207 -12.094 1 92 150 VAL B CA 1
ATOM 2735 C C . VAL B 1 150 ? -2.023 5.652 -11.781 1 92 150 VAL B C 1
ATOM 2737 O O . VAL B 1 150 ? -2.791 5.34 -12.695 1 92 150 VAL B O 1
ATOM 2740 N N . ILE B 1 151 ? -2.334 5.477 -10.508 1 94.44 151 ILE B N 1
ATOM 2741 C CA . ILE B 1 151 ? -3.67 5.039 -10.109 1 94.44 151 ILE B CA 1
ATOM 2742 C C . ILE B 1 151 ? -4.633 6.223 -10.148 1 94.44 151 ILE B C 1
ATOM 2744 O O . ILE B 1 151 ? -4.367 7.266 -9.547 1 94.44 151 ILE B O 1
ATOM 2748 N N . PRO B 1 152 ? -5.715 6.02 -10.789 1 96.69 152 PRO B N 1
ATOM 2749 C CA . PRO B 1 152 ? -6.664 7.133 -10.898 1 96.69 152 PRO B CA 1
ATOM 2750 C C . PRO B 1 152 ? -7.16 7.625 -9.547 1 96.69 152 PRO B C 1
ATOM 2752 O O . PRO B 1 152 ? -7.348 6.824 -8.625 1 96.69 152 PRO B O 1
ATOM 2755 N N . THR B 1 153 ? -7.395 8.906 -9.461 1 97.44 153 THR B N 1
ATOM 2756 C CA . THR B 1 153 ? -7.746 9.594 -8.219 1 97.44 153 THR B CA 1
ATOM 2757 C C . THR B 1 153 ? -8.992 8.969 -7.594 1 97.44 153 THR B C 1
ATOM 2759 O O . THR B 1 153 ? -9.023 8.727 -6.383 1 97.44 153 THR B O 1
ATOM 2762 N N . PRO B 1 154 ? -10.031 8.617 -8.383 1 97.31 154 PRO B N 1
ATOM 2763 C CA . PRO B 1 154 ? -11.219 8.047 -7.73 1 97.31 154 PRO B CA 1
ATOM 2764 C C . PRO B 1 154 ? -10.922 6.742 -7 1 97.31 154 PRO B C 1
ATOM 2766 O O . PRO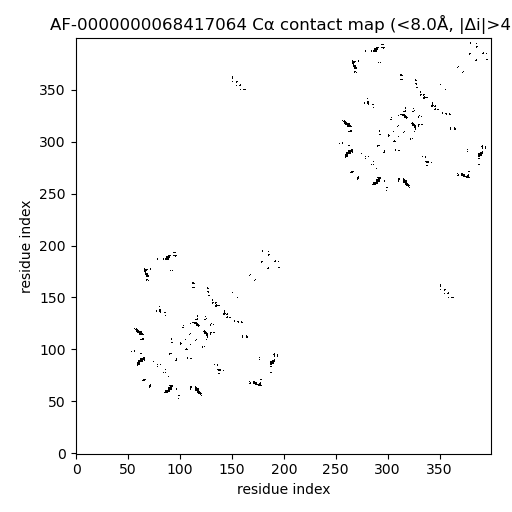 B 1 154 ? -11.523 6.461 -5.961 1 97.31 154 PRO B O 1
ATOM 2769 N N . ILE B 1 155 ? -10.023 6.023 -7.539 1 95.75 155 ILE B N 1
ATOM 2770 C CA . ILE B 1 155 ? -9.672 4.758 -6.906 1 95.75 155 ILE B CA 1
ATOM 2771 C C . ILE B 1 155 ? -8.828 5.023 -5.656 1 95.75 155 ILE B C 1
ATOM 2773 O O . ILE B 1 155 ? -9.086 4.457 -4.594 1 95.75 155 ILE B O 1
ATOM 2777 N N . ARG B 1 156 ? -7.91 5.883 -5.855 1 96.81 156 ARG B N 1
ATOM 2778 C CA . ARG B 1 156 ? -7.094 6.254 -4.703 1 96.81 156 ARG B CA 1
ATOM 2779 C C . ARG B 1 156 ? -7.957 6.844 -3.59 1 96.81 156 ARG B C 1
ATOM 2781 O O . ARG B 1 156 ? -7.789 6.496 -2.418 1 96.81 156 ARG B O 1
ATOM 2788 N N . ASP B 1 157 ? -8.836 7.645 -3.971 1 97.56 157 ASP B N 1
ATOM 2789 C CA . ASP B 1 157 ? -9.664 8.328 -2.984 1 97.56 157 ASP B CA 1
ATOM 2790 C C . ASP B 1 157 ? -10.633 7.359 -2.312 1 97.56 157 ASP B C 1
ATOM 2792 O O . ASP B 1 157 ? -10.984 7.535 -1.145 1 97.56 157 ASP B O 1
ATOM 2796 N N . ALA B 1 158 ? -11 6.375 -3.025 1 96.38 158 ALA B N 1
ATOM 2797 C CA . ALA B 1 158 ? -11.867 5.375 -2.4 1 96.38 158 ALA B CA 1
ATOM 2798 C C . ALA B 1 158 ? -11.148 4.676 -1.25 1 96.38 158 ALA B C 1
ATOM 2800 O O . ALA B 1 158 ? -11.719 4.48 -0.177 1 96.38 158 ALA B O 1
ATOM 2801 N N . VAL B 1 159 ? -9.93 4.293 -1.496 1 96.38 159 VAL B N 1
ATOM 2802 C CA . VAL B 1 159 ? -9.117 3.668 -0.455 1 96.38 159 VAL B CA 1
ATOM 2803 C C . VAL B 1 159 ? -8.906 4.648 0.695 1 96.38 159 VAL B C 1
ATOM 2805 O O . VAL B 1 159 ? -9.094 4.301 1.862 1 96.38 159 VAL B O 1
ATOM 2808 N N . TYR B 1 160 ? -8.586 5.848 0.359 1 97.5 160 TYR B N 1
ATOM 2809 C CA . TYR B 1 160 ? -8.328 6.883 1.354 1 97.5 160 TYR B CA 1
ATOM 2810 C C . TYR B 1 160 ? -9.547 7.105 2.238 1 97.5 160 TYR B C 1
ATOM 2812 O O . TYR B 1 160 ? -9.445 7.078 3.467 1 97.5 160 TYR B O 1
ATOM 2820 N N . ASP B 1 161 ? -10.602 7.328 1.596 1 98.25 161 ASP B N 1
ATOM 2821 C CA . ASP B 1 161 ? -11.828 7.652 2.316 1 98.25 161 ASP B CA 1
ATOM 2822 C C . ASP B 1 161 ? -12.258 6.504 3.225 1 98.25 161 ASP B C 1
ATOM 2824 O O . ASP B 1 161 ? -12.773 6.727 4.32 1 98.25 161 ASP B O 1
ATOM 2828 N N . TYR B 1 162 ? -12.055 5.312 2.758 1 97.44 162 TYR B N 1
ATOM 2829 C CA . TYR B 1 162 ? -12.414 4.16 3.578 1 97.44 162 TYR B CA 1
ATOM 2830 C C . TYR B 1 162 ? -11.578 4.117 4.852 1 97.44 162 TYR B C 1
ATOM 2832 O O . TYR B 1 162 ? -12.102 3.889 5.941 1 97.44 162 TYR B O 1
ATOM 2840 N N . ILE B 1 163 ? -10.305 4.316 4.715 1 97 163 ILE B N 1
ATOM 2841 C CA . ILE B 1 163 ? -9.406 4.328 5.863 1 97 163 ILE B CA 1
ATOM 2842 C C . ILE B 1 163 ? -9.766 5.496 6.781 1 97 163 ILE B C 1
ATOM 2844 O O . ILE B 1 163 ? -9.852 5.328 8 1 97 163 ILE B O 1
ATOM 2848 N N . ALA B 1 164 ? -9.953 6.637 6.145 1 98.31 164 ALA B N 1
ATOM 2849 C CA . ALA B 1 164 ? -10.273 7.84 6.906 1 98.31 164 ALA B CA 1
ATOM 2850 C C . ALA B 1 164 ? -11.547 7.641 7.73 1 98.31 164 ALA B C 1
ATOM 2852 O O . ALA B 1 164 ? -11.617 8.07 8.883 1 98.31 164 ALA B O 1
ATOM 2853 N N . LYS B 1 165 ? -12.484 7.039 7.176 1 97.56 165 LYS B N 1
ATOM 2854 C CA . LYS B 1 165 ? -13.773 6.824 7.828 1 97.56 165 LYS B CA 1
ATOM 2855 C C . LYS B 1 165 ? -13.633 5.887 9.023 1 97.56 165 LYS B C 1
ATOM 2857 O O . LYS B 1 165 ? -14.359 6.02 10.008 1 97.56 165 LYS B O 1
ATOM 2862 N N . ASN B 1 166 ? -12.695 4.988 8.969 1 97.19 166 ASN B N 1
ATOM 2863 C CA . ASN B 1 166 ? -12.586 3.957 9.992 1 97.19 166 ASN B CA 1
ATOM 2864 C C . ASN B 1 166 ? -11.383 4.199 10.898 1 97.19 166 ASN B C 1
ATOM 2866 O O . ASN B 1 166 ? -11.086 3.387 11.781 1 97.19 166 ASN B O 1
ATOM 2870 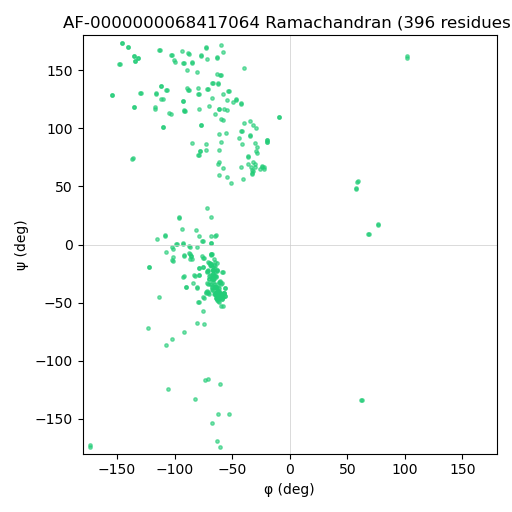N N . ARG B 1 167 ? -10.75 5.258 10.797 1 97.75 167 ARG B N 1
ATOM 2871 C CA . ARG B 1 167 ? -9.453 5.527 11.422 1 97.75 167 ARG B CA 1
ATOM 2872 C C . ARG B 1 167 ? -9.562 5.48 12.938 1 97.75 167 ARG B C 1
ATOM 2874 O O . ARG B 1 167 ? -8.672 4.965 13.617 1 97.75 167 ARG B O 1
ATOM 2881 N N . TYR B 1 168 ? -10.609 6.004 13.469 1 97.94 168 TYR B N 1
ATOM 2882 C CA . TYR B 1 168 ? -10.758 6.043 14.922 1 97.94 168 TYR B CA 1
ATOM 2883 C C . TYR B 1 168 ? -11.031 4.648 15.477 1 97.94 168 TYR B C 1
ATOM 2885 O O . TYR B 1 168 ? -10.492 4.273 16.516 1 97.94 168 TYR B O 1
ATOM 2893 N N . GLU B 1 169 ? -11.836 3.893 14.797 1 96.81 169 GLU B N 1
ATOM 2894 C CA . GLU B 1 169 ? -12.156 2.537 15.227 1 96.81 169 GLU B CA 1
ATOM 2895 C C . GLU B 1 169 ? -10.93 1.633 15.172 1 96.81 169 GLU B C 1
ATOM 2897 O O . GLU B 1 169 ? -10.742 0.776 16.031 1 96.81 169 GLU B O 1
ATOM 2902 N N . TRP B 1 170 ? -10.133 1.895 14.227 1 95.12 170 TRP B N 1
ATOM 2903 C CA . TRP B 1 170 ? -9.016 0.989 13.969 1 95.12 170 TRP B CA 1
ATOM 2904 C C . TRP B 1 170 ? -7.781 1.408 14.766 1 95.12 170 TRP B C 1
ATOM 2906 O O . TRP B 1 170 ? -7.039 0.56 15.266 1 95.12 170 TRP B O 1
ATOM 2916 N N . PHE B 1 171 ? -7.566 2.641 14.914 1 96.44 171 PHE B N 1
ATOM 2917 C CA . PHE B 1 171 ? -6.262 3.066 15.398 1 96.44 171 PHE B CA 1
ATOM 2918 C C . PHE B 1 171 ? -6.406 3.885 16.672 1 96.44 171 PHE B C 1
ATOM 2920 O O . PHE B 1 171 ? -5.418 4.137 17.375 1 96.44 171 PHE B O 1
ATOM 2927 N N . GLY B 1 172 ? -7.574 4.387 16.891 1 97.38 172 GLY B N 1
ATOM 2928 C CA . GLY B 1 172 ? -7.824 5.109 18.125 1 97.38 172 GLY B CA 1
ATOM 2929 C C . GLY B 1 172 ? -7.805 6.617 17.953 1 97.38 172 GLY B C 1
ATOM 2930 O O . GLY B 1 172 ? -7.273 7.125 16.969 1 97.38 172 GLY B O 1
ATOM 2931 N N . LYS B 1 173 ? -8.383 7.266 18.938 1 98.06 173 LYS B N 1
ATOM 2932 C CA . LYS B 1 173 ? -8.5 8.719 19.031 1 98.06 173 LYS B CA 1
ATOM 2933 C C . LYS B 1 173 ? -8.039 9.219 20.391 1 98.06 173 LYS B C 1
ATOM 2935 O O . LYS B 1 173 ? -8.445 8.688 21.438 1 98.06 173 LYS B O 1
ATOM 2940 N N . ALA B 1 174 ? -7.18 10.219 20.328 1 97.69 174 ALA B N 1
ATOM 2941 C CA . ALA B 1 174 ? -6.73 10.812 21.594 1 97.69 174 ALA B CA 1
ATOM 2942 C C . ALA B 1 174 ? -7.668 11.93 22.047 1 97.69 174 ALA B C 1
ATOM 2944 O O . ALA B 1 174 ? -8.484 12.414 21.266 1 97.69 174 ALA B O 1
ATOM 2945 N N . ASN B 1 175 ? -7.523 12.297 23.297 1 95.75 175 ASN B N 1
ATOM 2946 C CA . ASN B 1 175 ? -8.352 13.359 23.859 1 95.75 175 ASN B CA 1
ATOM 2947 C C . ASN B 1 175 ? -7.836 14.734 23.438 1 95.75 175 ASN B C 1
ATOM 2949 O O . ASN B 1 175 ? -8.578 15.719 23.5 1 95.75 175 ASN B O 1
ATOM 2953 N N . ASP B 1 176 ? -6.551 14.742 23.172 1 95.94 176 ASP B N 1
ATOM 2954 C CA . ASP B 1 176 ? -5.891 15.961 22.719 1 95.94 176 ASP B CA 1
ATOM 2955 C C . ASP B 1 176 ? -4.859 15.648 21.641 1 95.94 176 ASP B C 1
ATOM 2957 O O . ASP B 1 176 ? -4.574 14.477 21.359 1 95.94 176 ASP B O 1
ATOM 2961 N N . CYS B 1 177 ? -4.359 16.766 21.016 1 96.69 177 CYS B N 1
ATOM 2962 C CA . CYS B 1 177 ? -3.377 16.578 19.953 1 96.69 177 CYS B CA 1
ATOM 2963 C C . CYS B 1 177 ? -2.215 15.711 20.438 1 96.69 177 CYS B C 1
ATOM 2965 O O . CYS B 1 177 ? -1.597 16.016 21.453 1 96.69 177 CYS B O 1
ATOM 2967 N N . LEU B 1 178 ? -1.86 14.75 19.688 1 96.12 178 LEU B N 1
ATOM 2968 C CA . LEU B 1 178 ? -0.904 13.727 20.094 1 96.12 178 LEU B CA 1
ATOM 2969 C C . LEU B 1 178 ? 0.509 14.297 20.156 1 96.12 178 LEU B C 1
ATOM 2971 O O . LEU B 1 178 ? 1.358 13.797 20.891 1 96.12 178 LEU B O 1
ATOM 2975 N N . VAL B 1 179 ? 0.72 15.383 19.406 1 95.94 179 VAL B N 1
ATOM 2976 C CA . VAL B 1 179 ? 2.053 15.977 19.375 1 95.94 179 VAL B CA 1
ATOM 2977 C C . VAL B 1 179 ? 2.408 16.547 20.734 1 95.94 179 VAL B C 1
ATOM 2979 O O . VAL B 1 179 ? 3.588 16.734 21.062 1 95.94 179 VAL B O 1
ATOM 2982 N N . LEU B 1 180 ? 1.428 16.828 21.531 1 93.38 180 LEU B N 1
ATOM 2983 C CA . LEU B 1 180 ? 1.647 17.344 22.875 1 93.38 180 LEU B CA 1
ATOM 2984 C C . LEU B 1 180 ? 2.395 16.328 23.734 1 93.38 180 LEU B C 1
ATOM 2986 O O . LEU B 1 180 ? 2.998 16.688 24.75 1 93.38 180 LEU B O 1
ATOM 2990 N N . GLN B 1 181 ? 2.344 15.07 23.375 1 93.44 181 GLN B N 1
ATOM 2991 C CA . GLN B 1 181 ? 3.029 14.008 24.094 1 93.44 181 GLN B CA 1
ATOM 2992 C C . GLN B 1 181 ? 4.461 13.836 23.594 1 93.44 181 GLN B C 1
ATOM 2994 O O . GLN B 1 181 ? 5.242 13.078 24.188 1 93.44 181 GLN B O 1
ATOM 2999 N N . GLU B 1 182 ? 4.816 14.5 22.578 1 94.25 182 GLU B N 1
ATOM 3000 C CA . GLU B 1 182 ? 6.145 14.438 21.984 1 94.25 182 GLU B CA 1
ATOM 3001 C C . GLU B 1 182 ? 6.652 15.828 21.609 1 94.25 182 GLU B C 1
ATOM 3003 O O . GLU B 1 182 ? 6.852 16.141 20.438 1 94.25 182 GLU B O 1
ATOM 3008 N N . LYS B 1 183 ? 7.004 16.562 22.562 1 89.69 183 LYS B N 1
ATOM 3009 C CA . LYS B 1 183 ? 7.262 17.984 22.422 1 89.69 183 LYS B CA 1
ATOM 3010 C C . LYS B 1 183 ? 8.477 18.25 21.547 1 89.69 183 LYS B C 1
ATOM 3012 O O . LYS B 1 183 ? 8.609 19.328 20.969 1 89.69 183 LYS B O 1
ATOM 3017 N N . GLU B 1 184 ? 9.375 17.281 21.359 1 93.44 184 GLU B N 1
ATOM 3018 C CA . GLU B 1 184 ? 10.539 17.438 20.5 1 93.44 184 GLU B CA 1
ATOM 3019 C C . GLU B 1 184 ? 10.125 17.609 19.047 1 93.44 184 GLU B C 1
ATOM 3021 O O . GLU B 1 184 ? 10.891 18.156 18.234 1 93.44 184 GLU B O 1
ATOM 3026 N N . LEU B 1 185 ? 8.945 17.25 18.734 1 96.44 185 LEU B N 1
ATOM 3027 C CA . LEU B 1 185 ? 8.461 17.328 17.359 1 96.44 185 LEU B CA 1
ATOM 3028 C C . LEU B 1 185 ? 7.895 18.719 17.078 1 96.44 185 LEU B C 1
ATOM 3030 O O . LEU B 1 185 ? 7.695 19.078 15.914 1 96.44 185 LEU B O 1
ATOM 3034 N N . LEU B 1 186 ? 7.664 19.578 18.094 1 95.56 186 LEU B N 1
ATOM 3035 C CA . LEU B 1 186 ? 6.918 20.812 17.969 1 95.56 186 LEU B CA 1
ATOM 3036 C C . LEU B 1 186 ? 7.676 21.828 17.109 1 95.56 186 LEU B C 1
ATOM 3038 O O . LEU B 1 186 ? 7.082 22.766 16.562 1 95.56 186 LEU B O 1
ATOM 3042 N N . GLU B 1 187 ? 8.953 21.609 16.953 1 95.44 187 GLU B N 1
ATOM 3043 C CA . GLU B 1 187 ? 9.734 22.5 16.109 1 95.44 187 GLU B CA 1
ATOM 3044 C C . GLU B 1 187 ? 9.273 22.453 14.656 1 95.44 187 GLU B C 1
ATOM 3046 O O . GLU B 1 187 ? 9.508 23.391 13.891 1 95.44 187 GLU B O 1
ATOM 3051 N N . ARG B 1 188 ? 8.641 21.375 14.273 1 97.56 188 ARG B N 1
ATOM 3052 C CA . ARG B 1 188 ? 8.164 21.203 12.906 1 97.56 188 ARG B CA 1
ATOM 3053 C C . ARG B 1 188 ? 6.723 21.672 12.766 1 97.56 188 ARG B C 1
ATOM 3055 O O . ARG B 1 188 ? 6.16 21.641 11.672 1 97.56 188 ARG B O 1
ATOM 3062 N N . PHE B 1 189 ? 6.176 22.141 13.812 1 97.62 189 PHE B N 1
ATOM 3063 C CA . PHE B 1 189 ? 4.766 22.5 13.828 1 97.62 189 PHE B CA 1
ATOM 3064 C C . PHE B 1 189 ? 4.605 24.016 13.844 1 97.62 189 PHE B C 1
ATOM 3066 O O . PHE B 1 189 ? 5.191 24.703 14.68 1 97.62 189 PHE B O 1
ATOM 3073 N N . ILE B 1 190 ? 3.713 24.531 12.969 1 95.88 190 ILE B N 1
ATOM 3074 C CA . ILE B 1 190 ? 3.521 25.969 12.891 1 95.88 190 ILE B CA 1
ATOM 3075 C C . ILE B 1 190 ? 2.711 26.453 14.094 1 95.88 190 ILE B C 1
ATOM 3077 O O . ILE B 1 190 ? 2.701 27.641 14.414 1 95.88 190 ILE B O 1
ATOM 3081 N N . ASP B 1 191 ? 2.031 25.5 14.688 1 92.75 191 ASP B N 1
ATOM 3082 C CA . ASP B 1 191 ? 1.228 25.844 15.859 1 92.75 191 ASP B CA 1
ATOM 3083 C C . ASP B 1 191 ? 1.988 25.562 17.156 1 92.75 191 ASP B C 1
ATOM 3085 O O . ASP B 1 191 ? 1.38 25.375 18.203 1 92.75 191 ASP B O 1
ATOM 3089 N N . ARG B 1 192 ? 3.23 25.531 17.094 1 93.81 192 ARG B N 1
ATOM 3090 C CA . ARG B 1 192 ? 4.07 25.172 18.234 1 93.81 192 ARG B CA 1
ATOM 3091 C C . ARG B 1 192 ? 3.795 26.078 19.438 1 93.81 192 ARG B C 1
ATOM 3093 O O . ARG B 1 192 ? 3.674 25.609 20.562 1 93.81 192 ARG B O 1
ATOM 3100 N N . ASP B 1 193 ? 3.68 27.391 19.25 1 91 193 ASP B N 1
ATOM 3101 C CA . ASP B 1 193 ? 3.475 28.312 20.344 1 91 193 ASP B CA 1
ATOM 3102 C C . ASP B 1 193 ? 2.141 28.062 21.047 1 91 193 ASP B C 1
ATOM 3104 O O . ASP B 1 193 ? 2.061 28.094 22.281 1 91 193 ASP B O 1
ATOM 3108 N N . GLU B 1 194 ? 1.21 27.859 20.266 1 91.94 194 GLU B N 1
ATOM 3109 C CA . GLU B 1 194 ? -0.103 27.562 20.828 1 91.94 194 GLU B CA 1
ATOM 3110 C C . GLU B 1 194 ? -0.073 26.25 21.609 1 91.94 194 GLU B C 1
ATOM 3112 O O . GLU B 1 194 ? -0.661 26.156 22.688 1 91.94 194 GLU B O 1
ATOM 3117 N N . MET B 1 195 ? 0.613 25.234 21.078 1 89.25 195 MET B N 1
ATOM 3118 C CA . MET B 1 195 ? 0.692 23.922 21.719 1 89.25 195 MET B CA 1
ATOM 3119 C C . MET B 1 195 ? 1.486 24 23.016 1 89.25 195 MET B C 1
ATOM 3121 O O . MET B 1 195 ? 1.133 23.344 24 1 89.25 195 MET B O 1
ATOM 3125 N N . MET B 1 196 ? 2.502 24.75 23 1 87.56 196 MET B N 1
ATOM 3126 C CA . MET B 1 196 ? 3.354 24.875 24.188 1 87.56 196 MET B CA 1
ATOM 3127 C C . MET B 1 196 ? 2.609 25.578 25.312 1 87.56 196 MET B C 1
ATOM 3129 O O . MET B 1 196 ? 2.902 25.344 26.484 1 87.56 196 MET B O 1
ATOM 3133 N N . ASN B 1 197 ? 1.739 26.422 24.969 1 83.38 197 ASN B N 1
ATOM 3134 C CA . ASN B 1 197 ? 1.004 27.188 25.984 1 83.38 197 ASN B CA 1
ATOM 3135 C C . ASN B 1 197 ? -0.211 26.406 26.484 1 83.38 197 ASN B C 1
ATOM 3137 O O . ASN B 1 197 ? -0.901 26.859 27.406 1 83.38 197 ASN B O 1
ATOM 3141 N N . ARG B 1 198 ? -0.536 25.359 25.859 1 75.19 198 ARG B N 1
ATOM 3142 C CA . ARG B 1 198 ? -1.658 24.531 26.297 1 75.19 198 ARG B CA 1
ATOM 3143 C C . ARG B 1 198 ? -1.264 23.656 27.484 1 75.19 198 ARG B C 1
ATOM 3145 O O . ARG B 1 198 ? -0.178 23.078 27.5 1 75.19 198 ARG B O 1
ATOM 3152 N N . ASP B 1 199 ? -1.254 24.172 28.688 1 57.09 199 ASP B N 1
ATOM 3153 C CA . ASP B 1 199 ? -0.963 23.469 29.922 1 57.09 199 ASP B CA 1
ATOM 3154 C C . ASP B 1 199 ? -1.632 22.094 29.953 1 57.09 199 ASP B C 1
ATOM 3156 O O . ASP B 1 199 ? -2.803 21.969 29.594 1 57.09 199 ASP B O 1
ATOM 3160 N N . PRO B 1 200 ? -0.873 20.984 30.109 1 49.25 200 PRO B N 1
ATOM 3161 C CA . PRO B 1 200 ? -1.683 19.797 30.391 1 49.25 200 PRO B CA 1
ATOM 3162 C C . PRO B 1 200 ? -2.715 20.031 31.484 1 49.25 200 PRO B C 1
ATOM 3164 O O . PRO B 1 200 ? -2.535 20.922 32.344 1 49.25 200 PRO B O 1
#

Organism: Cicer arietinum (NCBI:txid3827)

Sequence (400 aa):
MNIIMMKTGFARSLSDTATIRSSSLSLLRLLSSTSTTVADVDGSASSVVKVVIPKLLQPRVVLYDGVCHLCHRGVKLVIKADKDRKIKFCCVQSNAAEPYLRATGLEREDVLRRFLFIEGLNVFSQGSTAALRVLSYLPFPYSALSSLWVIPTPIRDAVYDYIAKNRYEWFGKANDCLVLQEKELLERFIDRDEMMNRDPMNIIMMKTGFARSLSDTATIRSSSLSLLRLLSSTSTTVADVDGSASSVVKVVIPKLLQPRVVLYDGVCHLCHRGVKLVIKADKDRKIKFCCVQSNAAEPYLRATGLEREDVLRRFLFIEGLNVFSQGSTAALRVLSYLPFPYSALSSLWVIPTPIRDAVYDYIAKNRYEWFGKANDCLVLQEKELLERFIDRDEMMNRDP

Radius of gyration: 40.29 Å; Cα contacts (8 Å, |Δi|>4): 447; chains: 2; bounding box: 62×162×91 Å

Solvent-accessible surface area (backbone atoms only — not comparable to full-atom values): 24263 Å² total; per-residue (Å²): 137,77,87,79,87,68,90,82,77,92,68,86,67,88,68,86,67,84,73,79,77,69,87,74,81,72,92,71,71,89,72,76,77,79,76,69,78,72,71,77,66,71,72,68,70,67,69,67,64,65,66,62,62,71,74,78,75,70,55,29,30,36,34,32,50,34,30,31,44,58,51,46,52,52,50,50,50,48,58,70,56,31,78,82,64,69,65,33,34,34,39,51,87,41,76,71,33,46,66,58,29,62,71,68,72,49,53,69,65,53,29,64,60,28,35,34,30,31,59,42,91,91,38,66,39,45,38,48,60,20,51,36,54,56,27,57,74,32,52,85,71,50,26,61,62,30,60,56,67,78,52,55,63,73,60,46,36,50,56,43,46,52,48,52,73,42,37,52,84,73,54,32,68,52,98,50,53,52,59,74,80,40,62,86,56,34,83,46,28,80,38,30,70,63,56,70,66,52,70,131,138,92,80,84,79,95,76,87,83,94,80,84,92,80,88,79,88,68,80,74,76,84,83,74,86,84,83,71,88,85,79,78,79,77,78,69,78,73,71,78,68,72,75,68,71,68,69,69,66,68,67,63,62,72,75,78,74,70,52,29,30,36,36,30,51,33,30,30,43,58,51,46,52,52,51,50,52,48,57,70,56,31,80,81,62,69,63,33,31,33,38,50,87,40,76,71,34,46,67,57,29,62,72,68,73,50,54,70,67,54,30,65,61,28,36,33,31,30,60,42,91,89,38,67,38,44,38,48,61,20,52,36,53,55,28,58,73,32,53,85,70,51,26,61,62,30,60,56,66,78,50,55,62,72,60,45,36,49,56,43,46,53,49,53,74,42,38,51,85,73,54,31,68,51,97,49,52,55,59,74,79,41,63,86,56,36,83,46,27,80,37,30,68,63,57,69,66,52,69,133